Protein AF-A0A7C0XVK8-F1 (afdb_monomer_lite)

Secondary structure (DSSP, 8-state):
---HHHHHHHTHHHHHHHHHHHHTTTGGGGSHHHHHHHSSS------TT-TTTTS-HHHHHHHTSGGGEEEETTEEEEHHHHHHHSSS--S-HHHHHHHHHHHHHHHHH--S--BPPPGGG-EEEPTTS-EEEE--HHHHHHHHHHHHHHHHHHHHHHHTTSS-HHHHHHHHHHHHHHHHTTSBSS-SBTGGGSBHHHHHHHHHHHHHHHHHHHHTT----TTS--EEEEEEE--HHHHHHT-SSHHHHHHHHHHHHHHHHHHHIIIIIIS-S--EEEEETTEEEEEEE-BTBHHHHHHHHHHHHHHHHHHHHHTT----EEEEPPPBSSGGGHHHHHHHHHHHHTSTTPPPEEEETTEEEEE-PPPP-PPP-TTEEE-TTTSSSEEETT-SS-HHHHHTTSSHHHHHHH-TTS---GGGTS-TTS-----------HHHHTSTTGGGS--S-HHHHHHSHHHHTS-HHHHHHH------S-S--

pLDDT: mean 87.34, std 14.13, range [29.09, 98.75]

Foldseek 3Di:
DDALLVLLLVLQQLLLLLLLLLLCQQLLLLALVVLCCQAPNNNDDDDSLPCVVPADPLLLVLQPDPSQWRDFPPAIDGSNCLNNPLVHDDPHPLSLLLVLLLVLLVVVLDDDFWAGHHSVFFFQAAPVRHGPGTDDNVVSNVLSVVLSVQSSVLSVCVVVVVDDSLRSSVSNLVSCCVNQVRGAPDRTPPSRNCTSSNSSNSSSQLSSLASSLVSSPDDDDSVDRKWKKKKKWWLLVVQLVLDPDPLLSVLSQVLLVQLVVVLQCVDCRSRNQGHWPDDDSTITMTIGHDNDVSSVSVSVVSLVVSQVSSCVSVVLLIAIEMEIADIDSHPLSVLVVVVLSVVVNVPNHDQHFYYYNSHTDDGDDRDDADDADPQWDAASRSSGHIDGPPDNGDPVSVVSNPDPVVVCVVPVPDDPDQQVQADPVRDDDDDDDDDPCSCVSSCNVVVVDCSDDPVCVCPDPVNVPDDPVVVVVVPPPPPPPPPPD

Sequence (485 aa):
MCGEINKIKNNKEAILTGEIGALLHDIGKCHPDFIKKNSIEHIENFDHANIDEFLKPDLVSLIKHNKFDIKIDTKTTNIYRLITKHHNKTNNEIIKLLKKCDQKDSADDKGVVRKKQSIENTTISSPFGYTKEKIDLNCLQKRFGDLEDSLIGLFRNYVSETVDIGCFRETLINNLKITFSHALGETRIPANDVTLWDHSYSTASLFKSILAAIVCGANMDSQNLNWRIFGICWDGMEFINRGRKIAEIQARSEVIGNIKRELKKKFENEIPAGNVIYEDTNGIYFTFPNLNDKSKELAKECAKEALEIMYKISDSELWPFFTLSKVSKTMTIISGELKFAIDKRKIPKMTPTLFIEGEPKEFFDNPEFLKPKDKQDICPVCKIRAKSIDGEMCKICWNRREGRLNEWLSKEETTIWIDEVADINNRVSLISLNFNLDRWLDGTMIGTIYSQSFEDWINGDRYNNKTVSNILRDKNIKQGKHLYE

Structure (mmCIF, N/CA/C/O backbone):
data_AF-A0A7C0XVK8-F1
#
_entry.id   AF-A0A7C0XVK8-F1
#
loop_
_atom_site.group_PDB
_atom_site.id
_atom_site.type_symbol
_atom_site.label_atom_id
_atom_site.label_alt_id
_atom_site.label_comp_id
_atom_site.label_asym_id
_atom_site.label_entity_id
_atom_site.label_seq_id
_atom_site.pdbx_PDB_ins_code
_atom_site.Cartn_x
_atom_site.Cartn_y
_atom_site.Cartn_z
_atom_site.occupancy
_atom_site.B_iso_or_equiv
_atom_site.auth_seq_id
_atom_site.auth_comp_id
_atom_site.auth_asym_id
_atom_site.auth_atom_id
_atom_site.pdbx_PDB_model_num
ATOM 1 N N . MET A 1 1 ? 4.995 -29.210 -6.203 1.00 41.75 1 MET A N 1
ATOM 2 C CA . MET A 1 1 ? 4.694 -28.313 -5.064 1.00 41.75 1 MET A CA 1
ATOM 3 C C . MET A 1 1 ? 4.166 -27.012 -5.631 1.00 41.75 1 MET A C 1
ATOM 5 O O . MET A 1 1 ? 4.788 -26.485 -6.539 1.00 41.75 1 MET A O 1
ATOM 9 N N . CYS A 1 2 ? 3.007 -26.545 -5.171 1.00 57.00 2 CYS A N 1
ATOM 10 C CA . CYS A 1 2 ? 2.464 -25.254 -5.591 1.00 57.00 2 CYS A CA 1
ATOM 11 C C . CYS A 1 2 ? 3.292 -24.139 -4.924 1.00 57.00 2 CYS A C 1
ATOM 13 O O . CYS A 1 2 ? 3.458 -24.195 -3.704 1.00 57.00 2 CYS A O 1
ATOM 15 N N . GLY A 1 3 ? 3.840 -23.199 -5.706 1.00 83.44 3 GLY A N 1
ATOM 16 C CA . GLY A 1 3 ? 4.640 -22.068 -5.204 1.00 83.44 3 GLY A CA 1
ATOM 17 C C . GLY A 1 3 ? 3.875 -21.197 -4.202 1.00 83.44 3 GLY A C 1
ATOM 18 O O . GLY A 1 3 ? 2.644 -21.273 -4.113 1.00 83.44 3 GLY A O 1
ATOM 19 N N . GLU A 1 4 ? 4.588 -20.381 -3.425 1.00 91.19 4 GLU A N 1
ATOM 20 C CA . GLU A 1 4 ? 3.964 -19.567 -2.370 1.00 91.19 4 GLU A CA 1
ATOM 21 C C . GLU A 1 4 ? 3.025 -18.500 -2.970 1.00 91.19 4 GLU A C 1
ATOM 23 O O . GLU A 1 4 ? 1.946 -18.275 -2.415 1.00 91.19 4 GLU A O 1
ATOM 28 N N . ILE A 1 5 ? 3.329 -17.953 -4.161 1.00 95.00 5 ILE A N 1
ATOM 29 C CA . ILE A 1 5 ? 2.398 -17.089 -4.913 1.00 95.00 5 ILE A CA 1
ATOM 30 C C . ILE A 1 5 ? 1.041 -17.769 -5.116 1.00 95.00 5 ILE A C 1
ATOM 32 O O . ILE A 1 5 ? -0.000 -17.137 -4.937 1.00 95.00 5 ILE A O 1
ATOM 36 N N . ASN A 1 6 ? 1.019 -19.052 -5.483 1.00 95.06 6 ASN A N 1
ATOM 37 C CA . ASN A 1 6 ? -0.235 -19.733 -5.798 1.00 95.06 6 ASN A CA 1
ATOM 38 C C . ASN A 1 6 ? -1.092 -19.962 -4.552 1.00 95.06 6 ASN A C 1
ATOM 40 O O . ASN A 1 6 ? -2.315 -19.887 -4.638 1.00 95.06 6 ASN A O 1
ATOM 44 N N . LYS A 1 7 ? -0.484 -20.190 -3.382 1.00 95.06 7 LYS A N 1
ATOM 45 C CA . LYS A 1 7 ? -1.244 -20.267 -2.124 1.00 95.06 7 LYS A CA 1
ATOM 46 C C . LYS A 1 7 ? -1.905 -18.934 -1.789 1.00 95.06 7 LYS A C 1
ATOM 48 O O . LYS A 1 7 ? -3.070 -18.929 -1.393 1.00 95.06 7 LYS A O 1
ATOM 53 N N . ILE A 1 8 ? -1.191 -17.824 -1.992 1.00 96.94 8 ILE A N 1
ATOM 54 C CA . ILE A 1 8 ? -1.725 -16.471 -1.794 1.00 96.94 8 ILE A CA 1
ATOM 55 C C . ILE A 1 8 ? -2.854 -16.197 -2.799 1.00 96.94 8 ILE A C 1
ATOM 57 O O . ILE A 1 8 ? -3.941 -15.803 -2.383 1.00 96.94 8 ILE A O 1
ATOM 61 N N . LYS A 1 9 ? -2.652 -16.484 -4.095 1.00 96.81 9 LYS A N 1
ATOM 62 C CA . LYS A 1 9 ? -3.680 -16.337 -5.147 1.00 96.81 9 LYS A CA 1
ATOM 63 C C . LYS A 1 9 ? -4.944 -17.147 -4.832 1.00 96.81 9 LYS A C 1
ATOM 65 O O . LYS A 1 9 ? -6.046 -16.610 -4.894 1.00 96.81 9 LYS A O 1
ATOM 70 N N . ASN A 1 10 ? -4.791 -18.409 -4.429 1.00 96.00 10 ASN A N 1
ATOM 71 C CA . ASN A 1 10 ? -5.917 -19.297 -4.117 1.00 96.00 10 ASN A CA 1
ATOM 72 C C . ASN A 1 10 ? -6.716 -18.860 -2.880 1.00 96.00 10 ASN A C 1
ATOM 74 O O . ASN A 1 10 ? -7.867 -19.254 -2.735 1.00 96.00 10 ASN A O 1
ATOM 78 N N . ASN A 1 11 ? -6.124 -18.053 -1.995 1.00 96.31 11 ASN A N 1
ATOM 79 C CA . ASN A 1 11 ? -6.784 -17.504 -0.808 1.00 96.31 11 ASN A CA 1
ATOM 80 C C . ASN A 1 11 ? -7.012 -15.986 -0.919 1.00 96.31 11 ASN A C 1
ATOM 82 O O . ASN A 1 11 ? -7.228 -15.318 0.097 1.00 96.31 11 ASN A O 1
ATOM 86 N N . LYS A 1 12 ? -6.971 -15.431 -2.140 1.00 96.88 12 LYS A N 1
ATOM 87 C CA . LYS A 1 12 ? -7.089 -13.992 -2.406 1.00 96.88 12 LYS A CA 1
ATOM 88 C C . LYS A 1 12 ? -8.309 -13.375 -1.721 1.00 96.88 12 LYS A C 1
ATOM 90 O O . LYS A 1 12 ? -8.164 -12.382 -1.017 1.00 96.88 12 LYS A O 1
ATOM 95 N N . GLU A 1 13 ? -9.489 -13.968 -1.893 1.00 96.50 13 GLU A N 1
ATOM 96 C CA . GLU A 1 13 ? -10.739 -13.459 -1.310 1.00 96.50 13 GLU A CA 1
ATOM 97 C C . GLU A 1 13 ? -10.668 -13.337 0.215 1.00 96.50 13 GLU A C 1
ATOM 99 O O . GLU A 1 13 ? -11.035 -12.301 0.768 1.00 96.50 13 GLU A O 1
ATOM 104 N N . ALA A 1 14 ? -10.141 -14.354 0.901 1.00 97.19 14 ALA A N 1
ATOM 105 C CA . ALA A 1 14 ? -10.031 -14.350 2.357 1.00 97.19 14 ALA A CA 1
ATOM 106 C C . ALA A 1 14 ? -9.040 -13.286 2.857 1.00 97.19 14 ALA A C 1
ATOM 108 O O . ALA A 1 14 ? -9.320 -12.598 3.841 1.00 97.19 14 ALA A O 1
ATOM 109 N N . ILE A 1 15 ? -7.904 -13.117 2.168 1.00 98.00 15 ILE A N 1
ATOM 110 C CA . ILE A 1 15 ? -6.899 -12.099 2.508 1.00 98.00 15 ILE A CA 1
ATOM 111 C C . ILE A 1 15 ? -7.470 -10.694 2.307 1.00 98.00 15 ILE A C 1
ATOM 113 O O . ILE A 1 15 ? -7.361 -9.859 3.204 1.00 98.00 15 ILE A O 1
ATOM 117 N N . LEU A 1 16 ? -8.099 -10.436 1.156 1.00 98.44 16 LEU A N 1
ATOM 118 C CA . LEU A 1 16 ? -8.665 -9.124 0.845 1.00 98.44 16 LEU A CA 1
ATOM 119 C C . LEU A 1 16 ? -9.849 -8.784 1.751 1.00 98.44 16 LEU A C 1
ATOM 121 O O . LEU A 1 16 ? -9.925 -7.667 2.249 1.00 98.44 16 LEU A O 1
ATOM 125 N N . THR A 1 17 ? -10.722 -9.745 2.055 1.00 98.25 17 THR A N 1
ATOM 126 C CA . THR A 1 17 ? -11.820 -9.549 3.021 1.00 98.25 17 THR A CA 1
ATOM 127 C C . THR A 1 17 ? -11.281 -9.225 4.417 1.00 98.25 17 THR A C 1
ATOM 129 O O . THR A 1 17 ? -11.821 -8.366 5.117 1.00 98.25 17 THR A O 1
ATOM 132 N N . GLY A 1 18 ? -10.180 -9.865 4.821 1.00 98.12 18 GLY A N 1
ATOM 133 C CA . GLY A 1 18 ? -9.483 -9.542 6.062 1.00 98.12 18 GLY A CA 1
ATOM 134 C C . GLY A 1 18 ? -8.869 -8.142 6.072 1.00 98.12 18 GLY A C 1
ATOM 135 O O . GLY A 1 18 ? -9.018 -7.430 7.063 1.00 98.12 18 GLY A O 1
ATOM 136 N N . GLU A 1 19 ? -8.236 -7.718 4.977 1.00 98.56 19 GLU A N 1
ATOM 137 C CA . GLU A 1 19 ? -7.753 -6.340 4.814 1.00 98.56 19 GLU A CA 1
ATOM 138 C C . GLU A 1 19 ? -8.901 -5.330 4.904 1.00 98.56 19 GLU A C 1
ATOM 140 O O . GLU A 1 19 ? -8.790 -4.360 5.642 1.00 98.56 19 GLU A O 1
ATOM 145 N N . ILE A 1 20 ? -10.012 -5.568 4.205 1.00 98.50 20 ILE A N 1
ATOM 146 C CA . ILE A 1 20 ? -11.214 -4.724 4.253 1.00 98.50 20 ILE A CA 1
ATOM 147 C C . ILE A 1 20 ? -11.709 -4.581 5.696 1.00 98.50 20 ILE A C 1
ATOM 149 O O . ILE A 1 20 ? -11.998 -3.475 6.149 1.00 98.50 20 ILE A O 1
ATOM 153 N N . GLY A 1 21 ? -11.774 -5.688 6.441 1.00 98.00 21 GLY A N 1
ATOM 154 C CA . GLY A 1 21 ? -12.158 -5.649 7.849 1.00 98.00 21 GLY A CA 1
ATOM 155 C C . GLY A 1 21 ? -11.179 -4.870 8.724 1.00 98.00 21 GLY A C 1
ATOM 156 O O . GLY A 1 21 ? -11.612 -4.182 9.643 1.00 98.00 21 GLY A O 1
ATOM 157 N N . ALA A 1 22 ? -9.881 -4.925 8.421 1.00 98.12 22 ALA A N 1
ATOM 158 C CA . ALA A 1 22 ? -8.871 -4.114 9.094 1.00 98.12 22 ALA A CA 1
ATOM 159 C C . ALA A 1 22 ? -8.945 -2.629 8.705 1.00 98.12 22 ALA A C 1
ATOM 161 O O . ALA A 1 22 ? -8.764 -1.779 9.564 1.00 98.12 22 ALA A O 1
ATOM 162 N N . LEU A 1 23 ? -9.274 -2.286 7.459 1.00 98.38 23 LEU A N 1
ATOM 163 C CA . LEU A 1 23 ? -9.490 -0.894 7.044 1.00 98.38 23 LEU A CA 1
ATOM 164 C C . LEU A 1 23 ? -10.691 -0.262 7.762 1.00 98.38 23 LEU A C 1
ATOM 166 O O . LEU A 1 23 ? -10.685 0.931 8.039 1.00 98.38 23 LEU A O 1
ATOM 170 N N . LEU A 1 24 ? -11.712 -1.064 8.074 1.00 98.19 24 LEU A N 1
ATOM 171 C CA . LEU A 1 24 ? -12.942 -0.616 8.731 1.00 98.19 24 LEU A CA 1
ATOM 172 C C . LEU A 1 24 ? -12.918 -0.749 10.259 1.00 98.19 24 LEU A C 1
ATOM 174 O O . LEU A 1 24 ? -13.870 -0.310 10.901 1.00 98.19 24 LEU A O 1
ATOM 178 N N . HIS A 1 25 ? -11.881 -1.359 10.848 1.00 97.06 25 HIS A N 1
ATOM 179 C CA . HIS A 1 25 ? -11.897 -1.779 12.257 1.00 97.06 25 HIS A CA 1
ATOM 180 C C . HIS A 1 25 ? -12.178 -0.635 13.240 1.00 97.06 25 HIS A C 1
ATOM 182 O O . HIS A 1 25 ? -12.825 -0.860 14.259 1.00 97.06 25 HIS A O 1
ATOM 188 N N . ASP A 1 26 ? -11.758 0.575 12.872 1.00 96.31 26 ASP A N 1
ATOM 189 C CA . ASP A 1 26 ? -11.858 1.800 13.658 1.00 96.31 26 ASP A CA 1
ATOM 190 C C . ASP A 1 26 ? -12.790 2.849 13.033 1.00 96.31 26 ASP A C 1
ATOM 192 O O . ASP A 1 26 ? -12.706 4.039 13.343 1.00 96.31 26 ASP A O 1
ATOM 196 N N . ILE A 1 27 ? -13.723 2.432 12.167 1.00 97.50 27 ILE A N 1
ATOM 197 C CA . ILE A 1 27 ? -14.662 3.341 11.486 1.00 97.50 27 ILE A CA 1
ATOM 198 C C . ILE A 1 27 ? -15.409 4.276 12.450 1.00 97.50 27 ILE A C 1
ATOM 200 O O . ILE A 1 27 ? -15.668 5.431 12.111 1.00 97.50 27 ILE A O 1
ATOM 204 N N . GLY A 1 28 ? -15.693 3.825 13.677 1.00 96.69 28 GLY A N 1
ATOM 205 C CA . GLY A 1 28 ? -16.339 4.646 14.698 1.00 96.69 28 GLY A CA 1
ATOM 206 C C . GLY A 1 28 ? -15.525 5.865 15.140 1.00 96.69 28 GLY A C 1
ATOM 207 O O . GLY A 1 28 ? -16.117 6.833 15.608 1.00 96.69 28 GLY A O 1
ATOM 208 N N . LYS A 1 29 ? -14.198 5.893 14.944 1.00 95.62 29 LYS A N 1
ATOM 209 C CA . LYS A 1 29 ? -13.375 7.087 15.220 1.00 95.62 29 LYS A CA 1
ATOM 210 C C . LYS A 1 29 ? -13.734 8.274 14.320 1.00 95.62 29 LYS A C 1
ATOM 212 O O . LYS A 1 29 ? -13.421 9.414 14.652 1.00 95.62 29 LYS A O 1
ATOM 217 N N . CYS A 1 30 ? -14.408 8.017 13.198 1.00 96.44 30 CYS A N 1
ATOM 218 C CA . CYS A 1 30 ? -14.928 9.050 12.311 1.00 96.44 30 CYS A CA 1
ATOM 219 C C . CYS A 1 30 ? -16.222 9.705 12.837 1.00 96.44 30 CYS A C 1
ATOM 221 O O . CYS A 1 30 ? -16.607 10.765 12.346 1.00 96.44 30 CYS A O 1
ATOM 223 N N . HIS A 1 31 ? -16.895 9.109 13.828 1.00 97.06 31 HIS A N 1
ATOM 224 C CA . HIS A 1 31 ? -18.078 9.701 14.446 1.00 97.06 31 HIS A CA 1
ATOM 225 C C . HIS A 1 31 ? -17.675 10.883 15.353 1.00 97.06 31 HIS A C 1
ATOM 227 O O . HIS A 1 31 ? -16.741 10.736 16.149 1.00 97.06 31 HIS A O 1
ATOM 233 N N . PRO A 1 32 ? -18.367 12.039 15.319 1.00 95.94 32 PRO A N 1
ATOM 234 C CA . PRO A 1 32 ? -18.020 13.205 16.142 1.00 95.94 32 PRO A CA 1
ATOM 235 C C . PRO A 1 32 ? -17.933 12.926 17.645 1.00 95.94 32 PRO A C 1
ATOM 237 O O . PRO A 1 32 ? -17.120 13.534 18.345 1.00 95.94 32 PRO A O 1
ATOM 240 N N . ASP A 1 33 ? -18.725 11.982 18.151 1.00 96.25 33 ASP A N 1
ATOM 241 C CA . ASP A 1 33 ? -18.710 11.622 19.573 1.00 96.25 33 ASP A CA 1
ATOM 242 C C . ASP A 1 33 ? -17.394 10.967 20.010 1.00 96.25 33 ASP A C 1
ATOM 244 O O . ASP A 1 33 ? -17.030 11.045 21.185 1.00 96.25 33 ASP A O 1
ATOM 248 N N . PHE A 1 34 ? -16.608 10.416 19.077 1.00 95.56 34 PHE A N 1
ATOM 249 C CA . PHE A 1 34 ? -15.243 9.989 19.374 1.00 95.56 34 PHE A CA 1
ATOM 250 C C . PHE A 1 34 ? -14.368 11.169 19.817 1.00 95.56 34 PHE A C 1
ATOM 252 O O . PHE A 1 34 ? -13.600 11.045 20.776 1.00 95.56 34 PHE A O 1
ATOM 259 N N . ILE A 1 35 ? -14.512 12.335 19.179 1.00 94.62 35 ILE A N 1
ATOM 260 C CA . ILE A 1 35 ? -13.813 13.559 19.589 1.00 94.62 35 ILE A CA 1
ATOM 261 C C . ILE A 1 35 ? -14.375 14.050 20.924 1.00 94.62 35 ILE A C 1
ATOM 263 O O . ILE A 1 35 ? -13.594 14.296 21.842 1.00 94.62 35 ILE A O 1
ATOM 267 N N . LYS A 1 36 ? -15.706 14.119 21.076 1.00 94.44 36 LYS A N 1
ATOM 268 C CA . LYS A 1 36 ? -16.350 14.590 22.321 1.00 94.44 36 LYS A CA 1
ATOM 269 C C . LYS A 1 36 ? -15.955 13.765 23.549 1.00 94.44 36 LYS A C 1
ATOM 271 O O . LYS A 1 36 ? -15.743 14.326 24.622 1.00 94.44 36 LYS A O 1
ATOM 276 N N . LYS A 1 37 ? -15.812 12.446 23.395 1.00 94.06 37 LYS A N 1
ATOM 277 C CA . LYS A 1 37 ? -15.318 11.546 24.448 1.00 94.06 37 LYS A CA 1
ATOM 278 C C . LYS A 1 37 ? -13.866 11.834 24.822 1.00 94.06 37 LYS A C 1
ATOM 280 O O . LYS A 1 37 ? -13.499 11.838 25.995 1.00 94.06 37 LYS A O 1
ATOM 285 N N . ASN A 1 38 ? -13.008 12.017 23.821 1.00 91.69 38 ASN A N 1
ATOM 286 C CA . ASN A 1 38 ? -11.565 12.135 24.035 1.00 91.69 38 ASN A CA 1
ATOM 287 C C . ASN A 1 38 ? -11.089 13.577 24.280 1.00 91.69 38 ASN A C 1
ATOM 289 O O . ASN A 1 38 ? -9.888 13.789 24.483 1.00 91.69 38 ASN A O 1
ATOM 293 N N . SER A 1 39 ? -12.000 14.548 24.282 1.00 92.94 39 SER A N 1
ATOM 294 C CA . SER A 1 39 ? -11.688 15.953 24.506 1.00 92.94 39 SER A CA 1
ATOM 295 C C . SER A 1 39 ? -11.357 16.271 25.969 1.00 92.94 39 SER A C 1
ATOM 297 O O . SER A 1 39 ? -11.414 15.407 26.856 1.00 92.94 39 SER A O 1
ATOM 299 N N . ILE A 1 40 ? -10.972 17.525 26.221 1.00 92.12 40 ILE A N 1
ATOM 300 C CA . ILE A 1 40 ? -10.773 18.067 27.575 1.00 92.12 40 ILE A CA 1
ATOM 301 C C . ILE A 1 40 ? -12.084 18.022 28.370 1.00 92.12 40 ILE A C 1
ATOM 303 O O . ILE A 1 40 ? -12.074 17.668 29.545 1.00 92.12 40 ILE A O 1
ATOM 307 N N . GLU A 1 41 ? -13.195 18.357 27.722 1.00 93.06 41 GLU A N 1
ATOM 308 C CA . GLU A 1 41 ? -14.519 18.475 28.330 1.00 93.06 41 GLU A CA 1
ATOM 309 C C . GLU A 1 41 ? -15.157 17.115 28.640 1.00 93.06 41 GLU A C 1
ATOM 311 O O . GLU A 1 41 ? -15.927 17.019 29.590 1.00 93.06 41 GLU A O 1
ATOM 316 N N . HIS A 1 42 ? -14.822 16.067 27.873 1.00 86.62 42 HIS A N 1
ATOM 317 C CA . HIS A 1 42 ? -15.294 14.693 28.089 1.00 86.62 42 HIS A CA 1
ATOM 318 C C . HIS A 1 42 ? -16.832 14.602 28.202 1.00 86.62 42 HIS A C 1
ATOM 320 O O . HIS A 1 42 ? -17.391 14.102 29.181 1.00 86.62 42 HIS A O 1
ATOM 326 N N . ILE A 1 43 ? -17.532 15.116 27.190 1.00 85.06 43 ILE A N 1
ATOM 327 C CA . ILE A 1 43 ? -18.987 15.335 27.265 1.00 85.06 43 ILE A CA 1
ATOM 328 C C . ILE A 1 43 ? -19.788 14.056 26.974 1.00 85.06 43 ILE A C 1
ATOM 330 O O . ILE A 1 43 ? -20.928 13.944 27.407 1.00 85.06 43 ILE A O 1
ATOM 334 N N . GLU A 1 44 ? -19.194 13.071 26.295 1.00 83.12 44 GLU A N 1
ATOM 335 C CA . GLU A 1 44 ? -19.902 11.870 25.832 1.00 83.12 44 GLU A CA 1
ATOM 336 C C . GLU A 1 44 ? -19.184 10.573 26.201 1.00 83.12 44 GLU A C 1
ATOM 338 O O . GLU A 1 44 ? -17.953 10.480 26.149 1.00 83.12 44 GLU A O 1
ATOM 343 N N . ASN A 1 45 ? -19.960 9.534 26.512 1.00 88.62 45 ASN A N 1
ATOM 344 C CA . ASN A 1 45 ? -19.441 8.174 26.592 1.00 88.62 45 ASN A CA 1
ATOM 345 C C . ASN A 1 45 ? -19.762 7.438 25.290 1.00 88.62 45 ASN A C 1
ATOM 347 O O . ASN A 1 45 ? -20.905 7.078 25.044 1.00 88.62 45 ASN A O 1
ATOM 351 N N . PHE A 1 46 ? -18.739 7.198 24.475 1.00 93.06 46 PHE A N 1
ATOM 352 C CA . PHE A 1 46 ? -18.897 6.617 23.143 1.00 93.06 46 PHE A CA 1
ATOM 353 C C . PHE A 1 46 ? -18.035 5.363 22.964 1.00 93.06 46 PHE A C 1
ATOM 355 O O . PHE A 1 46 ? -16.824 5.394 23.217 1.00 93.06 46 PHE A O 1
ATOM 362 N N . ASP A 1 47 ? -18.619 4.255 22.514 1.00 93.00 47 ASP A N 1
ATOM 363 C CA . ASP A 1 47 ? -17.864 3.064 22.119 1.00 93.00 47 ASP A CA 1
ATOM 364 C C . ASP A 1 47 ? -17.772 2.959 20.594 1.00 93.00 47 ASP A C 1
ATOM 366 O O . ASP A 1 47 ? -18.650 2.417 19.933 1.00 93.00 47 ASP A O 1
ATOM 370 N N . HIS A 1 48 ? -16.659 3.440 20.037 1.00 93.12 48 HIS A N 1
ATOM 371 C CA . HIS A 1 48 ? -16.381 3.369 18.600 1.00 93.12 48 HIS A CA 1
ATOM 372 C C . HIS A 1 48 ? -16.365 1.950 18.006 1.00 93.12 48 HIS A C 1
ATOM 374 O O . HIS A 1 48 ? -16.492 1.817 16.790 1.00 93.12 48 HIS A O 1
ATOM 380 N N . ALA A 1 49 ? -16.234 0.898 18.824 1.00 94.75 49 ALA A N 1
ATOM 381 C CA . ALA A 1 49 ? -16.331 -0.479 18.349 1.00 94.75 49 ALA A CA 1
ATOM 382 C C . ALA A 1 49 ? -17.784 -0.987 18.294 1.00 94.75 49 ALA A C 1
ATOM 384 O O . ALA A 1 49 ? -18.044 -2.000 17.643 1.00 94.75 49 ALA A O 1
ATOM 385 N N . ASN A 1 50 ? -18.738 -0.313 18.944 1.00 95.00 50 ASN A N 1
ATOM 386 C CA . ASN A 1 50 ? -20.143 -0.717 18.991 1.00 95.00 50 ASN A CA 1
ATOM 387 C C . ASN A 1 50 ? -20.950 -0.138 17.821 1.00 95.00 50 ASN A C 1
ATOM 389 O O . ASN A 1 50 ? -21.844 0.689 17.986 1.00 95.00 50 ASN A O 1
ATOM 393 N N . ILE A 1 51 ? -20.609 -0.579 16.611 1.00 96.75 51 ILE A N 1
ATOM 394 C CA . ILE A 1 51 ? -21.171 -0.028 15.372 1.00 96.75 51 ILE A CA 1
ATOM 395 C C . ILE A 1 51 ? -22.694 -0.158 15.237 1.00 96.75 51 ILE A C 1
ATOM 397 O O . ILE A 1 51 ? -23.284 0.592 14.467 1.00 96.75 51 ILE A O 1
ATOM 401 N N . ASP A 1 52 ? -23.339 -1.072 15.966 1.00 97.06 52 ASP A N 1
ATOM 402 C CA . ASP A 1 52 ? -24.798 -1.229 15.953 1.00 97.06 52 ASP A CA 1
ATOM 403 C C . ASP A 1 52 ? -25.542 -0.022 16.550 1.00 97.06 52 ASP A C 1
ATOM 405 O O . ASP A 1 52 ? -26.719 0.162 16.251 1.00 97.06 52 ASP A O 1
ATOM 409 N N . GLU A 1 53 ? -24.883 0.788 17.386 1.00 96.19 53 GLU A N 1
ATOM 410 C CA . GLU A 1 53 ? -25.514 1.940 18.046 1.00 96.19 53 GLU A CA 1
ATOM 411 C C . GLU A 1 53 ? -25.544 3.201 17.180 1.00 96.19 53 GLU A C 1
ATOM 413 O O . GLU A 1 53 ? -26.422 4.040 17.373 1.00 96.19 53 GLU A O 1
ATOM 418 N N . PHE A 1 54 ? -24.602 3.352 16.243 1.00 96.06 54 PHE A N 1
ATOM 419 C CA . PHE A 1 54 ? -24.416 4.613 15.517 1.00 96.06 54 PHE A CA 1
ATOM 420 C C . PHE A 1 54 ? -24.354 4.487 13.993 1.00 96.06 54 PHE A C 1
ATOM 422 O O . PHE A 1 54 ? -24.589 5.486 13.319 1.00 96.06 54 PHE A O 1
ATOM 429 N N . LEU A 1 55 ? -24.041 3.313 13.427 1.00 97.75 55 LEU A N 1
ATOM 430 C CA . LEU A 1 55 ? -24.109 3.136 11.974 1.00 97.75 55 LEU A CA 1
ATOM 431 C C . LEU A 1 55 ? -25.551 2.911 11.514 1.00 97.75 55 LEU A C 1
ATOM 433 O O . LEU A 1 55 ? -26.358 2.284 12.206 1.00 97.75 55 LEU A O 1
ATOM 437 N N . LYS A 1 56 ? -25.853 3.330 10.284 1.00 98.25 56 LYS A N 1
ATOM 438 C CA . LYS A 1 56 ? -27.114 3.024 9.600 1.00 98.25 56 LYS A CA 1
ATOM 439 C C . LYS A 1 56 ? -27.391 1.508 9.646 1.00 98.25 56 LYS A C 1
ATOM 441 O O . LYS A 1 56 ? -26.534 0.725 9.219 1.00 98.25 56 LYS A O 1
ATOM 446 N N . PRO A 1 57 ? -28.591 1.066 10.079 1.00 98.00 57 PRO A N 1
ATOM 447 C CA . PRO A 1 57 ? -28.920 -0.359 10.204 1.00 98.00 57 PRO A CA 1
ATOM 448 C C . PRO A 1 57 ? -28.693 -1.169 8.919 1.00 98.00 57 PRO A C 1
ATOM 450 O O . PRO A 1 57 ? -28.204 -2.298 8.974 1.00 98.00 57 PRO A O 1
ATOM 453 N N . ASP A 1 58 ? -28.973 -0.568 7.759 1.00 97.81 58 ASP A N 1
ATOM 454 C CA . ASP A 1 58 ? -28.711 -1.153 6.439 1.00 97.81 58 ASP A CA 1
ATOM 455 C C . ASP A 1 58 ? -27.228 -1.498 6.243 1.00 97.81 58 ASP A C 1
ATOM 457 O O . ASP A 1 58 ? -26.900 -2.591 5.774 1.00 97.81 58 ASP A O 1
ATOM 461 N N . LEU A 1 59 ? -26.323 -0.594 6.634 1.00 98.25 59 LEU A N 1
ATOM 462 C CA . LEU A 1 59 ? -24.881 -0.810 6.538 1.00 98.25 59 LEU A CA 1
ATOM 463 C C . LEU A 1 59 ? -24.431 -1.925 7.484 1.00 98.25 59 LEU A C 1
ATOM 465 O O . LEU A 1 59 ? -23.692 -2.820 7.077 1.00 98.25 59 LEU A O 1
ATOM 469 N N . VAL A 1 60 ? -24.920 -1.923 8.725 1.00 98.00 60 VAL A N 1
ATOM 470 C CA . VAL A 1 60 ? -24.612 -2.972 9.710 1.00 98.00 60 VAL A CA 1
ATOM 471 C C . VAL A 1 60 ? -25.069 -4.345 9.211 1.00 98.00 60 VAL A C 1
ATOM 473 O O . VAL A 1 60 ? -24.325 -5.323 9.320 1.00 98.00 60 VAL A O 1
ATOM 476 N N . SER A 1 61 ? -26.266 -4.429 8.623 1.00 97.94 61 SER A N 1
ATOM 477 C CA . SER A 1 61 ? -26.784 -5.662 8.022 1.00 97.94 61 SER A CA 1
ATOM 478 C C . SER A 1 61 ? -25.891 -6.159 6.882 1.00 97.94 61 SER A C 1
ATOM 480 O O . SER A 1 61 ? -25.594 -7.352 6.804 1.00 97.94 61 SER A O 1
ATOM 482 N N . LEU A 1 62 ? -25.416 -5.256 6.021 1.00 98.06 62 LEU A N 1
ATOM 483 C CA . LEU A 1 62 ? -24.497 -5.590 4.931 1.00 98.06 62 LEU A CA 1
ATOM 484 C C . LEU A 1 62 ? -23.124 -6.048 5.443 1.00 98.06 62 LEU A C 1
ATOM 486 O O . LEU A 1 62 ? -22.582 -7.027 4.935 1.00 98.06 62 LEU A O 1
ATOM 490 N N . ILE A 1 63 ? -22.582 -5.407 6.481 1.00 97.50 63 ILE A N 1
ATOM 491 C CA . ILE A 1 63 ? -21.314 -5.797 7.122 1.00 97.50 63 ILE A CA 1
ATOM 492 C C . ILE A 1 63 ? -21.401 -7.205 7.743 1.00 97.50 63 ILE A C 1
ATOM 494 O O . ILE A 1 63 ? -20.410 -7.939 7.767 1.00 97.50 63 ILE A O 1
ATOM 498 N N . LYS A 1 64 ? -22.581 -7.603 8.237 1.00 97.25 64 LYS A N 1
ATOM 499 C CA . LYS A 1 64 ? -22.853 -8.944 8.789 1.00 97.25 64 LYS A CA 1
ATOM 500 C C . LYS A 1 64 ? -23.094 -10.015 7.718 1.00 97.25 64 LYS A C 1
ATOM 502 O O . LYS A 1 64 ? -23.249 -11.184 8.072 1.00 97.25 64 LYS A O 1
ATOM 507 N N . HIS A 1 65 ? -23.149 -9.648 6.439 1.00 97.19 65 HIS A N 1
ATOM 508 C CA . HIS A 1 65 ? -23.443 -10.584 5.358 1.00 97.19 65 HIS A CA 1
ATOM 509 C C . HIS A 1 65 ? -22.363 -11.679 5.244 1.00 97.19 65 HIS A C 1
ATOM 511 O O . HIS A 1 65 ? -21.168 -11.406 5.342 1.00 97.19 65 HIS A O 1
ATOM 517 N N . ASN A 1 66 ? -22.776 -12.923 4.981 1.00 95.00 66 ASN A N 1
ATOM 518 C CA . ASN A 1 66 ? -21.898 -14.107 4.970 1.00 95.00 66 ASN A CA 1
ATOM 519 C C . ASN A 1 66 ? -20.769 -14.059 3.919 1.00 95.00 66 ASN A C 1
ATOM 521 O O . ASN A 1 66 ? -19.739 -14.705 4.087 1.00 95.00 66 ASN A O 1
ATOM 525 N N . LYS A 1 67 ? -20.924 -13.265 2.853 1.00 94.56 67 LYS A N 1
ATOM 526 C CA . LYS A 1 67 ? -19.855 -12.981 1.874 1.00 94.56 67 LYS A CA 1
ATOM 527 C C . LYS A 1 67 ? -18.615 -12.329 2.480 1.00 94.56 67 LYS A C 1
ATOM 529 O O . LYS A 1 67 ? -17.556 -12.365 1.866 1.00 94.56 67 LYS A O 1
ATOM 534 N N . PHE A 1 68 ? -18.745 -11.749 3.667 1.00 95.75 68 PHE A N 1
ATOM 535 C CA . PHE A 1 68 ? -17.643 -11.153 4.409 1.00 95.75 68 PHE A CA 1
ATOM 536 C C . PHE A 1 68 ? -17.109 -12.067 5.520 1.00 95.75 68 PHE A C 1
ATOM 538 O O . PHE A 1 68 ? -16.377 -11.610 6.407 1.00 95.75 68 PHE A O 1
ATOM 545 N N . ASP A 1 69 ? -17.461 -13.355 5.484 1.00 95.56 69 ASP A N 1
ATOM 546 C CA . ASP A 1 69 ? -16.828 -14.373 6.311 1.00 95.56 69 ASP A CA 1
ATOM 547 C C . ASP A 1 69 ? -15.397 -14.628 5.829 1.00 95.56 69 ASP A C 1
ATOM 549 O O . ASP A 1 69 ? -15.125 -14.898 4.662 1.00 95.56 69 ASP A O 1
ATOM 553 N N . ILE A 1 70 ? -14.463 -14.598 6.770 1.00 95.44 70 ILE A N 1
ATOM 554 C CA . ILE A 1 70 ? -13.048 -14.866 6.545 1.00 95.44 70 ILE A CA 1
ATOM 555 C C . ILE A 1 70 ? -12.773 -16.274 7.051 1.00 95.44 70 ILE A C 1
ATOM 557 O O . ILE A 1 70 ? -12.880 -16.542 8.252 1.00 95.44 70 ILE A O 1
ATOM 561 N N . LYS A 1 71 ? -12.402 -17.167 6.134 1.00 93.25 71 LYS A N 1
ATOM 562 C CA . LYS A 1 71 ? -12.020 -18.551 6.431 1.00 93.25 71 LYS A CA 1
ATOM 563 C C . LYS A 1 71 ? -10.578 -18.756 5.995 1.00 93.25 71 LYS A C 1
ATOM 565 O O . LYS A 1 71 ? -10.283 -18.716 4.806 1.00 93.25 71 LYS A O 1
ATOM 570 N N . ILE A 1 72 ? -9.682 -18.926 6.961 1.00 86.62 72 ILE A N 1
ATOM 571 C CA . ILE A 1 72 ? -8.257 -19.161 6.713 1.00 86.62 72 ILE A CA 1
ATOM 572 C C . ILE A 1 72 ? -7.839 -20.357 7.559 1.00 86.62 72 ILE A C 1
ATOM 574 O O . ILE A 1 72 ? -7.868 -20.289 8.791 1.00 86.62 72 ILE A O 1
ATOM 578 N N . ASP A 1 73 ? -7.447 -21.443 6.891 1.00 79.75 73 ASP A N 1
ATOM 579 C CA . ASP A 1 73 ? -7.166 -22.732 7.531 1.00 79.75 73 ASP A CA 1
ATOM 580 C C . ASP A 1 73 ? -8.370 -23.195 8.389 1.00 79.75 73 ASP A C 1
ATOM 582 O O . ASP A 1 73 ? -9.499 -23.242 7.899 1.00 79.75 73 ASP A O 1
ATOM 586 N N . THR A 1 74 ? -8.174 -23.494 9.673 1.00 78.75 74 THR A N 1
ATOM 587 C CA . THR A 1 74 ? -9.229 -23.915 10.612 1.00 78.75 74 THR A CA 1
ATOM 588 C C . THR A 1 74 ? -9.931 -22.740 11.303 1.00 78.75 74 THR A C 1
ATOM 590 O O . THR A 1 74 ? -10.829 -22.935 12.125 1.00 78.75 74 THR A O 1
ATOM 593 N N . LYS A 1 75 ? -9.526 -21.501 11.001 1.00 84.31 75 LYS A N 1
ATOM 594 C CA . LYS A 1 75 ? -9.949 -20.291 11.714 1.00 84.31 75 LYS A CA 1
ATOM 595 C C . LYS A 1 75 ? -11.008 -19.546 10.908 1.00 84.31 75 LYS A C 1
ATOM 597 O O . LYS A 1 75 ? -10.833 -19.286 9.719 1.00 84.31 75 LYS A O 1
ATOM 602 N N . THR A 1 76 ? -12.085 -19.148 11.582 1.00 91.81 76 THR A N 1
ATOM 603 C CA . THR A 1 76 ? -13.193 -18.406 10.971 1.00 91.81 76 THR A CA 1
ATOM 604 C C . THR A 1 76 ? -13.499 -17.123 11.736 1.00 91.81 76 THR A C 1
ATOM 606 O O . THR A 1 76 ? -13.475 -17.084 12.968 1.00 91.81 76 THR A O 1
ATOM 609 N N . THR A 1 77 ? -13.767 -16.040 11.018 1.00 94.94 77 THR A N 1
ATOM 610 C CA . THR A 1 77 ? -14.264 -14.767 11.562 1.00 94.94 77 THR A CA 1
ATOM 611 C C . THR A 1 77 ? -15.041 -14.031 10.468 1.00 94.94 77 THR A C 1
ATOM 613 O O . THR A 1 77 ? -15.293 -14.607 9.418 1.00 94.94 77 THR A O 1
ATOM 616 N N . ASN A 1 78 ? -15.426 -12.779 10.690 1.00 95.75 78 ASN A N 1
ATOM 617 C CA . ASN A 1 78 ? -15.973 -11.896 9.664 1.00 95.75 78 ASN A CA 1
ATOM 618 C C . ASN A 1 78 ? -15.610 -10.435 9.959 1.00 95.75 78 ASN A C 1
ATOM 620 O O . ASN A 1 78 ? -15.095 -10.130 11.042 1.00 95.75 78 ASN A O 1
ATOM 624 N N . ILE A 1 79 ? -15.889 -9.543 9.006 1.00 96.69 79 ILE A N 1
ATOM 625 C CA . ILE A 1 79 ? -15.645 -8.098 9.144 1.00 96.69 79 ILE A CA 1
ATOM 626 C C . ILE A 1 79 ? -16.315 -7.538 10.403 1.00 96.69 79 ILE A C 1
ATOM 628 O O . ILE A 1 79 ? -15.658 -6.873 11.200 1.00 96.69 79 ILE A O 1
ATOM 632 N N . TYR A 1 80 ? -17.591 -7.863 10.634 1.00 97.44 80 TYR A N 1
ATOM 633 C CA . TYR A 1 80 ? -18.338 -7.382 11.801 1.00 97.44 80 TYR A CA 1
ATOM 634 C C . TYR A 1 80 ? -17.611 -7.662 13.129 1.00 97.44 80 TYR A C 1
ATOM 636 O O . TYR A 1 80 ? -17.524 -6.800 14.004 1.00 97.44 80 TYR A O 1
ATOM 644 N N . ARG A 1 81 ? -17.044 -8.863 13.296 1.00 96.50 81 ARG A N 1
ATOM 645 C CA . ARG A 1 81 ? -16.295 -9.231 14.506 1.00 96.50 81 ARG A CA 1
ATOM 646 C C . ARG A 1 81 ? -14.913 -8.590 14.574 1.00 96.50 81 ARG A C 1
ATOM 648 O O . ARG A 1 81 ? -14.447 -8.345 15.686 1.00 96.50 81 ARG A O 1
ATOM 655 N N . LEU A 1 82 ? -14.259 -8.339 13.437 1.00 96.69 82 LEU A N 1
ATOM 656 C CA . LEU A 1 82 ? -13.007 -7.574 13.410 1.00 96.69 82 LEU A CA 1
ATOM 657 C C . LEU A 1 82 ? -13.236 -6.159 13.956 1.00 96.69 82 LEU A C 1
ATOM 659 O O . LEU A 1 82 ? -12.456 -5.711 14.787 1.00 96.69 82 LEU A O 1
ATOM 663 N N . ILE A 1 83 ? -14.358 -5.527 13.608 1.00 96.38 83 ILE A N 1
ATOM 664 C CA . ILE A 1 83 ? -14.741 -4.210 14.132 1.00 96.38 83 ILE A CA 1
ATOM 665 C C . ILE A 1 83 ? -15.173 -4.303 15.606 1.00 96.38 83 ILE A C 1
ATOM 667 O O . ILE A 1 83 ? -14.593 -3.671 16.474 1.00 96.38 83 ILE A O 1
ATOM 671 N N . THR A 1 84 ? -16.131 -5.159 15.956 1.00 95.62 84 THR A N 1
ATOM 672 C CA . THR A 1 84 ? -16.757 -5.117 17.298 1.00 95.62 84 THR A CA 1
ATOM 673 C C . THR A 1 84 ? -15.953 -5.773 18.425 1.00 95.62 84 THR A C 1
ATOM 675 O O . THR A 1 84 ? -16.262 -5.602 19.610 1.00 95.62 84 THR A O 1
ATOM 678 N N . LYS A 1 85 ? -14.945 -6.599 18.110 1.00 93.12 85 LYS A N 1
ATOM 679 C CA . LYS A 1 85 ? -14.225 -7.400 19.121 1.00 93.12 85 LYS A CA 1
ATOM 680 C C . LYS A 1 85 ? -12.729 -7.114 19.214 1.00 93.12 85 LYS A C 1
ATOM 682 O O . LYS A 1 85 ? -12.091 -7.736 20.065 1.00 93.12 85 LYS A O 1
ATOM 687 N N . HIS A 1 86 ? -12.163 -6.188 18.436 1.00 89.00 86 HIS A N 1
ATOM 688 C CA . HIS A 1 86 ? -10.715 -5.935 18.466 1.00 89.00 86 HIS A CA 1
ATOM 689 C C . HIS A 1 86 ? -10.215 -5.352 19.805 1.00 89.00 86 HIS A C 1
ATOM 691 O O . HIS A 1 86 ? -9.096 -5.652 20.221 1.00 89.00 86 HIS A O 1
ATOM 697 N N . HIS A 1 87 ? -11.048 -4.651 20.584 1.00 83.56 87 HIS A N 1
ATOM 698 C CA . HIS A 1 87 ? -10.677 -4.231 21.949 1.00 83.56 87 HIS A CA 1
ATOM 699 C C . HIS A 1 87 ? -10.876 -5.306 23.024 1.00 83.56 87 HIS A C 1
ATOM 701 O O . HIS A 1 87 ? -10.159 -5.329 24.031 1.00 83.56 87 HIS A O 1
ATOM 707 N N . ASN A 1 88 ? -11.787 -6.249 22.794 1.00 83.75 88 ASN A N 1
ATOM 708 C CA . ASN A 1 88 ? -12.228 -7.217 23.793 1.00 83.75 88 ASN A CA 1
ATOM 709 C C . ASN A 1 88 ? -11.258 -8.401 23.952 1.00 83.75 88 ASN A C 1
ATOM 711 O O . ASN A 1 88 ? -10.380 -8.650 23.118 1.00 83.75 88 ASN A O 1
ATOM 715 N N . LYS A 1 89 ? -11.391 -9.145 25.060 1.00 79.31 89 LYS A N 1
ATOM 716 C CA . LYS A 1 89 ? -10.770 -10.473 25.176 1.00 79.31 89 LYS A CA 1
ATOM 717 C C . LYS A 1 89 ? -11.514 -11.421 24.237 1.00 79.31 89 LYS A C 1
ATOM 719 O O . LYS A 1 89 ? -12.737 -11.492 24.260 1.00 79.31 89 LYS A O 1
ATOM 724 N N . THR A 1 90 ? -10.775 -12.140 23.404 1.00 81.75 90 THR A N 1
ATOM 725 C CA . THR A 1 90 ? -11.336 -13.052 22.406 1.00 81.75 90 THR A CA 1
ATOM 726 C C . THR A 1 90 ? -10.449 -14.280 22.282 1.00 81.75 90 THR A C 1
ATOM 728 O O . THR A 1 90 ? -9.230 -14.175 22.400 1.00 81.75 90 THR A O 1
ATOM 731 N N . ASN A 1 91 ? -11.059 -15.436 22.023 1.00 83.12 91 ASN A N 1
ATOM 732 C CA . ASN A 1 91 ? -10.344 -16.672 21.690 1.00 83.12 91 ASN A CA 1
ATOM 733 C C . ASN A 1 91 ? -10.095 -16.804 20.181 1.00 83.12 91 ASN A C 1
ATOM 735 O O . ASN A 1 91 ? -9.441 -17.743 19.746 1.00 83.12 91 ASN A O 1
ATOM 739 N N . ASN A 1 92 ? -10.613 -15.875 19.373 1.00 88.94 92 ASN A N 1
ATOM 740 C CA . ASN A 1 92 ? -10.402 -15.892 17.934 1.00 88.94 92 ASN A CA 1
ATOM 741 C C . ASN A 1 92 ? -9.005 -15.360 17.587 1.00 88.94 92 ASN A C 1
ATOM 743 O O . ASN A 1 92 ? -8.723 -14.176 17.779 1.00 88.94 92 ASN A O 1
ATOM 747 N N . GLU A 1 93 ? -8.153 -16.229 17.049 1.00 89.31 93 GLU A N 1
ATOM 748 C CA . GLU A 1 93 ? -6.770 -15.892 16.706 1.00 89.31 93 GLU A CA 1
ATOM 749 C C . GLU A 1 93 ? -6.664 -14.787 15.646 1.00 89.31 93 GLU A C 1
ATOM 751 O O . GLU A 1 93 ? -5.824 -13.906 15.782 1.00 89.31 93 GLU A O 1
ATOM 756 N N . ILE A 1 94 ? -7.544 -14.752 14.638 1.00 92.69 94 ILE A N 1
ATOM 757 C CA . ILE A 1 94 ? -7.509 -13.713 13.592 1.00 92.69 94 ILE A CA 1
ATOM 758 C C . ILE A 1 94 ? -7.765 -12.324 14.200 1.00 92.69 94 ILE A C 1
ATOM 760 O O . ILE A 1 94 ? -7.041 -11.374 13.908 1.00 92.69 94 ILE A O 1
ATOM 764 N N . ILE A 1 95 ? -8.732 -12.211 15.117 1.00 93.75 95 ILE A N 1
ATOM 765 C CA . ILE A 1 95 ? -9.015 -10.949 15.822 1.00 93.75 95 ILE A CA 1
ATOM 766 C C . ILE A 1 95 ? -7.845 -10.556 16.742 1.00 93.75 95 ILE A C 1
ATOM 768 O O . ILE A 1 95 ? -7.505 -9.376 16.828 1.00 93.75 95 ILE A O 1
ATOM 772 N N . LYS A 1 96 ? -7.184 -11.521 17.405 1.00 92.69 96 LYS A N 1
ATOM 773 C CA . LYS A 1 96 ? -5.975 -11.241 18.209 1.00 92.69 96 LYS A CA 1
ATOM 774 C C . LYS A 1 96 ? -4.841 -10.678 17.353 1.00 92.69 96 LYS A C 1
ATOM 776 O O . LYS A 1 96 ? -4.136 -9.784 17.812 1.00 92.69 96 LYS A O 1
ATOM 781 N N . LEU A 1 97 ? -4.669 -11.196 16.138 1.00 93.44 97 LEU A N 1
ATOM 782 C CA . LEU A 1 97 ? -3.656 -10.723 15.198 1.00 93.44 97 LEU A CA 1
ATOM 783 C C . LEU A 1 97 ? -3.943 -9.287 14.747 1.00 93.44 97 LEU A C 1
ATOM 785 O O . LEU A 1 97 ? -3.046 -8.455 14.840 1.00 93.44 97 LEU A O 1
ATOM 789 N N . LEU A 1 98 ? -5.190 -8.970 14.369 1.00 95.00 98 LEU A N 1
ATOM 790 C CA . LEU A 1 98 ? -5.588 -7.596 14.030 1.00 95.00 98 LEU A CA 1
ATOM 791 C C . LEU A 1 98 ? -5.330 -6.637 15.197 1.00 95.00 98 LEU A C 1
ATOM 793 O O . LEU A 1 98 ? -4.672 -5.618 15.022 1.00 95.00 98 LEU A O 1
ATOM 797 N N . LYS A 1 99 ? -5.766 -7.005 16.408 1.00 93.12 99 LYS A N 1
ATOM 798 C CA . LYS A 1 99 ? -5.520 -6.217 17.625 1.00 93.12 99 LYS A CA 1
ATOM 799 C C . LYS A 1 99 ? -4.035 -5.926 17.836 1.00 93.12 99 LYS A C 1
ATOM 801 O O . LYS A 1 99 ? -3.667 -4.884 18.363 1.00 93.12 99 LYS A O 1
ATOM 806 N N . LYS A 1 100 ? -3.163 -6.869 17.481 1.00 91.19 100 LYS A N 1
ATOM 807 C CA . LYS A 1 100 ? -1.716 -6.702 17.620 1.00 91.19 100 LYS A CA 1
ATOM 808 C C . LYS A 1 100 ? -1.126 -5.807 16.537 1.00 91.19 100 LYS A C 1
ATOM 810 O O . LYS A 1 100 ? -0.194 -5.077 16.858 1.00 91.19 100 LYS A O 1
ATOM 815 N N . CYS A 1 101 ? -1.672 -5.823 15.322 1.00 91.94 101 CYS A N 1
ATOM 816 C CA . CYS A 1 101 ? -1.353 -4.843 14.281 1.00 91.94 101 CYS A CA 1
ATOM 817 C C . CYS A 1 101 ? -1.752 -3.427 14.707 1.00 91.94 101 CYS A C 1
ATOM 819 O O . CYS A 1 101 ? -0.885 -2.562 14.717 1.00 91.94 101 CYS A O 1
ATOM 821 N N . ASP A 1 102 ? -2.994 -3.233 15.160 1.00 90.44 102 ASP A N 1
ATOM 822 C CA . ASP A 1 102 ? -3.488 -1.948 15.684 1.00 90.44 102 ASP A CA 1
ATOM 823 C C . ASP A 1 102 ? -2.595 -1.438 16.830 1.00 90.44 102 ASP A C 1
ATOM 825 O O . ASP A 1 102 ? -2.070 -0.328 16.790 1.00 90.44 102 ASP A O 1
ATOM 829 N N . GLN A 1 103 ? -2.300 -2.292 17.819 1.00 87.62 103 GLN A N 1
ATOM 830 C CA . GLN A 1 103 ? -1.403 -1.939 18.927 1.00 87.62 103 GLN A CA 1
ATOM 831 C C . GLN A 1 103 ? 0.005 -1.550 18.477 1.00 87.62 103 GLN A C 1
ATOM 833 O O . GLN A 1 103 ? 0.645 -0.742 19.148 1.00 87.62 103 GLN A O 1
ATOM 838 N N . LYS A 1 104 ? 0.512 -2.176 17.413 1.00 84.38 104 LYS A N 1
ATOM 839 C CA . LYS A 1 104 ? 1.856 -1.946 16.885 1.00 84.38 104 LYS A CA 1
ATOM 840 C C . LYS A 1 104 ? 1.946 -0.615 16.164 1.00 84.38 104 LYS A C 1
ATOM 842 O O . LYS A 1 104 ? 2.833 0.159 16.494 1.00 84.38 104 LYS A O 1
ATOM 847 N N . ASP A 1 105 ? 0.996 -0.361 15.278 1.00 79.75 105 ASP A N 1
ATOM 848 C CA . ASP A 1 105 ? 0.853 0.910 14.579 1.00 79.75 105 ASP A CA 1
ATOM 849 C C . ASP A 1 105 ? 0.677 2.058 15.577 1.00 79.75 105 ASP A C 1
ATOM 851 O O . ASP A 1 105 ? 1.515 2.949 15.682 1.00 79.75 105 ASP A O 1
ATOM 855 N N . SER A 1 106 ? -0.288 1.894 16.488 1.00 74.31 106 SER A N 1
ATOM 856 C CA . SER A 1 106 ? -0.455 2.769 17.641 1.00 74.31 106 SER A CA 1
ATOM 857 C C . SER 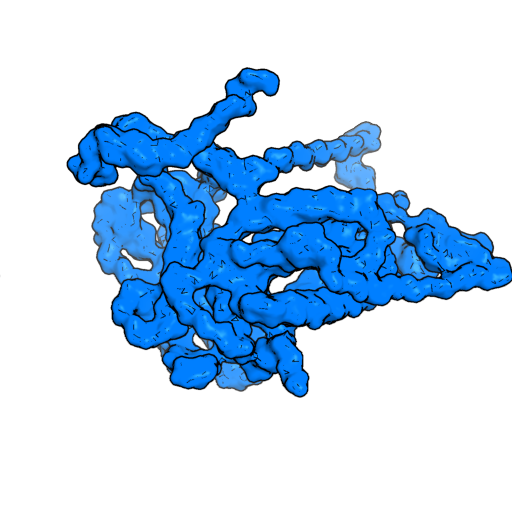A 1 106 ? 0.849 2.986 18.410 1.00 74.31 106 SER A C 1
ATOM 859 O O . SER A 1 106 ? 1.085 4.085 18.869 1.00 74.31 106 SER A O 1
ATOM 861 N N . ALA A 1 107 ? 1.664 1.967 18.685 1.00 67.88 107 ALA A N 1
ATOM 862 C CA . ALA A 1 107 ? 2.853 2.146 19.520 1.00 67.88 107 ALA A CA 1
ATOM 863 C C . ALA A 1 107 ? 3.935 2.994 18.837 1.00 67.88 107 ALA A C 1
ATOM 865 O O . ALA A 1 107 ? 4.618 3.743 19.538 1.00 67.88 107 ALA A O 1
ATOM 866 N N . ASP A 1 108 ? 4.065 2.881 17.515 1.00 59.41 108 ASP A N 1
ATOM 867 C CA . ASP A 1 108 ? 5.053 3.619 16.726 1.00 59.41 108 ASP A CA 1
ATOM 868 C C . ASP A 1 108 ? 4.719 5.131 16.696 1.00 59.41 108 ASP A C 1
ATOM 870 O O . ASP A 1 108 ? 5.627 5.956 16.803 1.00 59.41 108 ASP A O 1
ATOM 874 N N . ASP A 1 109 ? 3.432 5.499 16.722 1.00 55.62 109 ASP A N 1
ATOM 875 C CA . ASP A 1 109 ? 2.960 6.901 16.722 1.00 55.62 109 ASP A CA 1
ATOM 876 C C . ASP A 1 109 ? 2.974 7.564 18.112 1.00 55.62 109 ASP A C 1
ATOM 878 O O . ASP A 1 109 ? 2.829 8.778 18.302 1.00 55.62 109 ASP A O 1
ATOM 882 N N . LYS A 1 110 ? 3.104 6.747 19.155 1.00 59.91 110 LYS A N 1
ATOM 883 C CA . LYS A 1 110 ? 2.767 7.130 20.522 1.00 59.91 110 LYS A CA 1
ATOM 884 C C . LYS A 1 110 ? 3.976 7.684 21.278 1.00 59.91 110 LYS A C 1
ATOM 886 O O . LYS A 1 110 ? 4.528 7.036 22.166 1.00 59.91 110 LYS A O 1
ATOM 891 N N . GLY A 1 111 ? 4.2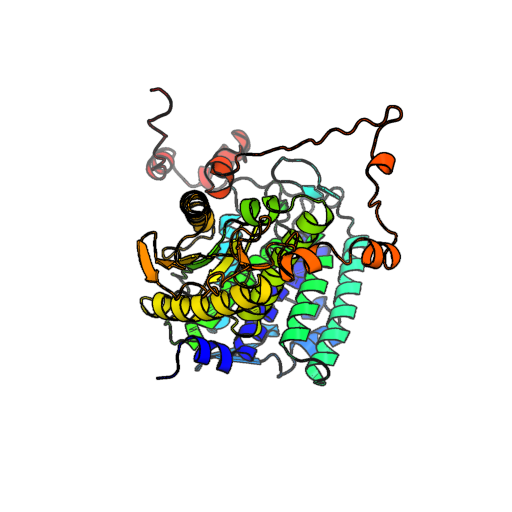85 8.958 21.019 1.00 56.75 111 GLY A N 1
ATOM 892 C CA . GLY A 1 111 ? 5.171 9.795 21.848 1.00 56.75 111 GLY A CA 1
ATOM 893 C C . GLY A 1 111 ? 4.714 9.935 23.317 1.00 56.75 111 GLY A C 1
ATOM 894 O O . GLY A 1 111 ? 3.616 9.501 23.688 1.00 56.75 111 GLY A O 1
ATOM 895 N N . VAL A 1 112 ? 5.567 10.525 24.170 1.00 56.12 112 VAL A N 1
ATOM 896 C CA . VAL A 1 112 ? 5.433 10.477 25.646 1.00 56.12 112 VAL A CA 1
ATOM 897 C C . VAL A 1 112 ? 4.425 11.485 26.214 1.00 56.12 112 VAL A C 1
ATOM 899 O O . VAL A 1 112 ? 3.782 11.170 27.212 1.00 56.12 112 VAL A O 1
ATOM 902 N N . VAL A 1 113 ? 4.215 12.641 25.577 1.00 54.22 113 VAL A N 1
ATOM 903 C CA . VAL A 1 113 ? 3.237 13.638 26.044 1.00 54.22 113 VAL A CA 1
ATOM 904 C C . VAL A 1 113 ? 2.235 13.982 24.966 1.00 54.22 113 VAL A C 1
ATOM 906 O O . VAL A 1 113 ? 2.562 14.126 23.790 1.00 54.22 113 VAL A O 1
ATOM 909 N N . ARG A 1 114 ? 0.981 14.041 25.410 1.00 71.88 114 ARG A N 1
ATOM 910 C CA . ARG A 1 114 ? -0.191 14.168 24.566 1.00 71.88 114 ARG A CA 1
ATOM 911 C C . ARG A 1 114 ? -1.224 15.039 25.251 1.00 71.88 114 ARG A C 1
ATOM 913 O O . ARG A 1 114 ? -1.843 14.616 26.228 1.00 71.88 114 ARG A O 1
ATOM 920 N N . LYS A 1 115 ? -1.415 16.246 24.727 1.00 80.81 115 LYS A N 1
ATOM 921 C CA . LYS A 1 115 ? -2.424 17.177 25.230 1.00 80.81 115 LYS A CA 1
ATOM 922 C C . LYS A 1 115 ? -3.754 16.895 24.538 1.00 80.81 115 LYS A C 1
ATOM 924 O O . LYS A 1 115 ? -3.831 16.867 23.310 1.00 80.81 115 LYS A O 1
ATOM 929 N N . LYS A 1 116 ? -4.802 16.682 25.334 1.00 88.50 116 LYS A N 1
ATOM 930 C CA . LYS A 1 116 ? -6.175 16.607 24.825 1.00 88.50 116 LYS A CA 1
ATOM 931 C C . LYS A 1 116 ? -6.570 17.935 24.188 1.00 88.50 116 LYS A C 1
ATOM 933 O O . LYS A 1 116 ? -6.177 18.997 24.666 1.00 88.50 116 LYS A O 1
ATOM 938 N N . GLN A 1 117 ? -7.348 17.861 23.120 1.00 92.00 117 GLN A N 1
ATOM 939 C CA . GLN A 1 117 ? -7.897 19.035 22.454 1.00 92.00 117 GLN A CA 1
ATOM 940 C C . GLN A 1 117 ? -9.274 19.377 23.039 1.00 92.00 117 GLN A C 1
ATOM 942 O O . GLN A 1 117 ? -9.976 18.496 23.535 1.00 92.00 117 GLN A O 1
ATOM 947 N N . SER A 1 118 ? -9.638 20.658 23.007 1.00 92.50 118 SER A N 1
ATOM 948 C CA . SER A 1 118 ? -11.006 21.103 23.296 1.00 92.50 118 SER A CA 1
ATOM 949 C C . SER A 1 118 ? -11.907 20.795 22.102 1.00 92.50 118 SER A C 1
ATOM 951 O O . SER A 1 118 ? -11.457 20.873 20.954 1.00 92.50 118 SER A O 1
ATOM 953 N N . ILE A 1 119 ? -13.180 20.497 22.356 1.00 91.56 119 ILE A N 1
ATOM 954 C CA . ILE A 1 119 ? -14.189 20.308 21.300 1.00 91.56 119 ILE A CA 1
ATOM 955 C C . ILE A 1 119 ? -14.293 21.544 20.391 1.00 91.56 119 ILE A C 1
ATOM 957 O O . ILE A 1 119 ? -14.405 21.402 19.177 1.00 91.56 119 ILE A O 1
ATOM 961 N N . GLU A 1 120 ? -14.191 22.754 20.946 1.00 89.62 120 GLU A N 1
ATOM 962 C CA . GLU A 1 120 ? -14.361 24.014 20.199 1.00 89.62 120 GLU A CA 1
ATOM 963 C C . GLU A 1 120 ? -13.188 24.328 19.251 1.00 89.62 120 GLU A C 1
ATOM 965 O O . GLU A 1 120 ? -13.299 25.132 18.312 1.00 89.62 120 GLU A O 1
ATOM 970 N N . ASN A 1 121 ? -12.040 23.691 19.494 1.00 90.62 121 ASN A N 1
ATOM 971 C CA . ASN A 1 121 ? -10.803 23.935 18.766 1.00 90.62 121 ASN A CA 1
ATOM 972 C C . ASN A 1 121 ? -10.028 22.644 18.474 1.00 90.62 121 ASN A C 1
ATOM 974 O O . ASN A 1 121 ? -8.813 22.578 18.667 1.00 90.62 121 ASN A O 1
ATOM 978 N N . THR A 1 122 ? -10.735 21.606 18.029 1.00 94.00 122 THR A N 1
ATOM 979 C CA . THR A 1 122 ? -10.093 20.372 17.570 1.00 94.00 122 THR A CA 1
ATOM 980 C C . THR A 1 122 ? -9.477 20.579 16.188 1.00 94.00 122 THR A C 1
ATOM 982 O O . THR A 1 122 ? -10.114 21.093 15.268 1.00 94.00 122 THR A O 1
ATOM 985 N N . THR A 1 123 ? -8.221 20.168 16.037 1.00 94.19 123 THR A N 1
ATOM 986 C CA . THR A 1 123 ? -7.444 20.322 14.807 1.00 94.19 123 THR A CA 1
ATOM 987 C C . THR A 1 123 ? -6.700 19.041 14.443 1.00 94.19 123 THR A C 1
ATOM 989 O O . THR A 1 123 ? -6.435 18.190 15.298 1.00 94.19 123 THR A O 1
ATOM 992 N N . ILE A 1 124 ? -6.339 18.930 13.166 1.00 92.88 124 ILE A N 1
ATOM 993 C CA . ILE A 1 124 ? -5.275 18.061 12.663 1.00 92.88 124 ILE A CA 1
ATOM 994 C C . ILE A 1 124 ? -4.023 18.932 12.577 1.00 92.88 124 ILE A C 1
ATOM 996 O O . ILE A 1 124 ? -4.003 19.945 11.868 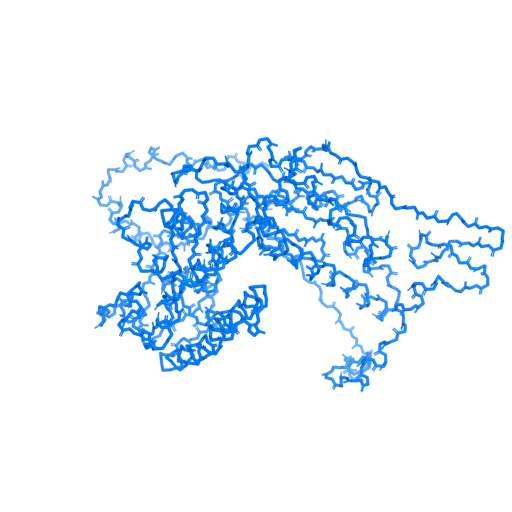1.00 92.88 124 ILE A O 1
ATOM 1000 N N . SER A 1 125 ? -2.988 18.573 13.325 1.00 88.69 125 SER A N 1
ATOM 1001 C CA . SER A 1 125 ? -1.716 19.295 13.329 1.00 88.69 125 SER A CA 1
ATOM 1002 C C . SER A 1 125 ? -0.719 18.599 12.406 1.00 88.69 125 SER A C 1
ATOM 1004 O O . SER A 1 125 ? -0.851 17.426 12.106 1.00 88.69 125 SER A O 1
ATOM 1006 N N . SER A 1 126 ? 0.266 19.326 11.899 1.00 83.25 126 SER A N 1
ATOM 1007 C CA . SER A 1 126 ? 1.408 18.731 11.202 1.00 83.25 126 SER A CA 1
ATOM 1008 C C . SER A 1 126 ? 2.467 18.270 12.212 1.00 83.25 126 SER A C 1
ATOM 1010 O O . SER A 1 126 ? 2.511 18.820 13.320 1.00 83.25 126 SER A O 1
ATOM 1012 N N . PRO A 1 127 ? 3.408 17.394 11.805 1.00 72.75 127 PRO A N 1
ATOM 1013 C CA . PRO A 1 127 ? 4.562 17.035 12.635 1.00 72.75 127 PRO A CA 1
ATOM 1014 C C . PRO A 1 127 ? 5.406 18.247 13.084 1.00 72.75 127 PRO A C 1
ATOM 1016 O O . PRO A 1 127 ? 6.175 18.161 14.037 1.00 72.75 127 PRO A O 1
ATOM 1019 N N . PHE A 1 128 ? 5.265 19.393 12.405 1.00 74.38 128 PHE A N 1
ATOM 1020 C CA . PHE A 1 128 ? 5.969 20.647 12.696 1.00 74.38 128 PHE A CA 1
ATOM 1021 C C . PHE A 1 128 ? 5.144 21.636 13.540 1.00 74.38 128 PHE A C 1
ATOM 1023 O O . PHE A 1 128 ? 5.528 22.796 13.679 1.00 74.38 128 PHE A O 1
ATOM 1030 N N . GLY A 1 129 ? 3.995 21.219 14.082 1.00 74.00 129 GLY A N 1
ATOM 1031 C CA . GLY A 1 129 ? 3.151 22.043 14.957 1.00 74.00 129 GLY A CA 1
ATOM 1032 C C . GLY A 1 129 ? 2.238 23.044 14.237 1.00 74.00 129 GLY A C 1
ATOM 1033 O O . GLY A 1 129 ? 1.495 23.773 14.889 1.00 74.00 129 GLY A O 1
ATOM 1034 N N . TYR A 1 130 ? 2.242 23.078 12.900 1.00 83.44 130 TYR A N 1
ATOM 1035 C CA . TYR A 1 130 ? 1.293 23.883 12.123 1.00 83.44 130 TYR A CA 1
ATOM 1036 C C . TYR A 1 130 ? -0.103 23.245 12.109 1.00 83.44 130 TYR A C 1
ATOM 1038 O O . TYR A 1 130 ? -0.215 22.028 11.982 1.00 83.44 130 TYR A O 1
ATOM 1046 N N . THR A 1 131 ? -1.163 24.051 12.188 1.00 88.62 131 THR A N 1
ATOM 1047 C CA . THR A 1 131 ? -2.552 23.573 12.073 1.00 88.62 131 THR A CA 1
ATOM 1048 C C . THR A 1 131 ? -2.893 23.314 10.609 1.00 88.62 131 THR A C 1
ATOM 1050 O O . THR A 1 131 ? -3.054 24.257 9.842 1.00 88.62 131 THR A O 1
ATOM 1053 N N . LYS A 1 132 ? -3.008 22.042 10.218 1.00 89.06 132 LYS A N 1
ATOM 1054 C CA . LYS A 1 132 ? -3.343 21.644 8.844 1.00 89.06 132 LYS A CA 1
ATOM 1055 C C . LYS A 1 132 ? -4.830 21.836 8.554 1.00 89.06 132 LYS A C 1
ATOM 1057 O O . LYS A 1 132 ? -5.188 22.334 7.494 1.00 89.06 132 LYS A O 1
ATOM 1062 N N . GLU A 1 133 ? -5.683 21.436 9.492 1.00 93.12 133 GLU A N 1
ATOM 1063 C CA . GLU A 1 133 ? -7.137 21.477 9.336 1.00 93.12 133 GLU A CA 1
ATOM 1064 C C . GLU A 1 133 ? -7.810 21.684 10.694 1.00 93.12 133 GLU A C 1
ATOM 1066 O O . GLU A 1 133 ? -7.418 21.066 11.685 1.00 93.12 133 GLU A O 1
ATOM 1071 N N . LYS A 1 134 ? -8.835 22.541 10.746 1.00 94.62 134 LYS A N 1
ATOM 1072 C CA . LYS A 1 134 ? -9.748 22.622 11.890 1.00 94.62 134 LYS A CA 1
ATOM 1073 C C . LYS A 1 134 ? -10.925 21.685 11.638 1.00 94.62 134 LYS A C 1
ATOM 1075 O O . LYS A 1 134 ? -11.565 21.784 10.594 1.00 94.62 134 LYS A O 1
ATOM 1080 N N . ILE A 1 135 ? -11.223 20.815 12.599 1.00 95.00 135 ILE A N 1
ATOM 1081 C CA . ILE A 1 135 ? -12.342 19.880 12.496 1.00 95.00 135 ILE A CA 1
ATOM 1082 C C . ILE A 1 135 ? -13.593 20.549 13.060 1.00 95.00 135 ILE A C 1
ATOM 1084 O O . ILE A 1 135 ? -13.689 20.806 14.258 1.00 95.00 135 ILE A O 1
ATOM 1088 N N . ASP A 1 136 ? -14.561 20.802 12.183 1.00 95.19 136 ASP A N 1
ATOM 1089 C CA . ASP A 1 136 ? -15.928 21.130 12.575 1.00 95.19 136 ASP A CA 1
ATOM 1090 C C . ASP A 1 136 ? -16.742 19.836 12.729 1.00 95.19 136 ASP A C 1
ATOM 1092 O O . ASP A 1 136 ? -16.795 19.010 11.814 1.00 95.19 136 ASP A O 1
ATOM 1096 N N . LEU A 1 137 ? -17.369 19.648 13.893 1.00 94.94 137 LEU A N 1
ATOM 1097 C CA . LEU A 1 137 ? -18.074 18.404 14.213 1.00 94.94 137 LEU A CA 1
ATOM 1098 C C . LEU A 1 137 ? -19.321 18.173 13.347 1.00 94.94 137 LEU A C 1
ATOM 1100 O O . LEU A 1 137 ? -19.640 17.019 13.063 1.00 94.94 137 LEU A O 1
ATOM 1104 N N . ASN A 1 138 ? -20.003 19.227 12.887 1.00 95.62 138 ASN A N 1
ATOM 1105 C CA . ASN A 1 138 ? -21.167 19.085 12.006 1.00 95.62 138 ASN A CA 1
ATOM 1106 C C . ASN A 1 138 ? -20.726 18.683 10.594 1.00 95.62 138 ASN A C 1
ATOM 1108 O O . ASN A 1 138 ? -21.325 17.804 9.972 1.00 95.62 138 ASN A O 1
ATOM 1112 N N . CYS A 1 139 ? -19.639 19.279 10.102 1.00 95.44 139 CYS A N 1
ATOM 1113 C CA . CYS A 1 139 ? -19.004 18.869 8.855 1.00 95.44 139 CYS A CA 1
ATOM 1114 C C . CYS A 1 139 ? -18.514 17.418 8.929 1.00 95.44 139 CYS A C 1
ATOM 1116 O O . CYS A 1 139 ? -18.732 16.661 7.984 1.00 95.44 139 CYS A O 1
ATOM 1118 N N . LEU A 1 140 ? -17.898 17.010 10.044 1.00 96.19 140 LEU A N 1
ATOM 1119 C CA . LEU A 1 140 ? -17.472 15.625 10.256 1.00 96.19 140 LEU A CA 1
ATOM 1120 C C . LEU A 1 140 ? -18.670 14.665 10.276 1.00 96.19 140 LEU A C 1
ATOM 1122 O O . LEU A 1 140 ? -18.622 13.641 9.600 1.00 96.19 140 LEU A O 1
ATOM 1126 N N . GLN A 1 141 ? -19.768 15.021 10.956 1.00 97.25 141 GLN A N 1
ATOM 1127 C CA . GLN A 1 141 ? -21.008 14.235 10.944 1.00 97.25 141 GLN A CA 1
ATOM 1128 C C . GLN A 1 141 ? -21.540 14.041 9.522 1.00 97.25 141 GLN A C 1
ATOM 1130 O O . GLN A 1 141 ? -21.924 12.934 9.149 1.00 97.25 141 GLN A O 1
ATOM 1135 N N . LYS A 1 142 ? -21.555 15.109 8.716 1.00 97.62 142 LYS A N 1
ATOM 1136 C CA . LYS A 1 142 ? -22.015 15.040 7.326 1.00 97.62 142 LYS A CA 1
ATOM 1137 C C . LYS A 1 142 ? -21.122 14.122 6.491 1.00 97.62 142 LYS A C 1
ATOM 1139 O O . LYS A 1 142 ? -21.633 13.227 5.831 1.00 97.62 142 LYS A O 1
ATOM 1144 N N . ARG A 1 143 ? -19.797 14.292 6.579 1.00 97.06 143 ARG A N 1
ATOM 1145 C CA . ARG A 1 143 ? -18.822 13.421 5.895 1.00 97.06 143 ARG A CA 1
ATOM 1146 C C . ARG A 1 143 ? -18.984 11.957 6.293 1.00 97.06 143 ARG A C 1
ATOM 1148 O O . ARG A 1 143 ? -18.827 11.076 5.452 1.00 97.06 143 ARG A O 1
ATOM 1155 N N . PHE A 1 144 ? -19.286 11.703 7.564 1.00 97.81 144 PHE A N 1
ATOM 1156 C CA . PHE A 1 144 ? -19.563 10.362 8.055 1.00 97.81 144 PHE A CA 1
ATOM 1157 C C . PHE A 1 144 ? -20.846 9.792 7.438 1.00 97.81 144 PHE A C 1
ATOM 1159 O O . PHE A 1 144 ? -20.807 8.694 6.895 1.00 97.81 144 PHE A O 1
ATOM 1166 N N . GLY A 1 145 ? -21.935 10.565 7.400 1.00 98.06 145 GLY A N 1
ATOM 1167 C CA . GLY A 1 145 ? -23.181 10.158 6.740 1.00 98.06 145 GLY A CA 1
ATOM 1168 C C . GLY A 1 145 ? -23.020 9.870 5.240 1.00 98.06 145 GLY A C 1
ATOM 1169 O O . GLY A 1 145 ? -23.522 8.848 4.765 1.00 98.06 145 GLY A O 1
ATOM 1170 N N . ASP A 1 146 ? -22.272 10.719 4.524 1.00 97.94 146 ASP A N 1
ATOM 1171 C CA . ASP A 1 146 ? -21.945 10.549 3.099 1.00 97.94 146 ASP A CA 1
ATOM 1172 C C . ASP A 1 146 ? -21.094 9.283 2.864 1.00 97.94 146 ASP A C 1
ATOM 1174 O O . ASP A 1 146 ? -21.289 8.551 1.885 1.00 97.94 146 ASP A O 1
ATOM 1178 N N . LEU A 1 147 ? -20.162 8.992 3.785 1.00 98.31 147 LEU A N 1
ATOM 1179 C CA . LEU A 1 147 ? -19.390 7.752 3.773 1.00 98.31 147 LEU A CA 1
ATOM 1180 C C . LEU A 1 147 ? -20.312 6.545 3.955 1.00 98.31 147 LEU A C 1
ATOM 1182 O O . LEU A 1 147 ? -20.207 5.598 3.181 1.00 98.31 147 LEU A O 1
ATOM 1186 N N . GLU A 1 148 ? -21.223 6.565 4.929 1.00 98.50 148 GLU A N 1
ATOM 1187 C CA . GLU A 1 148 ? -22.156 5.456 5.147 1.00 98.50 148 GLU A CA 1
ATOM 1188 C C . GLU A 1 148 ? -23.007 5.164 3.906 1.00 98.50 148 GLU A C 1
ATOM 1190 O O . GLU A 1 148 ? -23.140 4.002 3.528 1.00 98.50 148 GLU A O 1
ATOM 1195 N N . ASP A 1 149 ? -23.535 6.192 3.232 1.00 98.38 149 ASP A N 1
ATOM 1196 C CA . ASP A 1 149 ? -24.328 6.015 2.006 1.00 98.38 149 ASP A CA 1
ATOM 1197 C C . ASP A 1 149 ? -23.498 5.411 0.867 1.00 98.38 149 ASP A C 1
ATOM 1199 O O . ASP A 1 149 ? -23.934 4.472 0.190 1.00 98.38 149 ASP A O 1
ATOM 1203 N N . SER A 1 150 ? -22.263 5.890 0.707 1.00 98.12 150 SER A N 1
ATOM 1204 C CA . SER A 1 150 ? -21.314 5.359 -0.277 1.00 98.12 150 SER A CA 1
ATOM 1205 C C . SER A 1 150 ? -20.963 3.895 0.012 1.00 98.12 150 SER A C 1
ATOM 1207 O O . SER A 1 150 ? -20.937 3.062 -0.900 1.00 98.12 150 SER A O 1
ATOM 1209 N N . LEU A 1 151 ? -20.746 3.551 1.286 1.00 98.38 151 LEU A N 1
ATOM 1210 C CA . LEU A 1 151 ? -20.477 2.182 1.724 1.00 98.38 151 LEU A CA 1
ATOM 1211 C C . LEU A 1 151 ? -21.696 1.276 1.529 1.00 98.38 151 LEU A C 1
ATOM 1213 O O . LEU A 1 151 ? -21.529 0.160 1.048 1.00 98.38 151 LEU A O 1
ATOM 1217 N N . ILE A 1 152 ? -22.917 1.731 1.821 1.00 98.62 152 ILE A N 1
ATOM 1218 C CA . ILE A 1 152 ? -24.141 0.947 1.579 1.00 98.62 152 ILE A CA 1
ATOM 1219 C C . ILE A 1 152 ? -24.244 0.563 0.101 1.00 98.62 152 ILE A C 1
ATOM 1221 O O . ILE A 1 152 ? -24.453 -0.612 -0.214 1.00 98.62 152 ILE A O 1
ATOM 1225 N N . GLY A 1 153 ? -24.065 1.526 -0.809 1.00 98.00 153 GLY A N 1
ATOM 1226 C CA . GLY A 1 153 ? -24.077 1.264 -2.251 1.00 98.00 153 GLY A CA 1
ATOM 1227 C C . GLY A 1 153 ? -22.997 0.262 -2.666 1.00 98.00 153 GLY A C 1
ATOM 1228 O O . GLY A 1 153 ? -23.279 -0.715 -3.362 1.00 98.00 153 GLY A O 1
ATOM 1229 N N . LEU A 1 154 ? -21.772 0.454 -2.178 1.00 98.00 154 LEU A N 1
ATOM 1230 C CA . LEU A 1 154 ? -20.633 -0.404 -2.496 1.00 98.00 154 LEU A CA 1
ATOM 1231 C C . LEU A 1 154 ? -20.805 -1.843 -1.978 1.00 98.00 154 LEU A C 1
ATOM 1233 O O . LEU A 1 154 ? -20.575 -2.801 -2.719 1.00 98.00 154 LEU A O 1
ATOM 1237 N N . PHE A 1 155 ? -21.241 -2.012 -0.728 1.00 98.31 155 PHE A N 1
ATOM 1238 C CA . PHE A 1 155 ? -21.511 -3.322 -0.136 1.00 98.31 155 PHE A CA 1
ATOM 1239 C C . PHE A 1 155 ? -22.658 -4.036 -0.853 1.00 98.31 155 PHE A C 1
ATOM 1241 O O . PHE A 1 155 ? -22.531 -5.229 -1.126 1.00 98.31 155 PHE A O 1
ATOM 1248 N N . ARG A 1 156 ? -23.739 -3.329 -1.218 1.00 98.00 156 ARG A N 1
ATOM 1249 C CA . ARG A 1 156 ? -24.829 -3.906 -2.027 1.00 98.00 156 ARG A CA 1
ATOM 1250 C C . ARG A 1 156 ? -24.308 -4.438 -3.357 1.00 98.00 156 ARG A C 1
ATOM 1252 O O . ARG A 1 156 ? -24.590 -5.589 -3.668 1.00 98.00 156 ARG A O 1
ATOM 1259 N N . ASN A 1 157 ? -23.497 -3.655 -4.071 1.00 97.69 157 ASN A N 1
ATOM 1260 C CA . ASN A 1 157 ? -22.929 -4.053 -5.361 1.00 97.69 157 ASN A CA 1
ATOM 1261 C C . ASN A 1 157 ? -22.055 -5.311 -5.266 1.00 97.69 157 ASN A C 1
ATOM 1263 O O . ASN A 1 157 ? -22.101 -6.156 -6.157 1.00 97.69 157 ASN A O 1
ATOM 1267 N N . TYR A 1 158 ? -21.260 -5.458 -4.202 1.00 97.50 158 TYR A N 1
ATOM 1268 C CA . TYR A 1 158 ? -20.454 -6.667 -4.004 1.00 97.50 158 TYR A CA 1
ATOM 1269 C C . TYR A 1 158 ? -21.309 -7.867 -3.581 1.00 97.50 158 TYR A C 1
ATOM 1271 O O . TYR A 1 158 ? -21.150 -8.976 -4.099 1.00 97.50 158 TYR A O 1
ATOM 1279 N N . VAL A 1 159 ? -22.273 -7.654 -2.679 1.00 96.69 159 VAL A N 1
ATOM 1280 C CA . VAL A 1 159 ? -23.205 -8.706 -2.254 1.00 96.69 159 VAL A CA 1
ATOM 1281 C C . VAL A 1 159 ? -24.008 -9.244 -3.442 1.00 96.69 159 VAL A C 1
ATOM 1283 O O . VAL A 1 159 ? -24.152 -10.463 -3.558 1.00 96.69 159 VAL A O 1
ATOM 1286 N N . SER A 1 160 ? -24.439 -8.370 -4.355 1.00 96.44 160 SER A N 1
ATOM 1287 C CA . SER A 1 160 ? -25.162 -8.715 -5.586 1.00 96.44 160 SER A CA 1
ATOM 1288 C C . SER A 1 160 ? -24.282 -9.183 -6.749 1.00 96.44 160 SER A C 1
ATOM 1290 O O . SER A 1 160 ? -24.816 -9.409 -7.828 1.00 96.44 160 SER A O 1
ATOM 1292 N N . GLU A 1 161 ? -22.964 -9.326 -6.559 1.00 95.31 161 GLU A N 1
ATOM 1293 C CA . GLU A 1 161 ? -22.009 -9.788 -7.593 1.00 95.31 161 GLU A CA 1
ATOM 1294 C C . GLU A 1 161 ? -21.865 -8.852 -8.797 1.00 95.31 161 GLU A C 1
ATOM 1296 O O . GLU A 1 161 ? -21.357 -9.243 -9.845 1.00 95.31 161 GLU A O 1
ATOM 1301 N N . THR A 1 162 ? -22.256 -7.589 -8.642 1.00 96.44 162 THR A N 1
ATOM 1302 C CA . THR A 1 162 ? -22.083 -6.562 -9.677 1.00 96.44 162 THR A CA 1
ATOM 1303 C C . THR A 1 162 ? -20.618 -6.135 -9.808 1.00 96.44 162 THR A C 1
ATOM 1305 O O . THR A 1 162 ? -20.198 -5.680 -10.870 1.00 96.44 162 THR A O 1
ATOM 1308 N N . VAL A 1 163 ? -19.832 -6.267 -8.734 1.00 96.19 163 VAL A N 1
ATOM 1309 C CA . VAL A 1 163 ? -18.390 -5.972 -8.706 1.00 96.19 163 VAL A CA 1
ATOM 1310 C C . VAL A 1 163 ? -17.622 -7.113 -8.042 1.00 96.19 163 VAL A C 1
ATOM 1312 O O . VAL A 1 163 ? -18.115 -7.722 -7.093 1.00 96.19 163 VAL A O 1
ATOM 1315 N N . ASP A 1 164 ? -16.403 -7.389 -8.511 1.00 96.56 164 ASP A N 1
ATOM 1316 C CA . ASP A 1 164 ? -15.504 -8.349 -7.865 1.00 96.56 164 ASP A CA 1
ATOM 1317 C C . ASP A 1 164 ? -14.811 -7.754 -6.624 1.00 96.56 164 ASP A C 1
ATOM 1319 O O . ASP A 1 164 ? -14.807 -6.540 -6.405 1.00 96.56 164 ASP A O 1
ATOM 1323 N N . ILE A 1 165 ? -14.189 -8.613 -5.811 1.00 97.19 165 ILE A N 1
ATOM 1324 C CA . ILE A 1 165 ? -13.529 -8.220 -4.554 1.00 97.19 165 ILE A CA 1
ATOM 1325 C C . ILE A 1 165 ? -12.401 -7.197 -4.753 1.00 97.19 165 ILE A C 1
ATOM 1327 O O . ILE A 1 165 ? -12.165 -6.362 -3.882 1.00 97.19 165 ILE A O 1
ATOM 1331 N N . GLY A 1 166 ? -11.703 -7.235 -5.889 1.00 97.06 166 GLY A N 1
ATOM 1332 C CA . GLY A 1 166 ? -10.646 -6.287 -6.227 1.00 97.06 166 GLY A CA 1
ATOM 1333 C C . GLY A 1 166 ? -11.205 -4.894 -6.501 1.00 97.06 166 GLY A C 1
ATOM 1334 O O . GLY A 1 166 ? -10.723 -3.924 -5.916 1.00 97.06 166 GLY A O 1
ATOM 1335 N N . CYS A 1 167 ? -12.257 -4.802 -7.320 1.00 96.94 167 CYS A N 1
ATOM 1336 C CA . CYS A 1 167 ? -12.967 -3.544 -7.579 1.00 96.94 167 CYS A CA 1
ATOM 1337 C C . CYS A 1 167 ? -13.630 -2.988 -6.306 1.00 96.94 167 CYS A C 1
ATOM 1339 O O . CYS A 1 167 ? -13.531 -1.789 -6.019 1.00 96.94 167 CYS A O 1
ATOM 1341 N N . PHE A 1 168 ? -14.243 -3.865 -5.503 1.00 98.25 168 PHE A N 1
ATOM 1342 C CA . PHE A 1 168 ? -14.803 -3.513 -4.200 1.00 98.25 168 PHE A CA 1
ATOM 1343 C C . PHE A 1 168 ? -13.733 -2.923 -3.275 1.00 98.25 168 PHE A C 1
ATOM 1345 O O . PHE A 1 168 ? -13.918 -1.829 -2.745 1.00 98.25 168 PHE A O 1
ATOM 1352 N N . ARG A 1 169 ? -12.589 -3.606 -3.127 1.00 98.06 169 ARG A N 1
ATOM 1353 C CA . ARG A 1 169 ? -11.451 -3.151 -2.316 1.00 98.06 169 ARG A CA 1
ATOM 1354 C C . ARG A 1 169 ? -10.949 -1.777 -2.756 1.00 98.06 169 ARG A C 1
ATOM 1356 O O . ARG A 1 169 ? -10.756 -0.907 -1.912 1.00 98.06 169 ARG A O 1
ATOM 1363 N N . GLU A 1 170 ? -10.704 -1.584 -4.049 1.00 97.44 170 GLU A N 1
ATOM 1364 C CA . GLU A 1 170 ? -10.170 -0.323 -4.578 1.00 97.44 170 GLU A CA 1
ATOM 1365 C C . GLU A 1 170 ? -11.131 0.843 -4.318 1.00 97.44 170 GLU A C 1
ATOM 1367 O O . GLU A 1 170 ? -10.732 1.892 -3.808 1.00 97.44 170 GLU A O 1
ATOM 1372 N N . THR A 1 171 ? -12.419 0.630 -4.587 1.00 98.00 171 THR A N 1
ATOM 1373 C CA . THR A 1 171 ? -13.456 1.644 -4.368 1.00 98.00 171 THR A CA 1
ATOM 1374 C C . THR A 1 171 ? -13.648 1.933 -2.878 1.00 98.00 171 THR A C 1
ATOM 1376 O O . THR A 1 171 ? -13.828 3.088 -2.490 1.00 98.00 171 THR A O 1
ATOM 1379 N N . LEU A 1 172 ? -13.558 0.913 -2.020 1.00 98.50 172 LEU A N 1
ATOM 1380 C CA . LEU A 1 172 ? -13.589 1.074 -0.567 1.00 98.50 172 LEU A CA 1
ATOM 1381 C C . LEU A 1 172 ? -12.427 1.950 -0.094 1.00 98.50 172 LEU A C 1
ATOM 1383 O O . LEU A 1 172 ? -12.656 2.929 0.608 1.00 98.50 172 LEU A O 1
ATOM 1387 N N . ILE A 1 173 ? -11.198 1.625 -0.501 1.00 98.25 173 ILE A N 1
ATOM 1388 C CA . ILE A 1 173 ? -9.997 2.393 -0.151 1.00 98.25 173 ILE A CA 1
ATOM 1389 C C . ILE A 1 173 ? -10.152 3.861 -0.555 1.00 98.25 173 ILE A C 1
ATOM 1391 O O . ILE A 1 173 ? -9.849 4.740 0.248 1.00 98.25 173 ILE A O 1
ATOM 1395 N N . ASN A 1 174 ? -10.670 4.138 -1.754 1.00 97.56 174 ASN A N 1
ATOM 1396 C CA . ASN A 1 174 ? -10.878 5.509 -2.218 1.00 97.56 174 ASN A CA 1
ATOM 1397 C C . ASN A 1 174 ? -11.908 6.265 -1.362 1.00 97.56 174 ASN A C 1
ATOM 1399 O O . ASN A 1 174 ? -11.632 7.388 -0.941 1.00 97.56 174 ASN A O 1
ATOM 1403 N N . ASN A 1 175 ? -13.048 5.642 -1.041 1.00 97.81 175 ASN A N 1
ATOM 1404 C CA . ASN A 1 175 ? -14.059 6.236 -0.157 1.00 97.81 175 ASN A CA 1
ATOM 1405 C C . ASN A 1 175 ? -13.506 6.504 1.250 1.00 97.81 175 ASN A C 1
ATOM 1407 O O . ASN A 1 175 ? -13.671 7.600 1.789 1.00 97.81 175 ASN A O 1
ATOM 1411 N N . LEU A 1 176 ? -12.805 5.525 1.832 1.00 98.38 176 LEU A N 1
ATOM 1412 C CA . LEU A 1 176 ? -12.204 5.668 3.156 1.00 98.38 176 LEU A CA 1
ATOM 1413 C C . LEU A 1 176 ? -11.134 6.754 3.158 1.00 98.38 176 LEU A C 1
ATOM 1415 O O . LEU A 1 176 ? -11.143 7.593 4.048 1.00 98.38 176 LEU A O 1
ATOM 1419 N N . LYS A 1 177 ? -10.254 6.807 2.156 1.00 97.88 177 LYS A N 1
ATOM 1420 C CA . LYS A 1 177 ? -9.203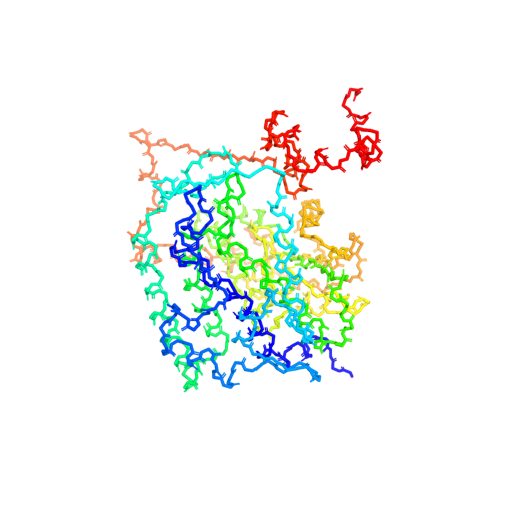 7.828 2.074 1.00 97.88 177 LYS A CA 1
ATOM 1421 C C . LYS A 1 177 ? -9.774 9.243 2.029 1.00 97.88 177 LYS A C 1
ATOM 1423 O O . LYS A 1 177 ? -9.224 10.118 2.693 1.00 97.88 177 LYS A O 1
ATOM 1428 N N . ILE A 1 178 ? -10.865 9.470 1.294 1.00 96.12 178 ILE A N 1
ATOM 1429 C CA . ILE A 1 178 ? -11.528 10.782 1.227 1.00 96.12 178 ILE A CA 1
ATOM 1430 C C . ILE A 1 178 ? -12.009 11.211 2.614 1.00 96.12 178 ILE A C 1
ATOM 1432 O O . ILE A 1 178 ? -11.712 12.323 3.035 1.00 96.12 178 ILE A O 1
ATOM 1436 N N . THR A 1 179 ? -12.715 10.347 3.342 1.00 96.31 179 THR A N 1
ATOM 1437 C CA . THR A 1 179 ? -13.320 10.732 4.626 1.00 96.31 179 THR A CA 1
ATOM 1438 C C . THR A 1 179 ? -12.341 10.639 5.797 1.00 96.31 179 THR A C 1
ATOM 1440 O O . THR A 1 179 ? -12.220 11.579 6.580 1.00 96.31 179 THR A O 1
ATOM 1443 N N . PHE A 1 180 ? -11.595 9.541 5.915 1.00 97.81 180 PHE A N 1
ATOM 1444 C CA . PHE A 1 180 ? -10.705 9.278 7.047 1.00 97.81 180 PHE A CA 1
ATOM 1445 C C . PHE A 1 180 ? -9.485 10.209 7.092 1.00 97.81 180 PHE A C 1
ATOM 1447 O O . PHE A 1 180 ? -8.929 10.401 8.171 1.00 97.81 180 PHE A O 1
ATOM 1454 N N . SER A 1 181 ? -9.093 10.836 5.974 1.00 96.12 181 SER A N 1
ATOM 1455 C CA . SER A 1 181 ? -8.037 11.867 5.971 1.00 96.12 181 SER A CA 1
ATOM 1456 C C . SER A 1 181 ? -8.437 13.145 6.724 1.00 96.12 181 SER A C 1
ATOM 1458 O O . SER A 1 181 ? -7.569 13.949 7.055 1.00 96.12 181 SER A O 1
ATOM 1460 N N . HIS A 1 182 ? -9.735 13.328 6.991 1.00 95.00 182 HIS A N 1
ATOM 1461 C CA . HIS A 1 182 ? -10.298 14.448 7.753 1.00 95.00 182 HIS A CA 1
ATOM 1462 C C . HIS A 1 182 ? -10.738 14.039 9.172 1.00 95.00 182 HIS A C 1
ATOM 1464 O O . HIS A 1 182 ? -11.344 14.834 9.891 1.00 95.00 182 HIS A O 1
ATOM 1470 N N . ALA A 1 183 ? -10.459 12.798 9.582 1.00 95.69 183 ALA A N 1
ATOM 1471 C CA . ALA A 1 183 ? -10.766 12.268 10.906 1.00 95.69 183 ALA A CA 1
ATOM 1472 C C . ALA A 1 183 ? -9.476 11.927 11.670 1.00 95.69 183 ALA A C 1
ATOM 1474 O O . ALA A 1 183 ? -8.425 11.678 11.078 1.00 95.69 183 ALA A O 1
ATOM 1475 N N . LEU A 1 184 ? -9.554 11.906 13.002 1.00 93.12 184 LEU A N 1
ATOM 1476 C CA . LEU A 1 184 ? -8.398 11.695 13.877 1.00 93.12 184 LEU A CA 1
ATOM 1477 C C . LEU A 1 184 ? -8.232 10.216 14.243 1.00 93.12 184 LEU A C 1
ATOM 1479 O O . LEU A 1 184 ? -9.140 9.615 14.817 1.00 93.12 184 LEU A O 1
ATOM 1483 N N . GLY A 1 185 ? -7.050 9.652 13.972 1.00 89.81 185 GLY A N 1
ATOM 1484 C CA . GLY A 1 185 ? -6.645 8.344 14.503 1.00 89.81 185 GLY A CA 1
ATOM 1485 C C . GLY A 1 185 ? -6.211 8.445 15.971 1.00 89.81 185 GLY A C 1
ATOM 1486 O O . GLY A 1 185 ? -6.572 7.604 16.802 1.00 89.81 185 GLY A O 1
ATOM 1487 N N . GLU A 1 186 ? -5.513 9.534 16.303 1.00 88.31 186 GLU A N 1
ATOM 1488 C CA . GLU A 1 186 ? -5.145 9.968 17.652 1.00 88.31 186 GLU A CA 1
ATOM 1489 C C . GLU A 1 186 ? -5.637 11.408 17.865 1.00 88.31 186 GLU A C 1
ATOM 1491 O O . GLU A 1 186 ? -5.408 12.293 17.047 1.00 88.31 186 GLU A O 1
ATOM 1496 N N . THR A 1 187 ? -6.349 11.667 18.964 1.00 89.88 187 THR A N 1
ATOM 1497 C CA . THR A 1 187 ? -7.003 12.971 19.182 1.00 89.88 187 THR A CA 1
ATOM 1498 C C . THR A 1 187 ? -6.110 13.997 19.869 1.00 89.88 187 THR A C 1
ATOM 1500 O O . THR A 1 187 ? -6.501 15.157 20.018 1.00 89.88 187 THR A O 1
ATOM 1503 N N . ARG A 1 188 ? -4.925 13.593 20.328 1.00 86.81 188 ARG A N 1
ATOM 1504 C CA . ARG A 1 188 ? -4.056 14.420 21.166 1.00 86.81 188 ARG A CA 1
ATOM 1505 C C . ARG A 1 188 ? -2.858 14.951 20.391 1.00 86.81 188 ARG A C 1
ATOM 1507 O O . ARG A 1 188 ? -2.167 14.192 19.722 1.00 86.81 188 ARG A O 1
ATOM 1514 N N . ILE A 1 189 ? -2.551 16.228 20.587 1.00 85.12 189 ILE A N 1
ATOM 1515 C CA . ILE A 1 189 ? -1.353 16.858 20.019 1.00 85.12 189 ILE A CA 1
ATOM 1516 C C . ILE A 1 189 ? -0.100 16.439 20.810 1.00 85.12 189 ILE A C 1
ATOM 1518 O O . ILE A 1 189 ? -0.191 16.293 22.036 1.00 85.12 189 ILE A O 1
ATOM 1522 N N . PRO A 1 190 ? 1.064 16.259 20.159 1.00 79.19 190 PRO A N 1
ATOM 1523 C CA . PRO A 1 190 ? 1.324 16.483 18.730 1.00 79.19 190 PRO A CA 1
ATOM 1524 C C . PRO A 1 190 ? 1.077 15.263 17.820 1.00 79.19 190 PRO A C 1
ATOM 1526 O O . PRO A 1 190 ? 1.343 15.360 16.635 1.00 79.19 190 PRO A O 1
ATOM 1529 N N . ALA A 1 191 ? 0.591 14.135 18.350 1.00 81.50 191 ALA A N 1
ATOM 1530 C CA . ALA A 1 191 ? 0.443 12.868 17.613 1.00 81.50 191 ALA A CA 1
ATOM 1531 C C . ALA A 1 191 ? -0.839 12.773 16.754 1.00 81.50 191 ALA A C 1
ATOM 1533 O O . ALA A 1 191 ? -1.156 11.727 16.199 1.00 81.50 191 ALA A O 1
ATOM 1534 N N . ASN A 1 192 ? -1.614 13.855 16.689 1.00 86.56 192 ASN A N 1
ATOM 1535 C CA . ASN A 1 192 ? -2.824 13.994 15.878 1.00 86.56 192 ASN A CA 1
ATOM 1536 C C . ASN A 1 192 ? -2.516 14.372 14.417 1.00 86.56 192 ASN A C 1
ATOM 1538 O O . ASN A 1 192 ? -3.431 14.737 13.678 1.00 86.56 192 ASN A O 1
ATOM 1542 N N . ASP A 1 193 ? -1.240 14.355 14.028 1.00 85.44 193 ASP A N 1
ATOM 1543 C CA . ASP A 1 193 ? -0.786 14.387 12.639 1.00 85.44 193 ASP A CA 1
ATOM 1544 C C . ASP A 1 193 ? -1.066 13.071 11.909 1.00 85.44 193 ASP A C 1
ATOM 1546 O O . ASP A 1 193 ? -1.221 13.071 10.686 1.00 85.44 193 ASP A O 1
ATOM 1550 N N . VAL A 1 194 ? -1.221 11.983 12.667 1.00 88.12 194 VAL A N 1
ATOM 1551 C CA . VAL A 1 194 ? -1.720 10.693 12.192 1.00 88.12 194 VAL A CA 1
ATOM 1552 C C . VAL A 1 194 ? -3.246 10.733 12.086 1.00 88.12 194 VAL A C 1
ATOM 1554 O O . VAL A 1 194 ? -3.985 10.736 13.082 1.00 88.12 194 VAL A O 1
ATOM 1557 N N . THR A 1 195 ? -3.738 10.758 10.848 1.00 94.06 195 THR A N 1
ATOM 1558 C CA . THR A 1 195 ? -5.176 10.715 10.567 1.00 94.06 195 THR A CA 1
ATOM 1559 C C . THR A 1 195 ? -5.732 9.305 10.767 1.00 94.06 195 THR A C 1
ATOM 1561 O O . THR A 1 195 ? -4.997 8.320 10.876 1.00 94.06 195 THR A O 1
ATOM 1564 N N . LEU A 1 196 ? -7.059 9.177 10.783 1.00 96.12 196 LEU A N 1
ATOM 1565 C CA . LEU A 1 196 ? -7.703 7.865 10.813 1.00 96.12 196 LEU A CA 1
ATOM 1566 C C . LEU A 1 196 ? -7.338 7.035 9.571 1.00 96.12 196 LEU A C 1
ATOM 1568 O O . LEU A 1 196 ? -7.274 5.807 9.653 1.00 96.12 196 LEU A O 1
ATOM 1572 N N . TRP A 1 197 ? -7.084 7.697 8.434 1.00 97.19 197 TRP A N 1
ATOM 1573 C CA . TRP A 1 197 ? -6.670 7.036 7.199 1.00 97.19 197 TRP A CA 1
ATOM 1574 C C . TRP A 1 197 ? -5.303 6.384 7.377 1.00 97.19 197 TRP A C 1
ATOM 1576 O O . TRP A 1 197 ? -5.166 5.193 7.102 1.00 97.19 197 TRP A O 1
ATOM 1586 N N . ASP A 1 198 ? -4.327 7.144 7.876 1.00 93.81 198 ASP A N 1
ATOM 1587 C CA . ASP A 1 198 ? -2.951 6.674 8.057 1.00 93.81 198 ASP A CA 1
ATOM 1588 C C . ASP A 1 198 ? -2.917 5.454 8.989 1.00 93.81 198 ASP A C 1
ATOM 1590 O O . ASP A 1 198 ? -2.394 4.399 8.620 1.00 93.81 198 ASP A O 1
ATOM 1594 N N . HIS A 1 199 ? -3.603 5.564 10.129 1.00 94.19 199 HIS A N 1
ATOM 1595 C CA . HIS A 1 199 ? -3.727 4.499 11.123 1.00 94.19 199 HIS A CA 1
ATOM 1596 C C . HIS A 1 199 ? -4.393 3.227 10.562 1.00 94.19 199 HIS A C 1
ATOM 1598 O O . HIS A 1 199 ? -3.876 2.108 10.671 1.00 94.19 199 HIS A O 1
ATOM 1604 N N . SER A 1 200 ? -5.549 3.387 9.907 1.00 96.75 200 SER A N 1
ATOM 1605 C CA . SER A 1 200 ? -6.319 2.252 9.381 1.00 96.75 200 SER A CA 1
ATOM 1606 C C . SER A 1 200 ? -5.589 1.565 8.229 1.00 96.75 200 SER A C 1
ATOM 1608 O O . SER A 1 200 ? -5.541 0.334 8.164 1.00 96.75 200 SER A O 1
ATOM 1610 N N . TYR A 1 201 ? -4.990 2.345 7.325 1.00 97.44 201 TYR A N 1
ATOM 1611 C CA . TYR A 1 201 ? -4.261 1.822 6.175 1.00 97.44 201 TYR A CA 1
ATOM 1612 C C . TYR A 1 201 ? -2.980 1.099 6.597 1.00 97.44 201 TYR A C 1
ATOM 1614 O O . TYR A 1 201 ? -2.701 0.004 6.097 1.00 97.44 201 TYR A O 1
ATOM 1622 N N . SER A 1 202 ? -2.226 1.654 7.548 1.00 94.94 202 SER A N 1
ATOM 1623 C CA . SER A 1 202 ? -1.031 1.009 8.096 1.00 94.94 202 SER A CA 1
ATOM 1624 C C . SER A 1 202 ? -1.382 -0.311 8.795 1.00 94.94 202 SER A C 1
ATOM 1626 O O . SER A 1 202 ? -0.855 -1.372 8.433 1.00 94.94 202 SER A O 1
ATOM 1628 N N . THR A 1 203 ? -2.381 -0.295 9.686 1.00 96.00 203 THR A N 1
ATOM 1629 C CA . THR A 1 203 ? -2.890 -1.498 10.367 1.00 96.00 203 THR A CA 1
ATOM 1630 C C . THR A 1 203 ? -3.327 -2.577 9.372 1.00 96.00 203 THR A C 1
ATOM 1632 O O . THR A 1 203 ? -2.927 -3.741 9.498 1.00 96.00 203 THR A O 1
ATOM 1635 N N . ALA A 1 204 ? -4.092 -2.209 8.340 1.00 98.06 204 ALA A N 1
ATOM 1636 C CA . ALA A 1 204 ? -4.547 -3.139 7.309 1.00 98.06 204 ALA A CA 1
ATOM 1637 C C . ALA A 1 204 ? -3.399 -3.714 6.465 1.00 98.06 204 ALA A C 1
ATOM 1639 O O . ALA A 1 204 ? -3.423 -4.896 6.118 1.00 98.06 204 ALA A O 1
ATOM 1640 N N . SER A 1 205 ? -2.364 -2.920 6.187 1.00 97.62 205 SER A N 1
ATOM 1641 C CA . SER A 1 205 ? -1.178 -3.338 5.428 1.00 97.62 205 SER A CA 1
ATOM 1642 C C . SER A 1 205 ? -0.350 -4.388 6.179 1.00 97.62 205 SER A C 1
ATOM 1644 O O . SER A 1 205 ? 0.038 -5.426 5.619 1.00 97.62 205 SER A O 1
ATOM 1646 N N . LEU A 1 206 ? -0.147 -4.176 7.484 1.00 95.81 206 LEU A N 1
ATOM 1647 C CA . LEU A 1 206 ? 0.488 -5.156 8.370 1.00 95.81 206 LEU A CA 1
ATOM 1648 C C . LEU A 1 206 ? -0.350 -6.432 8.476 1.00 95.81 206 LEU A C 1
ATOM 1650 O O . LEU A 1 206 ? 0.182 -7.543 8.374 1.00 95.81 206 LEU A O 1
ATOM 1654 N N . PHE A 1 207 ? -1.662 -6.276 8.654 1.00 96.62 207 PHE A N 1
ATOM 1655 C CA . PHE A 1 207 ? -2.582 -7.393 8.812 1.00 96.62 207 PHE A CA 1
ATOM 1656 C C . PHE A 1 207 ? -2.668 -8.249 7.545 1.00 96.62 207 PHE A C 1
ATOM 1658 O O . PHE A 1 207 ? -2.524 -9.467 7.639 1.00 96.62 207 PHE A O 1
ATOM 1665 N N . LYS A 1 208 ? -2.777 -7.637 6.357 1.00 97.62 208 LYS A N 1
ATOM 1666 C CA . LYS A 1 208 ? -2.721 -8.335 5.059 1.00 97.62 208 LYS A CA 1
ATOM 1667 C C . LYS A 1 208 ? -1.495 -9.238 4.966 1.00 97.62 208 LYS A C 1
ATOM 1669 O O . LYS A 1 208 ? -1.624 -10.414 4.637 1.00 97.62 208 LYS A O 1
ATOM 1674 N N . SER A 1 209 ? -0.323 -8.708 5.308 1.00 96.50 209 SER A N 1
ATOM 1675 C CA . SER A 1 209 ? 0.939 -9.455 5.237 1.00 96.50 209 SER A CA 1
ATOM 1676 C C . SER A 1 209 ? 0.956 -10.649 6.201 1.00 96.50 209 SER A C 1
ATOM 1678 O O . SER A 1 209 ? 1.523 -11.697 5.899 1.00 96.50 209 SER A O 1
ATOM 1680 N N . ILE A 1 210 ? 0.293 -10.533 7.354 1.00 95.31 210 ILE A N 1
ATOM 1681 C CA . ILE A 1 210 ? 0.113 -11.649 8.292 1.00 95.31 210 ILE A CA 1
ATOM 1682 C C . ILE A 1 210 ? -0.862 -12.688 7.737 1.00 95.31 210 ILE A C 1
ATOM 1684 O O . ILE A 1 210 ? -0.578 -13.881 7.822 1.00 95.31 210 ILE A O 1
ATOM 1688 N N . LEU A 1 211 ? -1.984 -12.274 7.145 1.00 95.75 211 LEU A N 1
ATOM 1689 C CA . LEU A 1 211 ? -2.937 -13.201 6.526 1.00 95.75 211 LEU A CA 1
ATOM 1690 C C . LEU A 1 211 ? -2.294 -13.969 5.367 1.00 95.75 211 LEU A C 1
ATOM 1692 O O . LEU A 1 211 ? -2.407 -15.195 5.315 1.00 95.75 211 LEU A O 1
ATOM 1696 N N . ALA A 1 212 ? -1.552 -13.266 4.505 1.00 95.94 212 ALA A N 1
ATOM 1697 C CA . ALA A 1 212 ? -0.745 -13.861 3.444 1.00 95.94 212 ALA A CA 1
ATOM 1698 C C . ALA A 1 212 ? 0.242 -14.892 4.007 1.00 95.94 212 ALA A C 1
ATOM 1700 O O . ALA A 1 212 ? 0.433 -15.966 3.442 1.00 95.94 212 ALA A O 1
ATOM 1701 N N . ALA A 1 213 ? 0.831 -14.612 5.168 1.00 94.81 213 ALA A N 1
ATOM 1702 C CA . ALA A 1 213 ? 1.739 -15.552 5.791 1.00 94.81 213 ALA A CA 1
ATOM 1703 C C . ALA A 1 213 ? 1.045 -16.805 6.356 1.00 94.81 213 ALA A C 1
ATOM 1705 O O . ALA A 1 213 ? 1.560 -17.919 6.217 1.00 94.81 213 ALA A O 1
ATOM 1706 N N . ILE A 1 214 ? -0.141 -16.647 6.948 1.00 93.19 214 ILE A N 1
ATOM 1707 C CA . ILE A 1 214 ? -0.929 -17.759 7.499 1.00 93.19 214 ILE A CA 1
ATOM 1708 C C . ILE A 1 214 ? -1.386 -18.709 6.391 1.00 93.19 214 ILE A C 1
ATOM 1710 O O . ILE A 1 214 ? -1.253 -19.920 6.558 1.00 93.19 214 ILE A O 1
ATOM 1714 N N . VAL A 1 215 ? -1.859 -18.199 5.247 1.00 94.00 215 VAL A N 1
ATOM 1715 C CA . VAL A 1 215 ? -2.283 -19.064 4.122 1.00 94.00 215 VAL A CA 1
ATOM 1716 C C . VAL A 1 215 ? -1.119 -19.863 3.525 1.00 94.00 215 VAL A C 1
ATOM 1718 O O . VAL A 1 215 ? -1.318 -20.936 2.958 1.00 94.00 215 VAL A O 1
ATOM 1721 N N . CYS A 1 216 ? 0.114 -19.382 3.697 1.00 92.62 216 CYS A N 1
ATOM 1722 C CA . CYS A 1 216 ? 1.329 -20.097 3.312 1.00 92.62 216 CYS A CA 1
ATOM 1723 C C . CYS A 1 216 ? 1.794 -21.132 4.358 1.00 92.62 216 CYS A C 1
ATOM 1725 O O . CYS A 1 216 ? 2.766 -21.863 4.119 1.00 92.62 216 CYS A O 1
ATOM 1727 N N . GLY A 1 217 ? 1.088 -21.237 5.488 1.00 88.62 217 GLY A N 1
ATOM 1728 C CA . GLY A 1 217 ? 1.340 -22.191 6.568 1.00 88.62 217 GLY A CA 1
ATOM 1729 C C . GLY A 1 217 ? 2.262 -21.670 7.671 1.00 88.62 217 GLY A C 1
ATOM 1730 O O . GLY A 1 217 ? 2.806 -22.474 8.429 1.00 88.62 217 GLY A O 1
ATOM 1731 N N . ALA A 1 218 ? 2.488 -20.355 7.769 1.00 87.31 218 ALA A N 1
ATOM 1732 C CA . ALA A 1 218 ? 3.257 -19.798 8.877 1.00 87.31 218 ALA A CA 1
ATOM 1733 C C . ALA A 1 218 ? 2.464 -19.903 10.189 1.00 87.31 218 ALA A C 1
ATOM 1735 O O . ALA A 1 218 ? 1.322 -19.447 10.286 1.00 87.31 218 ALA A O 1
ATOM 1736 N N . ASN A 1 219 ? 3.090 -20.471 11.222 1.00 80.06 219 ASN A N 1
ATOM 1737 C CA . ASN A 1 219 ? 2.523 -20.455 12.563 1.00 80.06 219 ASN A CA 1
ATOM 1738 C C . ASN A 1 219 ? 2.786 -19.088 13.205 1.00 80.06 219 ASN A C 1
ATOM 1740 O O . ASN A 1 219 ? 3.925 -18.761 13.539 1.00 80.06 219 ASN A O 1
ATOM 1744 N N . MET A 1 220 ? 1.734 -18.281 13.329 1.00 79.12 220 MET A N 1
ATOM 1745 C CA . MET A 1 220 ? 1.828 -16.920 13.844 1.00 79.12 220 MET A CA 1
ATOM 1746 C C . MET A 1 220 ? 1.582 -16.875 15.344 1.00 79.12 220 MET A C 1
ATOM 1748 O O . MET A 1 220 ? 0.466 -17.114 15.803 1.00 79.12 220 MET A O 1
ATOM 1752 N N . ASP A 1 221 ? 2.612 -16.485 16.091 1.00 75.56 221 ASP A N 1
ATOM 1753 C CA . ASP A 1 221 ? 2.458 -16.061 17.477 1.00 75.56 221 ASP A CA 1
ATOM 1754 C C . ASP A 1 221 ? 2.027 -14.590 17.520 1.00 75.56 221 ASP A C 1
ATOM 1756 O O . ASP A 1 221 ? 2.779 -13.687 17.147 1.00 75.56 221 ASP A O 1
ATOM 1760 N N . SER A 1 222 ? 0.817 -14.347 18.029 1.00 70.19 222 SER A N 1
ATOM 1761 C CA . SER A 1 222 ? 0.273 -13.000 18.233 1.00 70.19 222 SER A CA 1
ATOM 1762 C C . SER A 1 222 ? 1.166 -12.088 19.092 1.00 70.19 222 SER A C 1
ATOM 1764 O O . SER A 1 222 ? 1.061 -10.867 18.989 1.00 70.19 222 SER A O 1
ATOM 1766 N N . GLN A 1 223 ? 2.061 -12.627 19.928 1.00 71.25 223 GLN A N 1
ATOM 1767 C CA . GLN A 1 223 ? 2.990 -11.819 20.728 1.00 71.25 223 GLN A CA 1
ATOM 1768 C C . GLN A 1 223 ? 4.268 -11.420 19.980 1.00 71.25 223 GLN A C 1
ATOM 1770 O O . GLN A 1 223 ? 4.941 -10.469 20.385 1.00 71.25 223 GLN A O 1
ATOM 1775 N N . ASN A 1 224 ? 4.597 -12.106 18.885 1.00 79.62 224 ASN A N 1
ATOM 1776 C CA . ASN A 1 224 ? 5.868 -11.960 18.183 1.00 79.62 224 ASN A CA 1
ATOM 1777 C C . ASN A 1 224 ? 5.672 -11.792 16.670 1.00 79.62 224 ASN A C 1
ATOM 1779 O O . ASN A 1 224 ? 6.336 -12.444 15.864 1.00 79.62 224 ASN A O 1
ATOM 1783 N N . LEU A 1 225 ? 4.738 -10.914 16.295 1.00 87.75 225 LEU A N 1
ATOM 1784 C CA . LEU A 1 225 ? 4.476 -10.592 14.897 1.00 87.75 225 LEU A CA 1
ATOM 1785 C C . LEU A 1 225 ? 5.650 -9.840 14.289 1.00 87.75 225 LEU A C 1
ATOM 1787 O O . LEU A 1 225 ? 6.109 -8.831 14.830 1.00 87.75 225 LEU A O 1
ATOM 1791 N N . ASN A 1 226 ? 6.094 -10.356 13.148 1.00 89.75 226 ASN A N 1
ATOM 1792 C CA . ASN A 1 226 ? 7.180 -9.797 12.375 1.00 89.75 226 ASN A CA 1
ATOM 1793 C C . ASN A 1 226 ? 6.786 -9.718 10.902 1.00 89.75 226 ASN A C 1
ATOM 1795 O O . ASN A 1 226 ? 6.054 -10.570 10.392 1.00 89.75 226 ASN A O 1
ATOM 1799 N N . TRP A 1 227 ? 7.369 -8.749 10.212 1.00 92.00 227 TRP A N 1
ATOM 1800 C CA . TRP A 1 227 ? 7.165 -8.502 8.792 1.00 92.00 227 TRP A CA 1
ATOM 1801 C C . TRP A 1 227 ? 8.508 -8.314 8.094 1.00 92.00 227 TRP A C 1
ATOM 1803 O O . TRP A 1 227 ? 9.566 -8.226 8.731 1.00 92.00 227 TRP A O 1
ATOM 1813 N N . ARG A 1 228 ? 8.459 -8.259 6.770 1.00 95.94 228 ARG A N 1
ATOM 1814 C CA . ARG A 1 228 ? 9.552 -7.792 5.920 1.00 95.94 228 ARG A CA 1
ATOM 1815 C C . ARG A 1 228 ? 9.038 -6.673 5.018 1.00 95.94 228 ARG A C 1
ATOM 1817 O O . ARG A 1 228 ? 7.832 -6.451 4.927 1.00 95.94 228 ARG A O 1
ATOM 1824 N N . ILE A 1 229 ? 9.954 -5.987 4.354 1.00 97.75 229 ILE A N 1
ATOM 1825 C CA . ILE A 1 229 ? 9.664 -5.036 3.286 1.00 97.75 229 ILE A CA 1
ATOM 1826 C C . ILE A 1 229 ? 10.224 -5.610 1.993 1.00 97.75 229 ILE A C 1
ATOM 1828 O O . ILE A 1 229 ? 11.372 -6.061 1.962 1.00 97.75 229 ILE A O 1
ATOM 1832 N N . PHE A 1 230 ? 9.403 -5.602 0.948 1.00 98.50 230 PHE A N 1
ATOM 1833 C CA . PHE A 1 230 ? 9.819 -5.943 -0.404 1.00 98.50 230 PHE A CA 1
ATOM 1834 C C . PHE A 1 230 ? 9.912 -4.668 -1.238 1.00 98.50 230 PHE A C 1
ATOM 1836 O O . PHE A 1 230 ? 8.903 -4.000 -1.473 1.00 98.50 230 PHE A O 1
ATOM 1843 N N . GLY A 1 231 ? 11.130 -4.309 -1.631 1.00 98.44 231 GLY A N 1
ATOM 1844 C CA . GLY A 1 231 ? 11.421 -3.142 -2.453 1.00 98.44 231 GLY A CA 1
ATOM 1845 C C . GLY A 1 231 ? 11.599 -3.525 -3.916 1.00 98.44 231 GLY A C 1
ATOM 1846 O O . GLY A 1 231 ? 12.303 -4.482 -4.234 1.00 98.44 231 GLY A O 1
ATOM 1847 N N . ILE A 1 232 ? 11.007 -2.744 -4.812 1.00 98.62 232 ILE A N 1
ATOM 1848 C CA . ILE A 1 232 ? 11.254 -2.794 -6.254 1.00 98.62 232 ILE A CA 1
ATOM 1849 C C . ILE A 1 232 ? 11.843 -1.441 -6.628 1.00 98.62 232 ILE A C 1
ATOM 1851 O O . ILE A 1 232 ? 11.178 -0.418 -6.477 1.00 98.62 232 ILE A O 1
ATOM 1855 N N . CYS A 1 233 ? 13.101 -1.430 -7.055 1.00 97.69 233 CYS A N 1
ATOM 1856 C CA . CYS A 1 233 ? 13.906 -0.219 -7.180 1.00 97.69 233 CYS A CA 1
ATOM 1857 C C . CYS A 1 233 ? 14.533 -0.108 -8.571 1.00 97.69 233 CYS A C 1
ATOM 1859 O O . CYS A 1 233 ? 14.834 -1.112 -9.211 1.00 97.69 233 CYS A O 1
ATOM 1861 N N . TRP A 1 234 ? 14.762 1.116 -9.033 1.00 96.19 234 TRP A N 1
ATOM 1862 C CA . TRP A 1 234 ? 15.386 1.448 -10.315 1.00 96.19 234 TRP A CA 1
ATOM 1863 C C . TRP A 1 234 ? 15.957 2.875 -10.269 1.00 96.19 234 TRP A C 1
ATOM 1865 O O . TRP A 1 234 ? 15.680 3.640 -9.348 1.00 96.19 234 TRP A O 1
ATOM 1875 N N . ASP A 1 235 ? 16.746 3.272 -11.267 1.00 94.25 235 ASP A N 1
ATOM 1876 C CA . ASP A 1 235 ? 17.159 4.674 -11.418 1.00 94.25 235 ASP A CA 1
ATOM 1877 C C . ASP A 1 235 ? 16.134 5.447 -12.262 1.00 94.25 235 ASP A C 1
ATOM 1879 O O . ASP A 1 235 ? 16.222 5.542 -13.490 1.00 94.25 235 ASP A O 1
ATOM 1883 N N . GLY A 1 236 ? 15.089 5.934 -11.591 1.00 93.38 236 GLY A N 1
ATOM 1884 C CA . GLY A 1 236 ? 13.989 6.640 -12.242 1.00 93.38 236 GLY A CA 1
ATOM 1885 C C . GLY A 1 236 ? 14.380 8.042 -12.683 1.00 93.38 236 GLY A C 1
ATOM 1886 O O . GLY A 1 236 ? 13.959 8.488 -13.750 1.00 93.38 236 GLY A O 1
ATOM 1887 N N . MET A 1 237 ? 15.224 8.713 -11.897 1.00 90.38 237 MET A N 1
ATOM 1888 C CA . MET A 1 237 ? 15.726 10.046 -12.224 1.00 90.38 237 MET A CA 1
ATOM 1889 C C . MET A 1 237 ? 16.559 10.027 -13.506 1.00 90.38 237 MET A C 1
ATOM 1891 O O . MET A 1 237 ? 16.269 10.797 -14.420 1.00 90.38 237 MET A O 1
ATOM 1895 N N . GLU A 1 238 ? 17.532 9.121 -13.631 1.00 89.88 238 GLU A N 1
ATOM 1896 C CA . GLU A 1 238 ? 18.305 8.964 -14.872 1.00 89.88 238 GLU A CA 1
ATOM 1897 C C . GLU A 1 238 ? 17.404 8.556 -16.043 1.00 89.88 238 GLU A C 1
ATOM 1899 O O . GLU A 1 238 ? 17.542 9.076 -17.152 1.00 89.88 238 GLU A O 1
ATOM 1904 N N . PHE A 1 239 ? 16.438 7.658 -15.817 1.00 92.25 239 PHE A N 1
ATOM 1905 C CA . PHE A 1 239 ? 15.495 7.263 -16.860 1.00 92.25 239 PHE A CA 1
ATOM 1906 C C . PHE A 1 239 ? 14.694 8.449 -17.402 1.00 92.25 239 PHE A C 1
ATOM 1908 O O . PHE A 1 239 ? 14.565 8.560 -18.622 1.00 92.25 239 PHE A O 1
ATOM 1915 N N . ILE A 1 240 ? 14.190 9.332 -16.537 1.00 91.81 240 ILE A N 1
ATOM 1916 C CA . ILE A 1 240 ? 13.461 10.546 -16.928 1.00 91.81 240 ILE A CA 1
ATOM 1917 C C . ILE A 1 240 ? 14.401 11.551 -17.612 1.00 91.81 240 ILE A C 1
ATOM 1919 O O . ILE A 1 240 ? 14.073 12.052 -18.690 1.00 91.81 240 ILE A O 1
ATOM 1923 N N . ASN A 1 241 ? 15.593 11.781 -17.050 1.00 88.50 241 ASN A N 1
ATOM 1924 C CA . ASN A 1 241 ? 16.569 12.774 -17.523 1.00 88.50 241 ASN A CA 1
ATOM 1925 C C . ASN A 1 241 ? 17.163 12.470 -18.908 1.00 88.50 241 ASN A C 1
ATOM 1927 O O . ASN A 1 241 ? 17.763 13.341 -19.535 1.00 88.50 241 ASN A O 1
ATOM 1931 N N . ARG A 1 242 ? 16.970 11.257 -19.440 1.00 87.44 242 ARG A N 1
ATOM 1932 C CA . ARG A 1 242 ? 17.285 10.948 -20.848 1.00 87.44 242 ARG A CA 1
ATOM 1933 C C . ARG A 1 242 ? 16.353 11.637 -21.846 1.00 87.44 242 ARG A C 1
ATOM 1935 O O . ARG A 1 242 ? 16.668 11.661 -23.039 1.00 87.44 242 ARG A O 1
ATOM 1942 N N . GLY A 1 243 ? 15.209 12.153 -21.399 1.00 85.50 243 GLY A N 1
ATOM 1943 C CA . GLY A 1 243 ? 14.356 13.017 -22.207 1.00 85.50 243 GLY A CA 1
ATOM 1944 C C . GLY A 1 243 ? 15.049 14.351 -22.492 1.00 85.50 243 GLY A C 1
ATOM 1945 O O . GLY A 1 243 ? 15.465 15.052 -21.579 1.00 85.50 243 GLY A O 1
ATOM 1946 N N . ARG A 1 244 ? 15.170 14.714 -23.769 1.00 81.38 244 ARG A N 1
ATOM 1947 C CA . ARG A 1 244 ? 15.726 15.995 -24.236 1.00 81.38 244 ARG A CA 1
ATOM 1948 C C . ARG A 1 244 ? 14.655 17.067 -24.418 1.00 81.38 244 ARG A C 1
ATOM 1950 O O . ARG A 1 244 ? 14.977 18.248 -24.483 1.00 81.38 244 ARG A O 1
ATOM 1957 N N . LYS A 1 245 ? 13.392 16.659 -24.562 1.00 81.94 245 LYS A N 1
ATOM 1958 C CA . LYS A 1 245 ? 12.228 17.548 -24.685 1.00 81.94 245 LYS A CA 1
ATOM 1959 C C . LYS A 1 245 ? 11.246 17.284 -23.546 1.00 81.94 245 LYS A C 1
ATOM 1961 O O . LYS A 1 245 ? 11.141 16.151 -23.084 1.00 81.94 245 LYS A O 1
ATOM 1966 N N . ILE A 1 246 ? 10.462 18.298 -23.172 1.00 80.81 246 ILE A N 1
ATOM 1967 C CA . ILE A 1 246 ? 9.454 18.202 -22.099 1.00 80.81 246 ILE A CA 1
ATOM 1968 C C . ILE A 1 246 ? 8.484 17.033 -22.337 1.00 80.81 246 ILE A C 1
ATOM 1970 O O . ILE A 1 246 ? 8.213 16.275 -21.415 1.00 80.81 246 ILE A O 1
ATOM 1974 N N . ALA A 1 247 ? 8.032 16.831 -23.582 1.00 80.44 247 ALA A N 1
ATOM 1975 C CA . ALA A 1 247 ? 7.158 15.710 -23.934 1.00 80.44 247 ALA A CA 1
ATOM 1976 C C . ALA A 1 247 ? 7.785 14.340 -23.613 1.00 80.44 247 ALA A C 1
ATOM 1978 O O . ALA A 1 247 ? 7.126 13.480 -23.044 1.00 80.44 247 ALA A O 1
ATOM 1979 N N . GLU A 1 248 ? 9.082 14.154 -23.887 1.00 84.38 248 GLU A N 1
ATOM 1980 C CA . GLU A 1 248 ? 9.769 12.896 -23.568 1.00 84.38 248 GLU A CA 1
ATOM 1981 C C . GLU A 1 248 ? 9.927 12.698 -22.057 1.00 84.38 248 GLU A C 1
ATOM 1983 O O . GLU A 1 248 ? 9.803 11.575 -21.574 1.00 84.38 248 GLU A O 1
ATOM 1988 N N . ILE A 1 249 ? 10.226 13.774 -21.319 1.00 87.69 249 ILE A N 1
ATOM 1989 C CA . ILE A 1 249 ? 10.349 13.765 -19.853 1.00 87.69 249 ILE A CA 1
ATOM 1990 C C . ILE A 1 249 ? 9.009 13.355 -19.232 1.00 87.69 249 ILE A C 1
ATOM 1992 O O . ILE A 1 249 ? 8.972 12.463 -18.384 1.00 87.69 249 ILE A O 1
ATOM 1996 N N . GLN A 1 250 ? 7.910 13.948 -19.704 1.00 86.31 250 GLN A N 1
ATOM 1997 C CA . GLN A 1 250 ? 6.554 13.627 -19.264 1.00 86.31 250 GLN A CA 1
ATOM 1998 C C . GLN A 1 250 ? 6.189 12.172 -19.581 1.00 86.31 250 GLN A C 1
ATOM 2000 O O . GLN A 1 250 ? 5.817 11.440 -18.668 1.00 86.31 250 GLN A O 1
ATOM 2005 N N . ALA A 1 251 ? 6.396 11.714 -20.821 1.00 90.06 251 ALA A N 1
ATOM 2006 C CA . ALA A 1 251 ? 6.119 10.331 -21.215 1.00 90.06 251 ALA A CA 1
ATOM 2007 C C . ALA A 1 251 ? 6.934 9.313 -20.393 1.00 90.06 251 ALA A C 1
ATOM 2009 O O . ALA A 1 251 ? 6.443 8.250 -20.022 1.00 90.06 251 ALA A O 1
ATOM 2010 N N . ARG A 1 252 ? 8.192 9.628 -20.058 1.00 92.44 252 ARG A N 1
ATOM 2011 C CA . ARG A 1 252 ? 9.028 8.786 -19.182 1.00 92.44 252 ARG A CA 1
ATOM 2012 C C . ARG A 1 252 ? 8.531 8.784 -17.734 1.00 92.44 252 ARG A C 1
ATOM 2014 O O . ARG A 1 252 ? 8.521 7.731 -17.101 1.00 92.44 252 ARG A O 1
ATOM 2021 N N . SER A 1 253 ? 8.096 9.930 -17.217 1.00 93.56 253 SER A N 1
ATOM 2022 C CA . SER A 1 253 ? 7.452 10.006 -15.901 1.00 93.56 253 SER A CA 1
ATOM 2023 C C . SER A 1 253 ? 6.177 9.153 -15.861 1.00 93.56 253 SER A C 1
ATOM 2025 O O . SER A 1 253 ? 5.963 8.382 -14.924 1.00 93.56 253 SER A O 1
ATOM 2027 N N . GLU A 1 254 ? 5.379 9.195 -16.929 1.00 93.75 254 GLU A N 1
ATOM 2028 C CA . GLU A 1 254 ? 4.170 8.384 -17.058 1.00 93.75 254 GLU A CA 1
ATOM 2029 C C . GLU A 1 254 ? 4.475 6.883 -17.126 1.00 93.75 254 GLU A C 1
ATOM 2031 O O . GLU A 1 254 ? 3.802 6.100 -16.461 1.00 93.75 254 GLU A O 1
ATOM 2036 N N . VAL A 1 255 ? 5.532 6.464 -17.835 1.00 96.19 255 VAL A N 1
ATOM 2037 C CA . VAL A 1 255 ? 6.007 5.066 -17.819 1.00 96.19 255 VAL A CA 1
ATOM 2038 C C . VAL A 1 255 ? 6.258 4.589 -16.383 1.00 96.19 255 VAL A C 1
ATOM 2040 O O . VAL A 1 255 ? 5.808 3.503 -16.019 1.00 96.19 255 VAL A O 1
ATOM 2043 N N . ILE A 1 256 ? 6.912 5.398 -15.541 1.00 97.62 256 ILE A N 1
ATOM 2044 C CA . ILE A 1 256 ? 7.120 5.067 -14.119 1.00 97.62 256 ILE A CA 1
ATOM 2045 C C . ILE A 1 256 ? 5.782 4.989 -13.370 1.00 97.62 256 ILE A C 1
ATOM 2047 O O . ILE A 1 256 ? 5.562 4.052 -12.599 1.00 97.62 256 ILE A O 1
ATOM 2051 N N . GLY A 1 257 ? 4.873 5.939 -13.602 1.00 97.81 257 GLY A N 1
ATOM 2052 C CA . GLY A 1 257 ? 3.532 5.928 -13.010 1.00 97.81 257 GLY A CA 1
ATOM 2053 C C . GLY A 1 257 ? 2.726 4.676 -13.376 1.00 97.81 257 GLY A C 1
ATOM 2054 O O . GLY A 1 257 ? 2.110 4.057 -12.505 1.00 97.81 257 GLY A O 1
ATOM 2055 N N . ASN A 1 258 ? 2.778 4.260 -14.641 1.00 98.38 258 ASN A N 1
ATOM 2056 C CA . ASN A 1 258 ? 2.101 3.070 -15.151 1.00 98.38 258 ASN A CA 1
ATOM 2057 C C . ASN A 1 258 ? 2.717 1.784 -14.581 1.00 98.38 258 ASN A C 1
ATOM 2059 O O . ASN A 1 258 ? 1.974 0.897 -14.165 1.00 98.38 258 ASN A O 1
ATOM 2063 N N . ILE A 1 259 ? 4.049 1.711 -14.456 1.00 98.62 259 ILE A N 1
ATOM 2064 C CA . ILE A 1 259 ? 4.728 0.610 -13.754 1.00 98.62 259 ILE A CA 1
ATOM 2065 C C . ILE A 1 259 ? 4.205 0.487 -12.324 1.00 98.62 259 ILE A C 1
ATOM 2067 O O . ILE A 1 259 ? 3.746 -0.582 -11.936 1.00 98.62 259 ILE A O 1
ATOM 2071 N N . LYS A 1 260 ? 4.210 1.573 -11.543 1.00 98.69 260 LYS A N 1
ATOM 2072 C CA . LYS A 1 260 ? 3.728 1.541 -10.153 1.00 98.69 260 LYS A CA 1
ATOM 2073 C C . LYS A 1 260 ? 2.272 1.086 -10.050 1.00 98.69 260 LYS A C 1
ATOM 2075 O O . LYS A 1 260 ? 1.952 0.294 -9.167 1.00 98.69 260 LYS A O 1
ATOM 2080 N N . ARG A 1 261 ? 1.398 1.552 -10.951 1.00 98.44 261 ARG A N 1
ATOM 2081 C CA . ARG A 1 261 ? -0.022 1.161 -10.987 1.00 98.44 261 ARG A CA 1
ATOM 2082 C C . ARG A 1 261 ? -0.188 -0.340 -11.232 1.00 98.44 261 ARG A C 1
ATOM 2084 O O . ARG A 1 261 ? -0.914 -0.997 -10.489 1.00 98.44 261 ARG A O 1
ATOM 2091 N N . GLU A 1 262 ? 0.533 -0.890 -12.206 1.00 98.69 262 GLU A N 1
ATOM 2092 C CA . GLU A 1 262 ? 0.487 -2.326 -12.507 1.00 98.69 262 GLU A CA 1
ATOM 2093 C C . GLU A 1 262 ? 1.134 -3.174 -11.402 1.00 98.69 262 GLU A C 1
ATOM 2095 O O . GLU A 1 262 ? 0.610 -4.232 -11.061 1.00 98.69 262 GLU A O 1
ATOM 2100 N N . LEU A 1 263 ? 2.207 -2.696 -10.761 1.00 98.75 263 LEU A N 1
ATOM 2101 C CA . LEU A 1 263 ? 2.804 -3.367 -9.599 1.00 98.75 263 LEU A CA 1
ATOM 2102 C C . LEU A 1 263 ? 1.845 -3.391 -8.397 1.00 98.75 263 LEU A C 1
ATOM 2104 O O . LEU A 1 263 ? 1.719 -4.427 -7.747 1.00 98.75 263 LEU A O 1
ATOM 2108 N N . LYS A 1 264 ? 1.119 -2.297 -8.122 1.00 98.62 264 LYS A N 1
ATOM 2109 C CA . LYS A 1 264 ? 0.068 -2.265 -7.087 1.00 98.62 264 LYS A CA 1
ATOM 2110 C C . LYS A 1 264 ? -1.051 -3.250 -7.403 1.00 98.62 264 LYS A C 1
ATOM 2112 O O . LYS A 1 264 ? -1.418 -4.060 -6.556 1.00 98.62 264 LYS A O 1
ATOM 2117 N N . LYS A 1 265 ? -1.552 -3.252 -8.640 1.00 98.19 265 LYS A N 1
ATOM 2118 C CA . LYS A 1 265 ? -2.564 -4.220 -9.084 1.00 98.19 265 LYS A CA 1
ATOM 2119 C C . LYS A 1 265 ? -2.079 -5.664 -8.902 1.00 98.19 265 LYS A C 1
ATOM 2121 O O . LYS A 1 265 ? -2.817 -6.496 -8.368 1.00 98.19 265 LYS A O 1
ATOM 2126 N N . LYS A 1 266 ? -0.824 -5.946 -9.267 1.00 98.56 266 LYS A N 1
ATOM 2127 C CA . LYS A 1 266 ? -0.208 -7.268 -9.120 1.00 98.56 266 LYS A CA 1
ATOM 2128 C C . LYS A 1 266 ? -0.072 -7.687 -7.652 1.00 98.56 266 LYS A C 1
ATOM 2130 O O . LYS A 1 266 ? -0.527 -8.773 -7.311 1.00 98.56 266 LYS A O 1
ATOM 2135 N N . PHE A 1 267 ? 0.518 -6.866 -6.784 1.00 98.50 267 PHE A N 1
ATOM 2136 C CA . PHE A 1 267 ? 0.924 -7.292 -5.431 1.00 98.50 267 PHE A CA 1
ATOM 2137 C C . PHE A 1 267 ? -0.028 -6.901 -4.295 1.00 98.50 267 PHE A C 1
ATOM 2139 O O . PHE A 1 267 ? 0.084 -7.437 -3.192 1.00 98.50 267 PHE A O 1
ATOM 2146 N N . GLU A 1 268 ? -0.988 -6.010 -4.540 1.00 98.50 268 GLU A N 1
ATOM 2147 C CA . GLU A 1 268 ? -2.025 -5.701 -3.553 1.00 98.50 268 GLU A CA 1
ATOM 2148 C C . GLU A 1 268 ? -3.331 -6.457 -3.801 1.00 98.50 268 GLU A C 1
ATOM 2150 O O . GLU A 1 268 ? -4.077 -6.674 -2.844 1.00 98.50 268 GLU A O 1
ATOM 2155 N N . ASN A 1 269 ? -3.611 -6.845 -5.055 1.00 98.06 269 ASN A N 1
ATOM 2156 C CA . ASN A 1 269 ? -4.878 -7.458 -5.470 1.00 98.06 269 ASN A CA 1
ATOM 2157 C C . ASN A 1 269 ? -4.712 -8.853 -6.095 1.00 98.06 269 ASN A C 1
ATOM 2159 O O . ASN A 1 269 ? -5.342 -9.792 -5.620 1.00 98.06 269 ASN A O 1
ATOM 2163 N N . GLU A 1 270 ? -3.920 -9.033 -7.158 1.00 97.94 270 GLU A N 1
ATOM 2164 C CA . GLU A 1 270 ? -3.778 -10.358 -7.800 1.00 97.94 270 GLU A CA 1
ATOM 2165 C C . GLU A 1 270 ? -3.044 -11.361 -6.900 1.00 97.94 270 GLU A C 1
ATOM 2167 O O . GLU A 1 270 ? -3.479 -12.500 -6.747 1.00 97.94 270 GLU A O 1
ATOM 2172 N N . ILE A 1 271 ? -1.953 -10.918 -6.283 1.00 97.81 271 ILE A N 1
ATOM 2173 C CA . ILE A 1 271 ? -1.131 -11.650 -5.323 1.00 97.81 271 ILE A CA 1
ATOM 2174 C C . ILE A 1 271 ? -1.092 -10.789 -4.066 1.00 97.81 271 ILE A C 1
ATOM 2176 O O . ILE A 1 271 ? -0.121 -10.060 -3.903 1.00 97.81 271 ILE A O 1
ATOM 2180 N N . PRO A 1 272 ? -2.127 -10.798 -3.206 1.00 97.75 272 PRO A N 1
ATOM 2181 C CA . PRO A 1 272 ? -2.228 -9.886 -2.062 1.00 97.75 272 PRO A CA 1
ATOM 2182 C C . PRO A 1 272 ? -1.217 -10.223 -0.950 1.00 97.75 272 PRO A C 1
ATOM 2184 O O . PRO A 1 272 ? -1.584 -10.617 0.154 1.00 97.75 272 PRO A O 1
ATOM 2187 N N . ALA A 1 273 ? 0.074 -10.084 -1.243 1.00 96.81 273 ALA A N 1
ATOM 2188 C CA . ALA A 1 273 ? 1.179 -10.336 -0.328 1.00 96.81 273 ALA A CA 1
ATOM 2189 C C . ALA A 1 273 ? 1.356 -9.175 0.659 1.00 96.81 273 ALA A C 1
ATOM 2191 O O . ALA A 1 273 ? 1.765 -9.393 1.797 1.00 96.81 273 ALA A O 1
ATOM 2192 N N . GLY A 1 274 ? 1.015 -7.955 0.247 1.00 97.31 274 GLY A N 1
ATOM 2193 C CA . GLY A 1 274 ? 1.104 -6.767 1.085 1.00 97.31 274 GLY A CA 1
ATOM 2194 C C . GLY A 1 274 ? 0.575 -5.524 0.384 1.00 97.31 274 GLY A C 1
ATOM 2195 O O . GLY A 1 274 ? -0.075 -5.625 -0.653 1.00 97.31 274 GLY A O 1
ATOM 2196 N N . ASN A 1 275 ? 0.832 -4.363 0.977 1.00 98.31 275 ASN A N 1
ATOM 2197 C CA . ASN A 1 275 ? 0.405 -3.060 0.471 1.00 98.31 275 ASN A CA 1
ATOM 2198 C C . ASN A 1 275 ? 1.594 -2.124 0.336 1.00 98.31 275 ASN A C 1
ATOM 2200 O O . ASN A 1 275 ? 2.566 -2.243 1.089 1.00 98.31 275 ASN A O 1
ATOM 2204 N N . VAL A 1 276 ? 1.499 -1.172 -0.589 1.00 98.19 276 VAL A N 1
ATOM 2205 C CA . VAL A 1 276 ? 2.492 -0.108 -0.709 1.00 98.19 276 VAL A CA 1
ATOM 2206 C C . VAL A 1 276 ? 2.450 0.778 0.526 1.00 98.19 276 VAL A C 1
ATOM 2208 O O . VAL A 1 276 ? 1.402 1.310 0.885 1.00 98.19 276 VAL A O 1
ATOM 2211 N N . ILE A 1 277 ? 3.617 0.965 1.128 1.00 95.06 277 ILE A N 1
ATOM 2212 C CA . ILE A 1 277 ? 3.848 1.839 2.289 1.00 95.06 277 ILE A CA 1
ATOM 2213 C C . ILE A 1 277 ? 4.715 3.047 1.938 1.00 95.06 277 ILE A C 1
ATOM 2215 O O . ILE A 1 277 ? 4.728 4.033 2.666 1.00 95.06 277 ILE A O 1
ATOM 2219 N N . TYR A 1 278 ? 5.448 2.972 0.827 1.00 95.38 278 TYR A N 1
ATOM 2220 C CA . TYR A 1 278 ? 6.273 4.059 0.324 1.00 95.38 278 TYR A CA 1
ATOM 2221 C C . TYR A 1 278 ? 6.521 3.885 -1.172 1.00 95.38 278 TYR A C 1
ATOM 2223 O O . TYR A 1 278 ? 6.760 2.776 -1.654 1.00 95.38 278 TYR A O 1
ATOM 2231 N N . GLU A 1 279 ? 6.514 4.992 -1.905 1.00 96.12 279 GLU A N 1
ATOM 2232 C CA . GLU A 1 279 ? 6.938 5.038 -3.298 1.00 96.12 279 GLU A CA 1
ATOM 2233 C C . GLU A 1 279 ? 7.497 6.420 -3.641 1.00 96.12 279 GLU A C 1
ATOM 2235 O O . GLU A 1 279 ? 6.987 7.444 -3.192 1.00 96.12 279 GLU A O 1
ATOM 2240 N N . ASP A 1 280 ? 8.520 6.454 -4.487 1.00 94.25 280 ASP A N 1
ATOM 2241 C CA . ASP A 1 280 ? 9.124 7.672 -5.028 1.00 94.25 280 ASP A CA 1
ATOM 2242 C C . ASP A 1 280 ? 9.449 7.458 -6.513 1.00 94.25 280 ASP A C 1
ATOM 2244 O O . ASP A 1 280 ? 9.112 6.426 -7.092 1.00 94.25 280 ASP A O 1
ATOM 2248 N N . THR A 1 281 ? 10.078 8.415 -7.186 1.00 93.44 281 THR A N 1
ATOM 2249 C CA . THR A 1 281 ? 10.440 8.277 -8.611 1.00 93.44 281 THR A CA 1
ATOM 2250 C C . THR A 1 281 ? 11.277 7.024 -8.919 1.00 93.44 281 THR A C 1
ATOM 2252 O O . THR A 1 281 ? 11.305 6.564 -10.059 1.00 93.44 281 THR A O 1
ATOM 2255 N N . ASN A 1 282 ? 11.944 6.451 -7.920 1.00 95.06 282 ASN A N 1
ATOM 2256 C CA . ASN A 1 282 ? 12.986 5.447 -8.073 1.00 95.06 282 ASN A CA 1
ATOM 2257 C C . ASN A 1 282 ? 12.631 4.079 -7.489 1.00 95.06 282 ASN A C 1
ATOM 2259 O O . ASN A 1 282 ? 13.417 3.140 -7.605 1.00 95.06 282 ASN A O 1
ATOM 2263 N N . GLY A 1 283 ? 11.493 3.947 -6.825 1.00 96.38 283 GLY A N 1
ATOM 2264 C CA . GLY A 1 283 ? 11.095 2.668 -6.280 1.00 96.38 283 GLY A CA 1
ATOM 2265 C C . GLY A 1 283 ? 9.720 2.670 -5.644 1.00 96.38 283 GLY A C 1
ATOM 2266 O O . GLY A 1 283 ? 9.081 3.705 -5.440 1.00 96.38 283 GLY A O 1
ATOM 2267 N N . ILE A 1 284 ? 9.273 1.463 -5.334 1.00 98.56 284 ILE A N 1
ATOM 2268 C CA . ILE A 1 284 ? 8.020 1.169 -4.651 1.00 98.56 284 ILE A CA 1
ATOM 2269 C C . ILE A 1 284 ? 8.259 0.042 -3.646 1.00 98.56 284 ILE A C 1
ATOM 2271 O O . ILE A 1 284 ? 8.957 -0.929 -3.944 1.00 98.56 284 ILE A O 1
ATOM 2275 N N . TYR A 1 285 ? 7.716 0.197 -2.442 1.00 98.38 285 TYR A N 1
ATOM 2276 C CA . TYR A 1 285 ? 8.016 -0.661 -1.300 1.00 98.38 285 TYR A CA 1
ATOM 2277 C C . TYR A 1 285 ? 6.722 -1.161 -0.682 1.00 98.38 285 TYR A C 1
ATOM 2279 O O . TYR A 1 285 ? 5.842 -0.372 -0.327 1.00 98.38 285 TYR A O 1
ATOM 2287 N N . PHE A 1 286 ? 6.635 -2.478 -0.540 1.00 98.50 286 PHE A N 1
ATOM 2288 C CA . PHE A 1 286 ? 5.473 -3.177 -0.018 1.00 98.50 286 PHE A CA 1
ATOM 2289 C C . PHE A 1 286 ? 5.774 -3.745 1.366 1.00 98.50 286 PHE A C 1
ATOM 2291 O O . PHE A 1 286 ? 6.881 -4.238 1.611 1.00 98.50 286 PHE A O 1
ATOM 2298 N N . THR A 1 287 ? 4.777 -3.765 2.254 1.00 97.69 287 THR A N 1
ATOM 2299 C CA . THR A 1 287 ? 4.797 -4.736 3.357 1.00 97.69 287 THR A CA 1
ATOM 2300 C C . THR A 1 287 ? 4.887 -6.150 2.782 1.00 97.69 287 THR A C 1
ATOM 2302 O O . THR A 1 287 ? 4.423 -6.414 1.673 1.00 97.69 287 THR A O 1
ATOM 2305 N N . PHE A 1 288 ? 5.500 -7.075 3.513 1.00 97.69 288 PHE A N 1
ATOM 2306 C CA . PHE A 1 288 ? 5.739 -8.417 2.998 1.00 97.69 288 PHE A CA 1
ATOM 2307 C C . PHE A 1 288 ? 5.666 -9.480 4.103 1.00 97.69 288 PHE A C 1
ATOM 2309 O O . PHE A 1 288 ? 6.117 -9.231 5.231 1.00 97.69 288 PHE A O 1
ATOM 2316 N N . PRO A 1 289 ? 5.121 -10.679 3.813 1.00 95.81 289 PRO A N 1
ATOM 2317 C CA . PRO A 1 289 ? 4.974 -11.740 4.799 1.00 95.81 289 PRO A CA 1
ATOM 2318 C C . PRO A 1 289 ? 6.333 -12.288 5.249 1.00 95.81 289 PRO A C 1
ATOM 2320 O O . PRO A 1 289 ? 7.229 -12.566 4.444 1.00 95.81 289 PRO A O 1
ATOM 2323 N N . ASN A 1 290 ? 6.458 -12.530 6.555 1.00 93.94 290 ASN A N 1
ATOM 2324 C CA . ASN A 1 290 ? 7.547 -13.326 7.106 1.00 93.94 290 ASN A CA 1
ATOM 2325 C C . ASN A 1 290 ? 7.139 -14.810 7.167 1.00 93.94 290 ASN A C 1
ATOM 2327 O O . ASN A 1 290 ? 6.287 -15.198 7.962 1.00 93.94 290 ASN A O 1
ATOM 2331 N N . LEU A 1 291 ? 7.775 -15.632 6.335 1.00 92.38 291 LEU A N 1
ATOM 2332 C CA . LEU A 1 291 ? 7.552 -17.068 6.149 1.00 92.38 291 LEU A CA 1
ATOM 2333 C C . LEU A 1 291 ? 8.805 -17.883 6.511 1.00 92.38 291 LEU A C 1
ATOM 2335 O O . LEU A 1 291 ? 9.009 -18.985 5.995 1.00 92.38 291 LEU A O 1
ATOM 2339 N N . ASN A 1 292 ? 9.686 -17.323 7.346 1.00 87.31 292 ASN A N 1
ATOM 2340 C CA . ASN A 1 292 ? 11.036 -17.841 7.572 1.00 87.31 292 ASN A CA 1
ATOM 2341 C C . ASN A 1 292 ? 11.788 -17.960 6.229 1.00 87.31 292 ASN A C 1
ATOM 2343 O O . ASN A 1 292 ? 11.768 -17.022 5.430 1.00 87.31 292 ASN A O 1
ATOM 2347 N N . ASP A 1 293 ? 12.426 -19.097 5.940 1.00 85.38 293 ASP A N 1
ATOM 2348 C CA . ASP A 1 293 ? 13.189 -19.279 4.698 1.00 85.38 293 ASP A CA 1
ATOM 2349 C C . ASP A 1 293 ? 12.342 -19.171 3.425 1.00 85.38 293 ASP A C 1
ATOM 2351 O O . ASP A 1 293 ? 12.841 -18.725 2.393 1.00 85.38 293 ASP A O 1
ATOM 2355 N N . LYS A 1 294 ? 11.039 -19.463 3.501 1.00 92.88 294 LYS A N 1
ATOM 2356 C CA . LYS A 1 294 ? 10.130 -19.361 2.350 1.00 92.88 294 LYS A CA 1
ATOM 2357 C C . LYS A 1 294 ? 9.858 -17.921 1.912 1.00 92.88 294 LYS A C 1
ATOM 2359 O O . LYS A 1 294 ? 9.403 -17.717 0.791 1.00 92.88 294 LYS A O 1
ATOM 2364 N N . SER A 1 295 ? 10.164 -16.915 2.742 1.00 94.12 295 SER A N 1
ATOM 2365 C CA . SER A 1 295 ? 10.062 -15.509 2.318 1.00 94.12 295 SER A CA 1
ATOM 2366 C C . SER A 1 295 ? 11.006 -15.214 1.159 1.00 94.12 295 SER A C 1
ATOM 2368 O O . SER A 1 295 ? 10.689 -14.374 0.323 1.00 94.12 295 SER A O 1
ATOM 2370 N N . LYS A 1 296 ? 12.150 -15.906 1.105 1.00 94.50 296 LYS A N 1
ATOM 2371 C CA . LYS A 1 296 ? 13.151 -15.745 0.047 1.00 94.50 296 LYS A CA 1
ATOM 2372 C C . LYS A 1 296 ? 12.607 -16.258 -1.287 1.00 94.50 296 LYS A C 1
ATOM 2374 O O . LYS A 1 296 ? 12.672 -15.542 -2.279 1.00 94.50 296 LYS A O 1
ATOM 2379 N N . GLU A 1 297 ? 11.996 -17.443 -1.276 1.00 94.94 297 GLU A N 1
ATOM 2380 C CA . GLU A 1 297 ? 11.355 -18.026 -2.462 1.00 94.94 297 GLU A CA 1
ATOM 2381 C C . GLU A 1 297 ? 10.175 -17.177 -2.941 1.00 94.94 297 GLU A C 1
ATOM 2383 O O . GLU A 1 297 ? 10.105 -16.843 -4.121 1.00 94.94 297 GLU A O 1
ATOM 2388 N N . LEU A 1 298 ? 9.302 -16.728 -2.031 1.00 96.75 298 LEU A N 1
ATOM 2389 C CA . LEU A 1 298 ? 8.201 -15.836 -2.400 1.00 96.75 298 LEU A CA 1
ATOM 2390 C C . LEU A 1 298 ? 8.716 -14.518 -3.005 1.00 96.75 298 LEU A C 1
ATOM 2392 O O . LEU A 1 298 ? 8.189 -14.065 -4.015 1.00 96.75 298 LEU A O 1
ATOM 2396 N N . ALA A 1 299 ? 9.756 -13.908 -2.427 1.00 97.88 299 ALA A N 1
ATOM 2397 C CA . ALA A 1 299 ? 10.345 -12.681 -2.967 1.00 97.88 299 ALA A CA 1
ATOM 2398 C C . ALA A 1 299 ? 10.978 -12.898 -4.349 1.00 97.88 299 ALA A C 1
ATOM 2400 O O . ALA A 1 299 ? 10.872 -12.026 -5.207 1.00 97.88 299 ALA A O 1
ATOM 2401 N N . LYS A 1 300 ? 11.590 -14.063 -4.590 1.00 97.25 300 LYS A N 1
ATOM 2402 C CA . LYS A 1 300 ? 12.105 -14.458 -5.907 1.00 97.25 300 LYS A CA 1
ATOM 2403 C C . LYS A 1 300 ? 10.981 -14.610 -6.930 1.00 97.25 300 LYS A C 1
ATOM 2405 O O . LYS A 1 300 ? 11.116 -14.109 -8.043 1.00 97.25 300 LYS A O 1
ATOM 2410 N N . GLU A 1 301 ? 9.880 -15.267 -6.571 1.00 97.00 301 GLU A N 1
ATOM 2411 C CA . GLU A 1 301 ? 8.703 -15.381 -7.439 1.00 97.00 301 GLU A CA 1
ATOM 2412 C C . GLU A 1 301 ? 8.102 -13.990 -7.744 1.00 97.00 301 GLU A C 1
ATOM 2414 O O . GLU A 1 301 ? 7.853 -13.668 -8.907 1.00 97.00 301 GLU A O 1
ATOM 2419 N N . CYS A 1 302 ? 7.956 -13.120 -6.736 1.00 98.12 302 CYS A N 1
ATOM 2420 C CA . CYS A 1 302 ? 7.459 -11.751 -6.920 1.00 98.12 302 CYS A CA 1
ATOM 2421 C C . CYS A 1 302 ? 8.407 -10.883 -7.762 1.00 98.12 302 CYS A C 1
ATOM 2423 O O . CYS A 1 302 ? 7.948 -10.104 -8.592 1.00 98.12 302 CYS A O 1
ATOM 2425 N N . ALA A 1 303 ? 9.724 -11.020 -7.592 1.00 98.44 303 ALA A N 1
ATOM 2426 C CA . ALA A 1 303 ? 10.713 -10.299 -8.390 1.00 98.44 303 ALA A CA 1
ATOM 2427 C C . ALA A 1 303 ? 10.611 -10.644 -9.884 1.00 98.44 303 ALA A C 1
ATOM 2429 O O . ALA A 1 303 ? 10.730 -9.748 -10.716 1.00 98.44 303 ALA A O 1
ATOM 2430 N N . LYS A 1 304 ? 10.314 -11.905 -10.233 1.00 97.62 304 LYS A N 1
ATOM 2431 C CA . LYS A 1 304 ? 10.070 -12.313 -11.630 1.00 97.62 304 LYS A CA 1
ATOM 2432 C C . LYS A 1 304 ? 8.838 -11.626 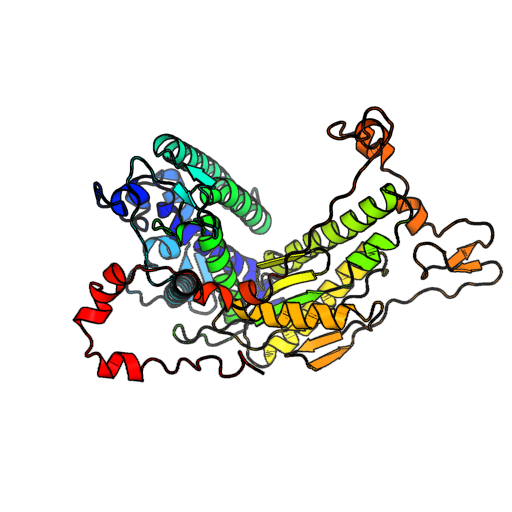-12.218 1.00 97.62 304 LYS A C 1
ATOM 2434 O O . LYS A 1 304 ? 8.937 -11.005 -13.270 1.00 97.62 304 LYS A O 1
ATOM 2439 N N . GLU A 1 305 ? 7.711 -11.663 -11.507 1.00 98.12 305 GLU A N 1
ATOM 2440 C CA . GLU A 1 305 ? 6.469 -10.995 -11.935 1.00 98.12 305 GLU A CA 1
ATOM 2441 C C . GLU A 1 305 ? 6.669 -9.474 -12.084 1.00 98.12 305 GLU A C 1
ATOM 2443 O O . GLU A 1 305 ? 6.201 -8.862 -13.044 1.00 98.12 305 GLU A O 1
ATOM 2448 N N . ALA A 1 306 ? 7.410 -8.855 -11.158 1.00 98.38 306 ALA A N 1
ATOM 2449 C CA . ALA A 1 306 ? 7.751 -7.438 -11.229 1.00 98.38 306 ALA A CA 1
ATOM 2450 C C . ALA A 1 306 ? 8.651 -7.120 -12.433 1.00 98.38 306 ALA A C 1
ATOM 2452 O O . ALA A 1 306 ? 8.423 -6.127 -13.125 1.00 98.38 306 ALA A O 1
ATOM 2453 N N . LEU A 1 307 ? 9.654 -7.960 -12.702 1.00 98.12 307 LEU A N 1
ATOM 2454 C CA . LEU A 1 307 ? 10.576 -7.795 -13.823 1.00 98.12 307 LEU A CA 1
ATOM 2455 C C . LEU A 1 307 ? 9.837 -7.816 -15.165 1.00 98.12 307 LEU A C 1
ATOM 2457 O O . LEU A 1 307 ? 10.058 -6.936 -15.996 1.00 98.12 307 LEU A O 1
ATOM 2461 N N . GLU A 1 308 ? 8.918 -8.766 -15.348 1.00 97.62 308 GLU A N 1
ATOM 2462 C CA . GLU A 1 308 ? 8.094 -8.873 -16.557 1.00 97.62 308 GLU A CA 1
ATOM 2463 C C . GLU A 1 308 ? 7.248 -7.612 -16.788 1.00 97.62 308 GLU A C 1
ATOM 2465 O O . GLU A 1 308 ? 7.236 -7.066 -17.896 1.00 97.62 308 GLU A O 1
ATOM 2470 N N . ILE A 1 309 ? 6.591 -7.101 -15.739 1.00 98.38 309 ILE A N 1
ATOM 2471 C CA . ILE A 1 309 ? 5.823 -5.845 -15.787 1.00 98.38 309 ILE A CA 1
ATOM 2472 C C . ILE A 1 309 ? 6.729 -4.683 -16.202 1.00 98.38 309 ILE A C 1
ATOM 2474 O O . ILE A 1 309 ? 6.391 -3.909 -17.102 1.00 98.38 309 ILE A O 1
ATOM 2478 N N . MET A 1 310 ? 7.895 -4.564 -15.569 1.00 97.38 310 MET A N 1
ATOM 2479 C CA . MET A 1 310 ? 8.819 -3.463 -15.824 1.00 97.38 310 MET A CA 1
ATOM 2480 C C . MET A 1 310 ? 9.389 -3.501 -17.238 1.00 97.38 310 MET A C 1
ATOM 2482 O O . MET A 1 310 ? 9.433 -2.462 -17.900 1.00 97.38 310 MET A O 1
ATOM 2486 N N . TYR A 1 311 ? 9.782 -4.669 -17.739 1.00 96.00 311 TYR A N 1
ATOM 2487 C CA . TYR A 1 311 ? 10.265 -4.811 -19.112 1.00 96.00 311 TYR A CA 1
ATOM 2488 C C . TYR A 1 311 ? 9.173 -4.530 -20.130 1.00 96.00 311 TYR A C 1
ATOM 2490 O O . TYR A 1 311 ? 9.404 -3.764 -21.066 1.00 96.00 311 TYR A O 1
ATOM 2498 N N . LYS A 1 312 ? 7.964 -5.043 -19.910 1.00 96.69 312 LYS A N 1
ATOM 2499 C CA . LYS A 1 312 ? 6.834 -4.786 -20.801 1.00 96.69 312 LYS A CA 1
ATOM 2500 C C . LYS A 1 312 ? 6.504 -3.295 -20.904 1.00 96.69 312 LYS A C 1
ATOM 2502 O O . LYS A 1 312 ? 6.341 -2.793 -22.009 1.00 96.69 312 LYS A O 1
ATOM 2507 N N . ILE A 1 313 ? 6.403 -2.587 -19.778 1.00 97.19 313 ILE A N 1
ATOM 2508 C CA . ILE A 1 313 ? 5.933 -1.188 -19.763 1.00 97.19 313 ILE A CA 1
ATOM 2509 C C . ILE A 1 313 ? 7.049 -0.203 -20.130 1.00 97.19 313 ILE A C 1
ATOM 2511 O O . ILE A 1 313 ? 6.793 0.808 -20.776 1.00 97.19 313 ILE A O 1
ATOM 2515 N N . SER A 1 314 ? 8.297 -0.479 -19.738 1.00 94.56 314 SER A N 1
ATOM 2516 C CA . SER A 1 314 ? 9.432 0.405 -20.047 1.00 94.56 314 SER A CA 1
ATOM 2517 C C . SER A 1 314 ? 10.077 0.146 -21.410 1.00 94.56 314 SER A C 1
ATOM 2519 O O . SER A 1 314 ? 11.073 0.801 -21.750 1.00 94.56 314 SER A O 1
ATOM 2521 N N . ASP A 1 315 ? 9.549 -0.813 -22.176 1.00 93.94 315 ASP A N 1
ATOM 2522 C CA . ASP A 1 315 ? 10.174 -1.366 -23.379 1.00 93.94 315 ASP A CA 1
ATOM 2523 C C . ASP A 1 315 ? 11.595 -1.897 -23.087 1.00 93.94 315 ASP A C 1
ATOM 2525 O O . ASP A 1 315 ? 12.527 -1.698 -23.873 1.00 93.94 315 ASP A O 1
ATOM 2529 N N . SER A 1 316 ? 11.784 -2.501 -21.913 1.00 93.31 316 SER A N 1
ATOM 2530 C CA . SER A 1 316 ? 13.066 -2.989 -21.385 1.00 93.31 316 SER A CA 1
ATOM 2531 C C . SER A 1 316 ? 14.132 -1.909 -21.140 1.00 93.31 316 SER A C 1
ATOM 2533 O O . SER A 1 316 ? 15.321 -2.203 -21.020 1.00 93.31 316 SER A O 1
ATOM 2535 N N . GLU A 1 317 ? 13.751 -0.631 -21.073 1.00 92.81 317 GLU A N 1
ATOM 2536 C CA . GLU A 1 317 ? 14.704 0.462 -20.843 1.00 92.81 317 GLU A CA 1
ATOM 2537 C C . GLU A 1 317 ? 15.039 0.688 -19.366 1.00 92.81 317 GLU A C 1
ATOM 2539 O O . GLU A 1 317 ? 16.132 1.178 -19.071 1.00 92.81 317 GLU A O 1
ATOM 2544 N N . LEU A 1 318 ? 14.128 0.333 -18.453 1.00 92.25 318 LEU A N 1
ATOM 2545 C CA . LEU A 1 318 ? 14.356 0.379 -17.008 1.00 92.25 318 LEU A CA 1
ATOM 2546 C C . LEU A 1 318 ? 14.929 -0.951 -16.516 1.00 92.25 318 LEU A C 1
ATOM 2548 O O . LEU A 1 318 ? 14.398 -2.016 -16.818 1.00 92.25 318 LEU A O 1
ATOM 2552 N N . TRP A 1 319 ? 16.015 -0.867 -15.748 1.00 93.31 319 TRP A N 1
ATOM 2553 C CA . TRP A 1 319 ? 16.750 -2.016 -15.222 1.00 93.31 319 TRP A CA 1
ATOM 2554 C C . TRP A 1 319 ? 16.562 -2.056 -13.706 1.00 93.31 319 TRP A C 1
ATOM 2556 O O . TRP A 1 319 ? 17.196 -1.265 -13.001 1.00 93.31 319 TRP A O 1
ATOM 2566 N N . PRO A 1 320 ? 15.641 -2.893 -13.201 1.00 96.31 320 PRO A N 1
ATOM 2567 C CA . PRO A 1 320 ? 15.330 -2.901 -11.785 1.00 96.31 320 PRO A CA 1
ATOM 2568 C C . PRO A 1 320 ? 16.289 -3.746 -10.968 1.00 96.31 320 PRO A C 1
ATOM 2570 O O . PRO A 1 320 ? 16.982 -4.623 -11.473 1.00 96.31 320 PRO A O 1
ATOM 2573 N N . PHE A 1 321 ? 16.226 -3.542 -9.664 1.00 97.94 321 PHE A N 1
ATOM 2574 C CA . PHE A 1 321 ? 16.669 -4.494 -8.665 1.00 97.94 321 PHE A CA 1
ATOM 2575 C C . PHE A 1 321 ? 15.651 -4.572 -7.542 1.00 97.94 321 PHE A C 1
ATOM 2577 O O . PHE A 1 321 ? 14.796 -3.699 -7.381 1.00 97.94 321 PHE A O 1
ATOM 2584 N N . PHE A 1 322 ? 15.746 -5.636 -6.765 1.00 98.56 322 PHE A N 1
ATOM 2585 C CA . PHE A 1 322 ? 14.753 -5.979 -5.765 1.00 98.56 322 PHE A CA 1
ATOM 2586 C C . PHE A 1 322 ? 15.428 -6.102 -4.410 1.00 98.56 322 PHE A C 1
ATOM 2588 O O . PHE A 1 322 ? 16.570 -6.558 -4.325 1.00 98.56 322 PHE A O 1
ATOM 2595 N N . THR A 1 323 ? 14.732 -5.715 -3.350 1.00 98.38 323 THR A N 1
ATOM 2596 C CA . THR A 1 323 ? 15.219 -5.888 -1.984 1.00 98.38 323 THR A CA 1
ATOM 2597 C C . THR A 1 323 ? 14.205 -6.656 -1.158 1.00 98.38 323 THR A C 1
ATOM 2599 O O . THR A 1 323 ? 12.996 -6.474 -1.292 1.00 98.38 323 THR A O 1
ATOM 2602 N N . LEU A 1 324 ? 14.700 -7.540 -0.302 1.00 98.19 324 LEU A N 1
ATOM 2603 C CA . LEU A 1 324 ? 13.936 -8.135 0.778 1.00 98.19 324 LEU A CA 1
ATOM 2604 C C . LEU A 1 324 ? 14.642 -7.798 2.088 1.00 98.19 324 LEU A C 1
ATOM 2606 O O . LEU A 1 324 ? 15.743 -8.295 2.357 1.00 98.19 324 LEU A O 1
ATOM 2610 N N . SER A 1 325 ? 13.988 -6.979 2.907 1.00 97.31 325 SER A N 1
ATOM 2611 C CA . SER A 1 325 ? 14.551 -6.525 4.175 1.00 97.31 325 SER A CA 1
ATOM 2612 C C . SER A 1 325 ? 14.793 -7.681 5.139 1.00 97.31 325 SER A C 1
ATOM 2614 O O . SER A 1 325 ? 14.181 -8.750 5.027 1.00 97.31 325 SER A O 1
ATOM 2616 N N . LYS A 1 326 ? 15.606 -7.442 6.175 1.00 94.75 326 LYS A N 1
ATOM 2617 C CA . LYS A 1 326 ? 15.632 -8.322 7.356 1.00 94.75 326 LYS A CA 1
ATOM 2618 C C . LYS A 1 326 ? 14.252 -8.375 8.019 1.00 94.75 326 LYS A C 1
ATOM 2620 O O . LYS A 1 326 ? 13.407 -7.501 7.816 1.00 94.75 326 LYS A O 1
ATOM 2625 N N . VAL A 1 327 ? 14.035 -9.407 8.826 1.00 93.31 327 VAL A N 1
ATOM 2626 C CA . VAL A 1 327 ? 12.826 -9.533 9.649 1.00 93.31 327 VAL A CA 1
ATOM 2627 C C . VAL A 1 327 ? 12.763 -8.365 10.635 1.00 93.31 327 VAL A C 1
ATOM 2629 O O . VAL A 1 327 ? 13.752 -8.071 11.309 1.00 93.31 327 VAL A O 1
ATOM 2632 N N . SER A 1 328 ? 11.607 -7.710 10.731 1.00 89.56 328 SER A N 1
ATOM 2633 C CA . SER A 1 328 ? 11.401 -6.573 11.627 1.00 89.56 328 SER A CA 1
ATOM 2634 C C . SER A 1 328 ? 10.082 -6.649 12.382 1.00 89.56 328 SER A C 1
ATOM 2636 O O . SER A 1 328 ? 9.098 -7.211 11.908 1.00 89.56 328 SER A O 1
ATOM 2638 N N . LYS A 1 329 ? 10.082 -6.021 13.558 1.00 85.88 329 LYS A N 1
ATOM 2639 C CA . LYS A 1 329 ? 8.916 -5.773 14.417 1.00 85.88 329 LYS A CA 1
ATOM 2640 C C . LYS A 1 329 ? 8.360 -4.357 14.284 1.00 85.88 329 LYS A C 1
ATOM 2642 O O . LYS A 1 329 ? 7.434 -4.026 15.028 1.00 85.88 329 LYS A O 1
ATOM 2647 N N . THR A 1 330 ? 8.988 -3.532 13.450 1.00 81.62 330 THR A N 1
ATOM 2648 C CA . THR A 1 330 ? 8.689 -2.112 13.233 1.00 81.62 330 THR A CA 1
ATOM 2649 C C . THR A 1 330 ? 8.828 -1.785 11.750 1.00 81.62 330 THR A C 1
ATOM 2651 O O . THR A 1 330 ? 9.631 -2.408 11.040 1.00 81.62 330 THR A O 1
ATOM 2654 N N . MET A 1 331 ? 8.095 -0.774 11.291 1.00 80.62 331 MET A N 1
ATOM 2655 C CA . MET A 1 331 ? 8.162 -0.320 9.898 1.00 80.62 331 MET A CA 1
ATOM 2656 C C . MET A 1 331 ? 9.354 0.598 9.607 1.00 80.62 331 MET A C 1
ATOM 2658 O O . MET A 1 331 ? 9.758 0.736 8.454 1.00 80.62 331 MET A O 1
ATOM 2662 N N . THR A 1 332 ? 10.015 1.118 10.646 1.00 81.94 332 THR A N 1
ATOM 2663 C CA . THR A 1 332 ? 11.215 1.974 10.545 1.00 81.94 332 THR A CA 1
ATOM 2664 C C . THR A 1 332 ? 12.402 1.319 9.835 1.00 81.94 332 THR A C 1
ATOM 2666 O O . THR A 1 332 ? 13.310 2.014 9.377 1.00 81.94 332 THR A O 1
ATOM 2669 N N . ILE A 1 333 ? 12.386 -0.009 9.668 1.00 87.69 333 ILE A N 1
ATOM 2670 C CA . ILE A 1 333 ? 13.358 -0.738 8.846 1.00 87.69 333 ILE A CA 1
ATOM 2671 C C . ILE A 1 333 ? 13.425 -0.223 7.399 1.00 87.69 333 ILE A C 1
ATOM 2673 O O . ILE A 1 333 ? 14.478 -0.335 6.771 1.00 87.69 333 ILE A O 1
ATOM 2677 N N . ILE A 1 334 ? 12.353 0.405 6.902 1.00 90.25 334 ILE A N 1
ATOM 2678 C CA . ILE A 1 334 ? 12.312 1.006 5.567 1.00 90.25 334 ILE A CA 1
ATOM 2679 C C . ILE A 1 334 ? 13.444 2.011 5.336 1.00 90.25 334 ILE A C 1
ATOM 2681 O O . ILE A 1 334 ? 13.996 2.060 4.246 1.00 90.25 334 ILE A O 1
ATOM 2685 N N . SER A 1 335 ? 13.862 2.750 6.366 1.00 88.44 335 SER A N 1
ATOM 2686 C CA . SER A 1 335 ? 14.970 3.712 6.276 1.00 88.44 335 SER A CA 1
ATOM 2687 C C . SER A 1 335 ? 16.287 3.061 5.829 1.00 88.44 335 SER A C 1
ATOM 2689 O O . SER A 1 335 ? 17.016 3.618 5.005 1.00 88.44 335 SER A O 1
ATOM 2691 N N . GLY A 1 336 ? 16.571 1.852 6.324 1.00 90.31 336 GLY A N 1
ATOM 2692 C CA . GLY A 1 336 ? 17.736 1.067 5.924 1.00 90.31 336 GLY A CA 1
ATOM 2693 C C . GLY A 1 336 ? 17.639 0.584 4.478 1.00 90.31 336 GLY A C 1
ATOM 2694 O O . GLY A 1 336 ? 18.618 0.675 3.739 1.00 90.31 336 GLY A O 1
ATOM 2695 N N . GLU A 1 337 ? 16.451 0.143 4.058 1.00 93.75 337 GLU A N 1
ATOM 2696 C CA . GLU A 1 337 ? 16.193 -0.274 2.674 1.00 93.75 337 GLU A CA 1
ATOM 2697 C C . GLU A 1 337 ? 16.332 0.899 1.695 1.00 93.75 337 GLU A C 1
ATOM 2699 O O . GLU A 1 337 ? 16.955 0.752 0.645 1.00 93.75 337 GLU A O 1
ATOM 2704 N N . LEU A 1 338 ? 15.833 2.085 2.061 1.00 92.56 338 LEU A N 1
ATOM 2705 C CA . LEU A 1 338 ? 15.958 3.299 1.253 1.00 92.56 338 LEU A CA 1
ATOM 2706 C C . LEU A 1 338 ? 17.424 3.709 1.078 1.00 92.56 338 LEU A C 1
ATOM 2708 O O . LEU A 1 338 ? 17.847 3.966 -0.052 1.00 92.56 338 LEU A O 1
ATOM 2712 N N . LYS A 1 339 ? 18.220 3.708 2.157 1.00 91.38 339 LYS A N 1
ATOM 2713 C CA . LYS A 1 339 ? 19.672 3.968 2.088 1.00 91.38 339 LYS A CA 1
ATOM 2714 C C . LYS A 1 339 ? 20.386 2.971 1.186 1.00 91.38 339 LYS A C 1
ATOM 2716 O O . LYS A 1 339 ? 21.137 3.372 0.299 1.00 91.38 339 LYS A O 1
ATOM 2721 N N . PHE A 1 340 ? 20.104 1.683 1.360 1.00 94.00 340 PHE A N 1
ATOM 2722 C CA . PHE A 1 340 ? 20.671 0.641 0.512 1.00 94.00 340 PHE A CA 1
ATOM 2723 C C . PHE A 1 340 ? 20.311 0.856 -0.967 1.00 94.00 340 PHE A C 1
ATOM 2725 O O . PHE A 1 340 ? 21.181 0.807 -1.840 1.00 94.00 340 PHE A O 1
ATOM 2732 N N . ALA A 1 341 ? 19.046 1.163 -1.257 1.00 94.06 341 ALA A N 1
ATOM 2733 C CA . ALA A 1 341 ? 18.587 1.428 -2.612 1.00 94.06 341 ALA A CA 1
ATOM 2734 C C . ALA A 1 341 ? 19.222 2.691 -3.216 1.00 94.06 341 ALA A C 1
ATOM 2736 O O . ALA A 1 341 ? 19.500 2.703 -4.414 1.00 94.06 341 ALA A O 1
ATOM 2737 N N . ILE A 1 342 ? 19.464 3.755 -2.438 1.00 91.56 342 ILE A N 1
ATOM 2738 C CA . ILE A 1 342 ? 20.199 4.952 -2.901 1.00 91.56 342 ILE A CA 1
ATOM 2739 C C . ILE A 1 342 ? 21.587 4.559 -3.416 1.00 91.56 342 ILE A C 1
ATOM 2741 O O . ILE A 1 342 ? 21.977 4.969 -4.510 1.00 91.56 342 ILE A O 1
ATOM 2745 N N . ASP A 1 343 ? 22.322 3.738 -2.667 1.00 91.88 343 ASP A N 1
ATOM 2746 C CA . ASP A 1 343 ? 23.675 3.344 -3.056 1.00 91.88 343 ASP A CA 1
ATOM 2747 C C . ASP A 1 343 ? 23.697 2.432 -4.284 1.00 91.88 343 ASP A C 1
ATOM 2749 O O . ASP A 1 343 ? 24.531 2.624 -5.171 1.00 91.88 343 ASP A O 1
ATOM 2753 N N . LYS A 1 344 ? 22.766 1.476 -4.384 1.00 93.38 344 LYS A N 1
ATOM 2754 C CA . LYS A 1 344 ? 22.697 0.561 -5.537 1.00 93.38 344 LYS A CA 1
ATOM 2755 C C . LYS A 1 344 ? 22.263 1.247 -6.831 1.00 93.38 344 LYS A C 1
ATOM 2757 O O . LYS A 1 344 ? 22.770 0.889 -7.892 1.00 93.38 344 LYS A O 1
ATOM 2762 N N . ARG A 1 345 ? 21.408 2.273 -6.760 1.00 89.88 345 ARG A N 1
ATOM 2763 C CA . ARG A 1 345 ? 20.965 3.049 -7.936 1.00 89.88 345 ARG A CA 1
ATOM 2764 C C . ARG A 1 345 ? 22.089 3.790 -8.652 1.00 89.88 345 ARG A C 1
ATOM 2766 O O . ARG A 1 345 ? 21.953 4.070 -9.834 1.00 89.88 345 ARG A O 1
ATOM 2773 N N . LYS A 1 346 ? 23.230 4.024 -7.991 1.00 87.88 346 LYS A N 1
ATOM 2774 C CA . LYS A 1 346 ? 24.429 4.597 -8.632 1.00 87.88 346 LYS A CA 1
ATOM 2775 C C . LYS A 1 346 ? 24.974 3.728 -9.775 1.00 87.88 346 LYS A C 1
ATOM 2777 O O . LYS A 1 346 ? 25.829 4.197 -10.519 1.00 87.88 346 LYS A O 1
ATOM 2782 N N . ILE A 1 347 ? 24.510 2.480 -9.910 1.00 87.12 347 ILE A N 1
ATOM 2783 C CA . ILE A 1 347 ? 24.813 1.568 -11.018 1.00 87.12 347 ILE A CA 1
ATOM 2784 C C . ILE A 1 347 ? 23.620 1.584 -11.998 1.00 87.12 347 ILE A C 1
ATOM 2786 O O . ILE A 1 347 ? 22.656 0.847 -11.792 1.00 87.12 347 ILE A O 1
ATOM 2790 N N . PRO A 1 348 ? 23.659 2.369 -13.095 1.00 72.25 348 PRO A N 1
ATOM 2791 C CA . PRO A 1 348 ? 22.457 2.664 -13.888 1.00 72.25 348 PRO A CA 1
ATOM 2792 C C . PRO A 1 348 ? 21.900 1.475 -14.685 1.00 72.25 348 PRO A C 1
ATOM 2794 O O . PRO A 1 348 ? 20.751 1.494 -15.119 1.00 72.25 348 PRO A O 1
ATOM 2797 N N . LYS A 1 349 ? 22.734 0.463 -14.953 1.00 83.31 349 LYS A N 1
ATOM 2798 C CA . LYS A 1 349 ? 22.385 -0.757 -15.700 1.00 83.31 349 LYS A CA 1
ATOM 2799 C C . LYS A 1 349 ? 22.941 -1.977 -14.972 1.00 83.31 349 LYS A C 1
ATOM 2801 O O . LYS A 1 349 ? 23.873 -2.626 -15.440 1.00 83.31 349 LYS A O 1
ATOM 2806 N N . MET A 1 350 ? 22.424 -2.223 -13.776 1.00 89.19 350 MET A N 1
ATOM 2807 C CA . MET A 1 350 ? 22.752 -3.419 -13.008 1.00 89.19 350 MET A CA 1
ATOM 2808 C C . MET A 1 350 ? 21.931 -4.599 -13.526 1.00 89.19 350 MET A C 1
ATOM 2810 O O . MET A 1 350 ? 20.730 -4.444 -13.737 1.00 89.19 350 MET A O 1
ATOM 2814 N N . THR A 1 351 ? 22.559 -5.768 -13.694 1.00 93.62 351 THR A N 1
ATOM 2815 C CA . THR A 1 351 ? 21.818 -7.018 -13.923 1.00 93.62 351 THR A CA 1
ATOM 2816 C C . THR A 1 351 ? 20.719 -7.135 -12.870 1.00 93.62 351 THR A C 1
ATOM 2818 O O . THR A 1 351 ? 21.042 -6.982 -11.684 1.00 93.62 351 THR A O 1
ATOM 2821 N N . PRO A 1 352 ? 19.448 -7.375 -13.240 1.00 97.12 352 PRO A N 1
ATOM 2822 C CA . PRO A 1 352 ? 18.394 -7.415 -12.247 1.00 97.12 352 PRO A CA 1
ATOM 2823 C C . PRO A 1 352 ? 18.717 -8.448 -11.179 1.00 97.12 352 PRO A C 1
ATOM 2825 O O . PRO A 1 352 ? 19.021 -9.603 -11.468 1.00 97.12 352 PRO A O 1
ATOM 2828 N N . THR A 1 353 ? 18.719 -7.990 -9.934 1.00 97.88 353 THR A N 1
ATOM 2829 C CA . THR A 1 353 ? 19.231 -8.756 -8.800 1.00 97.88 353 THR A CA 1
ATOM 2830 C C . THR A 1 353 ? 18.267 -8.621 -7.636 1.00 97.88 353 THR A C 1
ATOM 2832 O O . THR A 1 353 ? 17.832 -7.512 -7.321 1.00 97.88 353 THR A O 1
ATOM 2835 N N . LEU A 1 354 ? 17.950 -9.736 -6.980 1.00 98.44 354 LEU A N 1
ATOM 2836 C CA . LEU A 1 354 ? 17.289 -9.739 -5.680 1.00 98.44 354 LEU A CA 1
ATOM 2837 C C . LEU A 1 354 ? 18.352 -9.739 -4.581 1.00 98.44 354 LEU A C 1
ATOM 2839 O O . LEU A 1 354 ? 19.097 -10.709 -4.407 1.00 98.44 354 LEU A O 1
ATOM 2843 N N . PHE A 1 355 ? 18.387 -8.648 -3.827 1.00 98.25 355 PHE A N 1
ATOM 2844 C CA . PHE A 1 355 ? 19.167 -8.516 -2.609 1.00 98.25 355 PHE A CA 1
ATOM 2845 C C . PHE A 1 355 ? 18.316 -8.939 -1.419 1.00 98.25 355 PHE A C 1
ATOM 2847 O O . PHE A 1 355 ? 17.210 -8.439 -1.227 1.00 98.25 355 PHE A O 1
ATOM 2854 N N . ILE A 1 356 ? 18.830 -9.843 -0.597 1.00 97.19 356 ILE A N 1
ATOM 2855 C CA . ILE A 1 356 ? 18.175 -10.258 0.642 1.00 97.19 356 ILE A CA 1
ATOM 2856 C C . ILE A 1 356 ? 19.093 -9.859 1.778 1.00 97.19 356 ILE A C 1
ATOM 2858 O O . ILE A 1 356 ? 20.226 -10.332 1.848 1.00 97.19 356 ILE A O 1
ATOM 2862 N N . GLU A 1 357 ? 18.601 -8.983 2.653 1.00 95.69 357 GLU A N 1
ATOM 2863 C CA . GLU A 1 357 ? 19.371 -8.479 3.797 1.00 95.69 357 GLU A CA 1
ATOM 2864 C C . GLU A 1 357 ? 20.694 -7.815 3.366 1.00 95.69 357 GLU A C 1
ATOM 2866 O O . GLU A 1 357 ? 21.711 -7.930 4.041 1.00 95.69 357 GLU A O 1
ATOM 2871 N N . GLY A 1 358 ? 20.674 -7.124 2.219 1.00 94.31 358 GLY A N 1
ATOM 2872 C CA . GLY A 1 358 ? 21.825 -6.419 1.639 1.00 94.31 358 GLY A CA 1
ATOM 2873 C C . GLY A 1 358 ? 22.715 -7.267 0.723 1.00 94.31 358 GLY A C 1
ATOM 2874 O O . GLY A 1 358 ? 23.495 -6.710 -0.052 1.00 94.31 358 GLY A O 1
ATOM 2875 N N . GLU A 1 359 ? 22.556 -8.590 0.736 1.00 96.31 359 GLU A N 1
ATOM 2876 C CA . GLU A 1 359 ? 23.399 -9.521 -0.016 1.00 96.31 359 GLU A CA 1
ATOM 2877 C C . GLU A 1 359 ? 22.731 -9.969 -1.324 1.00 96.31 359 GLU A C 1
ATOM 2879 O O . GLU A 1 359 ? 21.552 -10.333 -1.301 1.00 96.31 359 GLU A O 1
ATOM 2884 N N . PRO A 1 360 ? 23.444 -10.004 -2.466 1.00 96.75 360 PRO A N 1
ATOM 2885 C CA . PRO A 1 360 ? 22.887 -10.515 -3.716 1.00 96.75 360 PRO A CA 1
ATOM 2886 C C . PRO A 1 360 ? 22.622 -12.022 -3.589 1.00 96.75 360 PRO A C 1
ATOM 2888 O O . PRO A 1 360 ? 23.524 -12.785 -3.237 1.00 96.75 360 PRO A O 1
ATOM 2891 N N . LYS A 1 361 ? 21.384 -12.460 -3.850 1.00 95.81 361 LYS A N 1
ATOM 2892 C CA . LYS A 1 361 ? 20.990 -13.880 -3.739 1.00 95.81 361 LYS A CA 1
ATOM 2893 C C . LYS A 1 361 ? 20.497 -14.495 -5.038 1.00 95.81 361 LYS A C 1
ATOM 2895 O O . LYS A 1 361 ? 20.726 -15.679 -5.244 1.00 95.81 361 LYS A O 1
ATOM 2900 N N . GLU A 1 362 ? 19.847 -13.715 -5.894 1.00 95.81 362 GLU A N 1
ATOM 2901 C CA . GLU A 1 362 ? 19.328 -14.188 -7.179 1.00 95.81 362 GLU A CA 1
ATOM 2902 C C . GLU A 1 362 ? 19.617 -13.150 -8.261 1.00 95.81 362 GLU A C 1
ATOM 2904 O O . GLU A 1 362 ? 19.410 -11.957 -8.036 1.00 95.81 362 GLU A O 1
ATOM 2909 N N . PHE A 1 363 ? 20.049 -13.617 -9.430 1.00 96.69 363 PHE A N 1
ATOM 2910 C CA . PHE A 1 363 ? 20.199 -12.813 -10.639 1.00 96.69 363 PHE A CA 1
ATOM 2911 C C . PHE A 1 363 ? 19.138 -13.247 -11.647 1.00 96.69 363 PHE A C 1
ATOM 2913 O O . PHE A 1 363 ? 18.889 -14.442 -11.801 1.00 96.69 363 PHE A O 1
ATOM 2920 N N . PHE A 1 364 ? 18.527 -12.285 -12.327 1.00 96.38 364 PHE A N 1
ATOM 2921 C CA . PHE A 1 364 ? 17.552 -12.537 -13.382 1.00 96.38 364 PHE A CA 1
ATOM 2922 C C . PHE A 1 364 ? 18.122 -12.150 -14.744 1.00 96.38 364 PHE A C 1
ATOM 2924 O O . PHE A 1 364 ? 19.144 -11.464 -14.839 1.00 96.38 364 PHE A O 1
ATOM 2931 N N . ASP A 1 365 ? 17.442 -12.596 -15.795 1.00 93.75 365 ASP A N 1
ATOM 2932 C CA . ASP A 1 365 ? 17.882 -12.368 -17.161 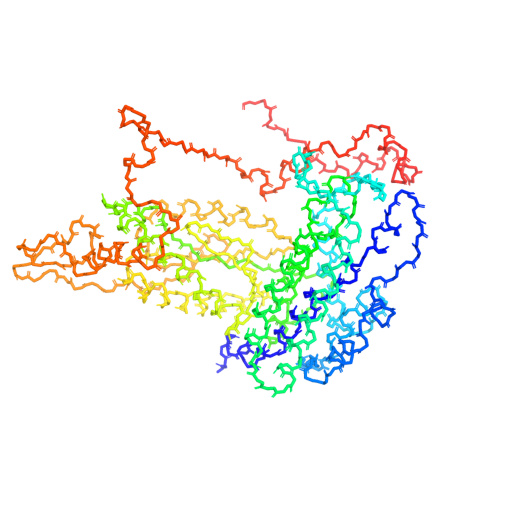1.00 93.75 365 ASP A CA 1
ATOM 2933 C C . ASP A 1 365 ? 17.884 -10.881 -17.509 1.00 93.75 365 ASP A C 1
ATOM 2935 O O . ASP A 1 365 ? 16.949 -10.131 -17.219 1.00 93.75 365 ASP A O 1
ATOM 2939 N N . ASN A 1 366 ? 18.967 -10.469 -18.162 1.00 92.31 366 ASN A N 1
ATOM 2940 C CA . ASN A 1 366 ? 19.061 -9.145 -18.748 1.00 92.31 366 ASN A CA 1
ATOM 2941 C C . ASN A 1 366 ? 18.114 -9.037 -19.946 1.00 92.31 366 ASN A C 1
ATOM 2943 O O . ASN A 1 366 ? 17.879 -10.028 -20.640 1.00 92.31 366 ASN A O 1
ATOM 2947 N N . PRO A 1 367 ? 17.627 -7.828 -20.261 1.00 88.31 367 PRO A N 1
ATOM 2948 C CA . PRO A 1 367 ? 16.817 -7.660 -21.443 1.00 88.31 367 PRO A CA 1
ATOM 2949 C C . PRO A 1 367 ? 17.680 -7.840 -22.693 1.00 88.31 367 PRO A C 1
ATOM 2951 O O . PRO A 1 367 ? 18.778 -7.284 -22.802 1.00 88.31 367 PRO A O 1
ATOM 2954 N N . GLU A 1 368 ? 17.169 -8.601 -23.656 1.00 85.88 368 GLU A N 1
ATOM 2955 C CA . GLU A 1 368 ? 17.840 -8.803 -24.933 1.00 85.88 368 GLU A CA 1
ATOM 2956 C C . GLU A 1 368 ? 17.574 -7.631 -25.880 1.00 85.88 368 GLU A C 1
ATOM 2958 O O . GLU A 1 368 ? 16.434 -7.222 -26.108 1.00 85.88 368 GLU A O 1
ATOM 2963 N N . PHE A 1 369 ? 18.642 -7.105 -26.481 1.00 82.88 369 PHE A N 1
ATOM 2964 C CA . PHE A 1 369 ? 18.546 -6.075 -27.511 1.00 82.88 369 PHE A CA 1
ATOM 2965 C C . PHE A 1 369 ? 19.163 -6.565 -28.808 1.00 82.88 369 PHE A C 1
ATOM 2967 O O . PHE A 1 369 ? 20.267 -7.113 -28.831 1.00 82.88 369 PHE A O 1
ATOM 2974 N N . LEU A 1 370 ? 18.461 -6.301 -29.911 1.00 81.06 370 LEU A N 1
ATOM 2975 C CA . LEU A 1 370 ? 19.000 -6.528 -31.242 1.00 81.06 370 LEU A CA 1
ATOM 2976 C C . LEU A 1 370 ? 20.235 -5.649 -31.439 1.00 81.06 370 LEU A C 1
ATOM 2978 O O . LEU A 1 370 ? 20.167 -4.422 -31.322 1.00 81.06 370 LEU A O 1
ATOM 2982 N N . LYS A 1 371 ? 21.360 -6.290 -31.761 1.00 82.25 371 LYS A N 1
ATOM 2983 C CA . LYS A 1 371 ? 22.567 -5.578 -32.177 1.00 82.25 371 LYS A CA 1
ATOM 2984 C C . LYS A 1 371 ? 22.274 -4.815 -33.477 1.00 82.25 371 LYS A C 1
ATOM 2986 O O . LYS A 1 371 ? 21.560 -5.356 -34.329 1.00 82.25 371 LYS A O 1
ATOM 2991 N N . PRO A 1 372 ? 22.808 -3.592 -33.646 1.00 82.94 372 PRO A N 1
ATOM 2992 C CA . PRO A 1 372 ? 22.701 -2.876 -34.911 1.00 82.94 372 PRO A CA 1
ATOM 2993 C C . PRO A 1 372 ? 23.219 -3.743 -36.064 1.00 82.94 372 PRO A C 1
ATOM 2995 O O . PRO A 1 372 ? 24.278 -4.362 -35.946 1.00 82.94 372 PRO A O 1
ATOM 2998 N N . LYS A 1 373 ? 22.451 -3.818 -37.153 1.00 88.44 373 LYS A N 1
ATOM 2999 C CA . LYS A 1 373 ? 22.870 -4.450 -38.415 1.00 88.44 373 LYS A CA 1
ATOM 3000 C C . LYS A 1 373 ? 23.554 -3.426 -39.329 1.00 88.44 373 LYS A C 1
ATOM 3002 O O . LYS A 1 373 ? 23.621 -2.243 -38.996 1.00 88.44 373 LYS A O 1
ATOM 3007 N N . ASP A 1 374 ? 24.007 -3.862 -40.506 1.00 85.00 374 ASP A N 1
ATOM 3008 C CA . ASP A 1 374 ? 24.500 -2.951 -41.545 1.00 85.00 374 ASP A CA 1
ATOM 3009 C C . ASP A 1 374 ? 23.477 -1.838 -41.824 1.00 85.00 374 ASP A C 1
ATOM 3011 O O . ASP A 1 374 ? 22.281 -2.094 -41.980 1.00 85.00 374 ASP A O 1
ATOM 3015 N N . LYS A 1 375 ? 23.963 -0.591 -41.878 1.00 88.00 375 LYS A N 1
ATOM 3016 C CA . LYS A 1 375 ? 23.170 0.651 -41.991 1.00 88.00 375 LYS A CA 1
ATOM 3017 C C . LYS A 1 375 ? 22.312 1.019 -40.769 1.00 88.00 375 LYS A C 1
ATOM 3019 O O . LYS A 1 375 ? 21.369 1.804 -40.890 1.00 88.00 375 LYS A O 1
ATOM 3024 N N . GLN A 1 376 ? 22.644 0.505 -39.588 1.00 91.44 376 GLN A N 1
ATOM 3025 C CA . GLN A 1 376 ? 22.033 0.912 -38.323 1.00 91.44 376 GLN A CA 1
ATOM 3026 C C . GLN A 1 376 ? 23.079 1.387 -37.313 1.00 91.44 376 GLN A C 1
ATOM 3028 O O . GLN A 1 376 ? 24.200 0.888 -37.271 1.00 91.44 376 GLN A O 1
ATOM 3033 N N . ASP A 1 377 ? 22.684 2.317 -36.452 1.00 91.12 377 ASP A N 1
ATOM 3034 C CA . ASP A 1 377 ? 23.449 2.797 -35.299 1.00 91.12 377 ASP A CA 1
ATOM 3035 C C . ASP A 1 377 ? 22.574 2.787 -34.029 1.00 91.12 377 ASP A C 1
ATOM 3037 O O . ASP A 1 377 ? 21.397 2.412 -34.049 1.00 91.12 377 ASP A O 1
ATOM 3041 N N . ILE A 1 378 ? 23.156 3.137 -32.878 1.00 91.31 378 ILE A N 1
ATOM 3042 C CA . ILE A 1 378 ? 22.442 3.157 -31.593 1.00 91.31 378 ILE A CA 1
ATOM 3043 C C . ILE A 1 378 ? 21.688 4.481 -31.446 1.00 91.31 378 ILE A C 1
ATOM 3045 O O . ILE A 1 378 ? 22.244 5.562 -31.618 1.00 91.31 378 ILE A O 1
ATOM 3049 N N . CYS A 1 379 ? 20.418 4.408 -31.048 1.00 90.56 379 CYS A N 1
ATOM 3050 C CA . CYS A 1 379 ? 19.578 5.576 -30.827 1.00 90.56 379 CYS A CA 1
ATOM 3051 C C . CYS A 1 379 ? 20.201 6.537 -29.789 1.00 90.56 379 CYS A C 1
ATOM 3053 O O . CYS A 1 379 ? 20.430 6.133 -28.644 1.00 90.56 379 CYS A O 1
ATOM 3055 N N . PRO A 1 380 ? 20.373 7.832 -30.121 1.00 88.44 380 PRO A N 1
ATOM 3056 C CA . PRO A 1 380 ? 21.051 8.801 -29.254 1.00 88.44 380 PRO A CA 1
ATOM 3057 C C . PRO A 1 380 ? 20.218 9.253 -28.039 1.00 88.44 380 PRO A C 1
ATOM 3059 O O . PRO A 1 380 ? 20.738 9.952 -27.165 1.00 88.44 380 PRO A O 1
ATOM 3062 N N . VAL A 1 381 ? 18.929 8.888 -27.986 1.00 88.12 381 VAL A N 1
ATOM 3063 C CA . VAL A 1 381 ? 18.006 9.213 -26.885 1.00 88.12 381 VAL A CA 1
ATOM 3064 C C . VAL A 1 381 ? 18.040 8.118 -25.817 1.00 88.12 381 VAL A C 1
ATOM 3066 O O . VAL A 1 381 ? 18.493 8.358 -24.704 1.00 88.12 381 VAL A O 1
ATOM 3069 N N . CYS A 1 382 ? 17.609 6.893 -26.146 1.00 88.19 382 CYS A N 1
ATOM 3070 C CA . CYS A 1 382 ? 17.609 5.794 -25.171 1.00 88.19 382 CYS A CA 1
ATOM 3071 C C . CYS A 1 382 ? 18.994 5.172 -24.941 1.00 88.19 382 CYS A C 1
ATOM 3073 O O . CYS A 1 382 ? 19.198 4.554 -23.899 1.00 88.19 382 CYS A O 1
ATOM 3075 N N . LYS A 1 383 ? 19.936 5.316 -25.889 1.00 88.06 383 LYS A N 1
ATOM 3076 C CA . LYS A 1 383 ? 21.279 4.701 -25.860 1.00 88.06 383 LYS A CA 1
ATOM 3077 C C . LYS A 1 383 ? 21.253 3.172 -25.695 1.00 88.06 383 LYS A C 1
ATOM 3079 O O . LYS A 1 383 ? 22.119 2.594 -25.035 1.00 88.06 383 LYS A O 1
ATOM 3084 N N . ILE A 1 384 ? 20.214 2.528 -26.227 1.00 88.44 384 ILE A N 1
ATOM 3085 C CA . ILE A 1 384 ? 19.990 1.079 -26.112 1.00 88.44 384 ILE A CA 1
ATOM 3086 C C . ILE A 1 384 ? 19.569 0.483 -27.458 1.00 88.44 384 ILE A C 1
ATOM 3088 O O . ILE A 1 384 ? 20.201 -0.447 -27.942 1.00 88.44 384 ILE A O 1
ATOM 3092 N N . ARG A 1 385 ? 18.511 1.015 -28.079 1.00 90.50 385 ARG A N 1
ATOM 3093 C CA . ARG A 1 385 ? 17.910 0.422 -29.284 1.00 90.50 385 ARG A CA 1
ATOM 3094 C C . ARG A 1 385 ? 18.626 0.861 -30.556 1.00 90.50 385 ARG A C 1
ATOM 3096 O O . ARG A 1 385 ? 19.031 2.017 -30.655 1.00 90.50 385 ARG A O 1
ATOM 3103 N N . ALA A 1 386 ? 18.697 -0.030 -31.542 1.00 91.38 386 ALA A N 1
ATOM 3104 C CA . ALA A 1 386 ? 19.143 0.309 -32.888 1.00 91.38 386 ALA A CA 1
ATOM 3105 C C . ALA A 1 386 ? 18.125 1.214 -33.614 1.00 91.38 386 ALA A C 1
ATOM 3107 O O . ALA A 1 386 ? 16.915 1.141 -33.370 1.00 91.38 386 ALA A O 1
ATOM 3108 N N . LYS A 1 387 ? 18.615 2.062 -34.516 1.00 91.94 387 LYS A N 1
ATOM 3109 C CA . LYS A 1 387 ? 17.826 2.851 -35.474 1.00 91.94 387 LYS A CA 1
ATOM 3110 C C . LYS A 1 387 ? 18.503 2.816 -36.852 1.00 91.94 387 LYS A C 1
ATOM 3112 O O . LYS A 1 387 ? 19.652 2.405 -36.954 1.00 91.94 387 LYS A O 1
ATOM 3117 N N . SER A 1 388 ? 17.808 3.259 -37.901 1.00 90.44 388 SER A N 1
ATOM 3118 C CA . SER A 1 388 ? 18.462 3.552 -39.189 1.00 90.44 388 SER A CA 1
ATOM 3119 C C . SER A 1 388 ? 19.470 4.692 -39.017 1.00 90.44 388 SER A C 1
ATOM 3121 O O . SER A 1 388 ? 19.179 5.627 -38.265 1.00 90.44 388 SER A O 1
ATOM 3123 N N . ILE A 1 389 ? 20.599 4.655 -39.733 1.00 88.31 389 ILE A N 1
ATOM 3124 C CA . ILE A 1 389 ? 21.586 5.753 -39.734 1.00 88.31 389 ILE A CA 1
ATOM 3125 C C . ILE A 1 389 ? 20.915 7.091 -40.075 1.00 88.31 389 ILE A C 1
ATOM 3127 O O . ILE A 1 389 ? 21.128 8.068 -39.362 1.00 88.31 389 ILE A O 1
ATOM 3131 N N . ASP A 1 390 ? 20.023 7.099 -41.069 1.00 88.19 390 ASP A N 1
ATOM 3132 C CA . ASP A 1 390 ? 19.299 8.301 -41.512 1.00 88.19 390 ASP A CA 1
ATOM 3133 C C . ASP A 1 390 ? 18.183 8.735 -40.545 1.00 88.19 390 ASP A C 1
ATOM 3135 O O . ASP A 1 390 ? 17.630 9.826 -40.660 1.00 88.19 390 ASP A O 1
ATOM 3139 N N . GLY A 1 391 ? 17.810 7.879 -39.590 1.00 85.56 391 GLY A N 1
ATOM 3140 C CA . GLY A 1 391 ? 16.798 8.207 -38.591 1.00 85.56 391 GLY A CA 1
ATOM 3141 C C . GLY A 1 391 ? 17.372 9.076 -37.473 1.00 85.56 391 GLY A C 1
ATOM 3142 O O . GLY A 1 391 ? 18.509 8.889 -37.055 1.00 85.56 391 GLY A O 1
ATOM 3143 N N . GLU A 1 392 ? 16.572 9.970 -36.893 1.00 87.62 392 GLU A N 1
ATOM 3144 C CA . GLU A 1 392 ? 17.007 10.742 -35.717 1.00 87.62 392 GLU A CA 1
ATOM 3145 C C . GLU A 1 392 ? 16.996 9.905 -34.423 1.00 87.62 392 GLU A C 1
ATOM 3147 O O . GLU A 1 392 ? 17.824 10.087 -33.526 1.00 87.62 392 GLU A O 1
ATOM 3152 N N . MET A 1 393 ? 16.046 8.971 -34.294 1.00 90.12 393 MET A N 1
ATOM 3153 C CA . MET A 1 393 ? 15.852 8.149 -33.095 1.00 90.12 393 MET A CA 1
ATOM 3154 C C . MET A 1 393 ? 15.137 6.827 -33.404 1.00 90.12 393 MET A C 1
ATOM 3156 O O . MET A 1 393 ? 14.659 6.606 -34.512 1.00 90.12 393 MET A O 1
ATOM 3160 N N . CYS A 1 394 ? 15.059 5.931 -32.415 1.00 91.19 394 CYS A N 1
ATOM 3161 C CA . CYS A 1 394 ? 14.269 4.706 -32.540 1.00 91.19 394 CYS A CA 1
ATOM 3162 C C . CYS A 1 394 ? 12.762 4.991 -32.425 1.00 91.19 394 CYS A C 1
ATOM 3164 O O . CYS A 1 394 ? 12.359 5.955 -31.773 1.00 91.19 394 CYS A O 1
ATOM 3166 N N . LYS A 1 395 ? 11.935 4.090 -32.971 1.00 90.56 395 LYS A N 1
ATOM 3167 C CA . LYS A 1 395 ? 10.465 4.193 -32.954 1.00 90.56 395 LYS A CA 1
ATOM 3168 C C . LYS A 1 395 ? 9.887 4.434 -31.554 1.00 90.56 395 LYS A C 1
ATOM 3170 O O . LYS A 1 395 ? 9.015 5.270 -31.394 1.00 90.56 395 LYS A O 1
ATOM 3175 N N . ILE A 1 396 ? 10.407 3.757 -30.529 1.00 90.81 396 ILE A N 1
ATOM 3176 C CA . ILE A 1 396 ? 9.932 3.934 -29.146 1.00 90.81 396 ILE A CA 1
ATOM 3177 C C . ILE A 1 396 ? 10.171 5.365 -28.644 1.00 90.81 396 ILE A C 1
ATOM 3179 O O . ILE A 1 396 ? 9.277 5.980 -28.074 1.00 90.81 396 ILE A O 1
ATOM 3183 N N . CYS A 1 397 ? 11.365 5.923 -28.871 1.00 89.81 397 CYS A N 1
ATOM 3184 C CA . CYS A 1 397 ? 11.654 7.306 -28.485 1.00 89.81 397 CYS A CA 1
ATOM 3185 C C . CYS A 1 397 ? 10.842 8.314 -29.303 1.00 89.81 397 CYS A C 1
ATOM 3187 O O . CYS A 1 397 ? 10.448 9.336 -28.754 1.00 89.81 397 CYS A O 1
ATOM 3189 N N . TRP A 1 398 ? 10.577 8.011 -30.577 1.00 89.00 398 TRP A N 1
ATOM 3190 C CA . TRP A 1 398 ? 9.709 8.825 -31.423 1.00 89.00 398 TRP A CA 1
ATOM 3191 C C . TRP A 1 398 ? 8.281 8.871 -30.872 1.00 89.00 398 TRP A C 1
ATOM 3193 O O . TRP A 1 398 ? 7.765 9.950 -30.607 1.00 89.00 398 TRP A O 1
ATOM 3203 N N . ASN A 1 399 ? 7.693 7.711 -30.574 1.00 88.56 399 ASN A N 1
ATOM 3204 C CA . ASN A 1 399 ? 6.341 7.617 -30.021 1.00 88.56 399 ASN A CA 1
ATOM 3205 C C . ASN A 1 399 ? 6.197 8.367 -28.687 1.00 88.56 399 ASN A C 1
ATOM 3207 O O . ASN A 1 399 ? 5.167 8.973 -28.442 1.00 88.56 399 ASN A O 1
ATOM 3211 N N . ARG A 1 400 ? 7.239 8.380 -27.841 1.00 86.25 400 ARG A N 1
ATOM 3212 C CA . ARG A 1 400 ? 7.247 9.148 -26.577 1.00 86.25 400 ARG A CA 1
ATOM 3213 C C . ARG A 1 400 ? 7.276 10.670 -26.775 1.00 86.25 400 ARG A C 1
ATOM 3215 O O . ARG A 1 400 ? 7.076 11.403 -25.813 1.00 86.25 400 ARG A O 1
ATOM 3222 N N . ARG A 1 401 ? 7.597 11.162 -27.977 1.00 81.25 401 ARG A N 1
ATOM 3223 C CA . ARG A 1 401 ? 7.494 12.592 -28.324 1.00 81.25 401 ARG A CA 1
ATOM 3224 C C . ARG A 1 401 ? 6.110 12.965 -28.822 1.00 81.25 401 ARG A C 1
ATOM 3226 O O . ARG A 1 401 ? 5.705 14.114 -28.651 1.00 81.25 401 ARG A O 1
ATOM 3233 N N . GLU A 1 402 ? 5.452 12.040 -29.505 1.00 73.50 402 GLU A N 1
ATOM 3234 C CA . GLU A 1 402 ? 4.116 12.249 -30.040 1.00 73.50 402 GLU A CA 1
ATOM 3235 C C . GLU A 1 402 ? 3.090 12.278 -28.901 1.00 73.50 402 GLU A C 1
ATOM 3237 O O . GLU A 1 402 ? 3.303 11.708 -27.837 1.00 73.50 402 GLU A O 1
ATOM 3242 N N . GLY A 1 403 ? 1.978 12.982 -29.104 1.00 68.38 403 GLY A N 1
ATOM 3243 C CA . GLY A 1 403 ? 0.840 12.926 -28.184 1.00 68.38 403 GLY A CA 1
ATOM 3244 C C . GLY A 1 403 ? 0.685 14.109 -27.233 1.00 68.38 403 GLY A C 1
ATOM 3245 O O . GLY A 1 403 ? -0.455 14.463 -26.976 1.00 68.38 403 GLY A O 1
ATOM 3246 N N . ARG A 1 404 ? 1.749 14.816 -26.810 1.00 68.19 404 ARG A N 1
ATOM 3247 C CA . ARG A 1 404 ? 1.606 15.929 -25.834 1.00 68.19 404 ARG A CA 1
ATOM 3248 C C . ARG A 1 404 ? 0.600 17.002 -26.271 1.00 68.19 404 ARG A C 1
ATOM 3250 O O . ARG A 1 404 ? -0.189 17.464 -25.457 1.00 68.19 404 ARG A O 1
ATOM 3257 N N . LEU A 1 405 ? 0.625 17.394 -27.548 1.00 69.56 405 LEU A N 1
ATOM 3258 C CA . LEU A 1 405 ? -0.337 18.362 -28.085 1.00 69.56 405 LEU A CA 1
ATOM 3259 C C . LEU A 1 405 ? -1.756 17.780 -28.132 1.00 69.56 405 LEU A C 1
ATOM 3261 O O . LEU A 1 405 ? -2.696 18.451 -27.734 1.00 69.56 405 LEU A O 1
ATOM 3265 N N . ASN A 1 406 ? -1.909 16.530 -28.575 1.00 70.44 406 ASN A N 1
ATOM 3266 C CA . ASN A 1 406 ? -3.216 15.876 -28.678 1.00 70.44 406 ASN A CA 1
ATOM 3267 C C . ASN A 1 406 ? -3.844 15.623 -27.297 1.00 70.44 406 ASN A C 1
ATOM 3269 O O . ASN A 1 406 ? -5.048 15.785 -27.132 1.00 70.44 406 ASN A O 1
ATOM 3273 N N . GLU A 1 407 ? -3.034 15.260 -26.301 1.00 69.50 407 GLU A N 1
ATOM 3274 C CA . GLU A 1 407 ? -3.461 15.115 -24.908 1.00 69.50 407 GLU A CA 1
ATOM 3275 C C . GLU A 1 407 ? -3.865 16.458 -24.309 1.00 69.50 407 GLU A C 1
ATOM 3277 O O . GLU A 1 407 ? -4.926 16.546 -23.695 1.00 69.50 407 GLU A O 1
ATOM 3282 N N . TRP A 1 408 ? -3.071 17.509 -24.529 1.00 67.00 408 TRP A N 1
ATOM 3283 C CA . TRP A 1 408 ? -3.414 18.856 -24.078 1.00 67.00 408 TRP A CA 1
ATOM 3284 C C . TRP A 1 408 ? -4.719 19.358 -24.708 1.00 67.00 408 TRP A C 1
ATOM 3286 O O . TRP A 1 408 ? -5.603 19.802 -23.985 1.00 67.00 408 TRP A O 1
ATOM 3296 N N . LEU A 1 409 ? -4.900 19.172 -26.022 1.00 71.69 409 LEU A N 1
ATOM 3297 C CA . LEU A 1 409 ? -6.155 19.486 -26.723 1.00 71.69 409 LEU A CA 1
ATOM 3298 C C . LEU A 1 409 ? -7.365 18.711 -26.168 1.00 71.69 409 LEU A C 1
ATOM 3300 O O . LEU A 1 409 ? -8.500 19.138 -26.344 1.00 71.69 409 LEU A O 1
ATOM 3304 N N . SER A 1 410 ? -7.146 17.566 -25.512 1.00 72.31 410 SER A N 1
ATOM 3305 C CA . SER A 1 410 ? -8.217 16.783 -24.880 1.00 72.31 410 SER A CA 1
ATOM 3306 C C . SER A 1 410 ? -8.522 17.194 -23.433 1.00 72.31 410 SER A C 1
ATOM 3308 O O . SER A 1 410 ? -9.569 16.813 -22.907 1.00 72.31 410 SER A O 1
ATOM 3310 N N . LYS A 1 411 ? -7.611 17.932 -22.777 1.00 65.88 411 LYS A N 1
ATOM 3311 C CA . LYS A 1 411 ? -7.669 18.338 -21.362 1.00 65.88 411 LYS A CA 1
ATOM 3312 C C . LYS A 1 411 ? -6.959 19.688 -21.168 1.00 65.88 411 LYS A C 1
ATOM 3314 O O . LYS A 1 411 ? -5.821 19.738 -20.699 1.00 65.88 411 LYS A O 1
ATOM 3319 N N . GLU A 1 412 ? -7.638 20.782 -21.514 1.00 66.06 412 GLU A N 1
ATOM 3320 C CA . GLU A 1 412 ? -7.125 22.167 -21.458 1.00 66.06 412 GLU A CA 1
ATOM 3321 C C . GLU A 1 412 ? -7.014 22.740 -20.018 1.00 66.06 412 GLU A C 1
ATOM 3323 O O . GLU A 1 412 ? -7.396 23.875 -19.755 1.00 66.06 412 GLU A O 1
ATOM 3328 N N . GLU A 1 413 ? -6.519 21.973 -19.041 1.00 63.28 413 GLU A N 1
ATOM 3329 C CA . GLU A 1 413 ? -6.465 22.418 -17.632 1.00 63.28 413 GLU A CA 1
ATOM 3330 C C . GLU A 1 413 ? -5.157 23.134 -17.251 1.00 63.28 413 GLU A C 1
ATOM 3332 O O . GLU A 1 413 ? -5.122 23.898 -16.289 1.00 63.28 413 GLU A O 1
ATOM 3337 N N . THR A 1 414 ? -4.059 22.889 -17.976 1.00 66.94 414 THR A N 1
ATOM 3338 C CA . THR A 1 414 ? -2.728 23.447 -17.664 1.00 66.94 414 THR A CA 1
ATOM 3339 C C . THR A 1 414 ? -1.987 23.852 -18.929 1.00 66.94 414 THR A C 1
ATOM 3341 O O . THR A 1 414 ? -2.196 23.264 -19.986 1.00 66.94 414 THR A O 1
ATOM 3344 N N . THR A 1 415 ? -1.105 24.848 -18.840 1.00 70.00 415 THR A N 1
ATOM 3345 C CA . THR A 1 415 ? -0.324 25.288 -19.998 1.00 70.00 415 THR A CA 1
ATOM 3346 C C . THR A 1 415 ? 0.802 24.325 -20.357 1.00 70.00 415 THR A C 1
ATOM 3348 O O . THR A 1 415 ? 1.521 23.814 -19.496 1.00 70.00 415 THR A O 1
ATOM 3351 N N . ILE A 1 416 ? 0.993 24.104 -21.658 1.00 74.38 416 ILE A N 1
ATOM 3352 C CA . ILE A 1 416 ? 2.167 23.409 -22.200 1.00 74.38 416 ILE A CA 1
ATOM 3353 C C . ILE A 1 416 ? 3.229 24.373 -22.747 1.00 74.38 416 ILE A C 1
ATOM 3355 O O . ILE A 1 416 ? 4.301 23.907 -23.160 1.00 74.38 416 ILE A O 1
ATOM 3359 N N . TRP A 1 417 ? 2.946 25.678 -22.724 1.00 78.00 417 TRP A N 1
ATOM 3360 C CA . TRP A 1 417 ? 3.748 26.746 -23.311 1.00 78.00 417 TRP A CA 1
ATOM 3361 C C . TRP A 1 417 ? 4.583 27.432 -22.233 1.00 78.00 417 TRP A C 1
ATOM 3363 O O . TRP A 1 417 ? 4.070 27.888 -21.216 1.00 78.00 417 TRP A O 1
ATOM 3373 N N . ILE A 1 418 ? 5.897 27.501 -22.452 1.00 78.88 418 ILE A N 1
ATOM 3374 C CA . ILE A 1 418 ? 6.814 28.106 -21.478 1.00 78.88 418 ILE A CA 1
ATOM 3375 C C . ILE A 1 418 ? 6.567 29.614 -21.325 1.00 78.88 418 ILE A C 1
ATOM 3377 O O . ILE A 1 418 ? 6.759 30.159 -20.244 1.00 78.88 418 ILE A O 1
ATOM 3381 N N . ASP A 1 419 ? 6.087 30.261 -22.386 1.00 81.12 419 ASP A N 1
ATOM 3382 C CA . ASP A 1 419 ? 5.823 31.700 -22.415 1.00 81.12 419 ASP A CA 1
ATOM 3383 C C . ASP A 1 419 ? 4.657 32.089 -21.496 1.00 81.12 419 ASP A C 1
ATOM 3385 O O . ASP A 1 419 ? 4.615 33.205 -20.992 1.00 81.12 419 ASP A O 1
ATOM 3389 N N . GLU A 1 420 ? 3.747 31.154 -21.203 1.00 82.88 420 GLU A N 1
ATOM 3390 C CA . GLU A 1 420 ? 2.632 31.379 -20.276 1.00 82.88 420 GLU A CA 1
ATOM 3391 C C . GLU A 1 420 ? 3.051 31.293 -18.799 1.00 82.88 420 GLU A C 1
ATOM 3393 O O . GLU A 1 420 ? 2.336 31.787 -17.928 1.00 82.88 420 GLU A O 1
ATOM 3398 N N . VAL A 1 421 ? 4.209 30.690 -18.499 1.00 83.88 421 VAL A N 1
ATOM 3399 C CA . VAL A 1 421 ? 4.795 30.658 -17.142 1.00 83.88 421 VAL A CA 1
ATOM 3400 C C . VAL A 1 421 ? 5.975 31.615 -16.977 1.00 83.88 421 VAL A C 1
ATOM 3402 O O . VAL A 1 421 ? 6.528 31.732 -15.881 1.00 83.88 421 VAL A O 1
ATOM 3405 N N . ALA A 1 422 ? 6.390 32.276 -18.055 1.00 86.69 422 ALA A N 1
ATOM 3406 C CA . ALA A 1 422 ? 7.466 33.245 -18.025 1.00 86.69 422 ALA A CA 1
ATOM 3407 C C . ALA A 1 422 ? 6.983 34.589 -17.460 1.00 86.69 422 ALA A C 1
ATOM 3409 O O . ALA A 1 422 ? 5.812 34.952 -17.563 1.00 86.69 422 ALA A O 1
ATOM 3410 N N . ASP A 1 423 ? 7.890 35.343 -16.836 1.00 88.38 423 ASP A N 1
ATOM 3411 C CA . ASP A 1 423 ? 7.585 36.715 -16.432 1.00 88.38 423 ASP A CA 1
ATOM 3412 C C . ASP A 1 423 ? 7.417 37.639 -17.655 1.00 88.38 423 ASP A C 1
ATOM 3414 O O . ASP A 1 423 ? 7.677 37.259 -18.795 1.00 88.38 423 ASP A O 1
ATOM 3418 N N . ILE A 1 424 ? 7.047 38.902 -17.418 1.00 89.94 424 ILE A N 1
ATOM 3419 C CA . ILE A 1 424 ? 6.877 39.920 -18.474 1.00 89.94 424 ILE A CA 1
ATOM 3420 C C . ILE A 1 424 ? 8.126 40.148 -19.352 1.00 89.94 424 ILE A C 1
ATOM 3422 O O . ILE A 1 424 ? 8.039 40.827 -20.371 1.00 89.94 424 ILE A O 1
ATOM 3426 N N . ASN A 1 425 ? 9.288 39.623 -18.950 1.00 91.44 425 ASN A N 1
ATOM 3427 C CA . ASN A 1 425 ? 10.554 39.704 -19.675 1.00 91.44 425 ASN A CA 1
ATOM 3428 C C . ASN A 1 425 ? 10.976 38.342 -20.265 1.00 91.44 425 ASN A C 1
ATOM 3430 O O . ASN A 1 425 ? 12.150 38.169 -20.598 1.00 91.44 425 ASN A O 1
ATOM 3434 N N . ASN A 1 426 ? 10.059 37.374 -20.379 1.00 85.62 426 ASN A N 1
ATOM 3435 C CA . ASN A 1 426 ? 10.299 36.007 -20.852 1.00 85.62 426 ASN A CA 1
ATOM 3436 C C . ASN A 1 426 ? 11.315 35.212 -20.006 1.00 85.62 426 ASN A C 1
ATOM 3438 O O . ASN A 1 426 ? 12.050 34.366 -20.525 1.00 85.62 426 ASN A O 1
ATOM 3442 N N . ARG A 1 427 ? 11.393 35.476 -18.696 1.00 88.00 427 ARG A N 1
ATOM 3443 C CA . ARG A 1 427 ? 12.293 34.761 -17.775 1.00 88.00 427 ARG A CA 1
ATOM 3444 C C . ARG A 1 427 ? 11.532 33.727 -16.960 1.00 88.00 427 ARG A C 1
ATOM 3446 O O . ARG A 1 427 ? 10.444 33.991 -16.461 1.00 88.00 427 ARG A O 1
ATOM 3453 N N . VAL A 1 428 ? 12.164 32.574 -16.755 1.00 86.12 428 VAL A N 1
ATOM 3454 C CA . VAL A 1 428 ? 11.651 31.476 -15.927 1.00 86.12 428 VAL A CA 1
ATOM 3455 C C . VAL A 1 428 ? 12.705 31.107 -14.886 1.00 86.12 428 VAL A C 1
ATOM 3457 O O . VAL A 1 428 ? 13.898 31.092 -15.189 1.00 86.12 428 VAL A O 1
ATOM 3460 N N . SER A 1 429 ? 12.272 30.792 -13.664 1.00 84.25 429 SER A N 1
ATOM 3461 C CA . SER A 1 429 ? 13.133 30.251 -12.607 1.00 84.25 429 SER A CA 1
ATOM 3462 C C . SER A 1 429 ? 12.625 28.881 -12.168 1.00 84.25 429 SER A C 1
ATOM 3464 O O . SER A 1 429 ? 11.445 28.726 -11.859 1.00 84.25 429 SER A O 1
ATOM 3466 N N . LEU A 1 430 ? 13.519 27.890 -12.129 1.00 81.56 430 LEU A N 1
ATOM 3467 C CA . LEU A 1 430 ? 13.244 26.571 -11.563 1.00 81.56 430 LEU A CA 1
ATOM 3468 C C . LEU A 1 430 ? 13.837 26.503 -10.155 1.00 81.56 430 LEU A C 1
ATOM 3470 O O . LEU A 1 430 ? 15.053 26.589 -9.985 1.00 81.56 430 LEU A O 1
ATOM 3474 N N . ILE A 1 431 ? 12.985 26.301 -9.152 1.00 83.06 431 ILE A N 1
ATOM 3475 C CA . ILE A 1 431 ? 13.406 26.121 -7.761 1.00 83.06 431 ILE A CA 1
ATOM 3476 C C . ILE A 1 431 ? 13.321 24.632 -7.424 1.00 83.06 431 ILE A C 1
ATOM 3478 O O . ILE A 1 431 ? 12.246 24.041 -7.471 1.00 83.06 431 ILE A O 1
ATOM 3482 N N . SER A 1 432 ? 14.459 24.031 -7.071 1.00 76.81 432 SER A N 1
ATOM 3483 C CA . SER A 1 432 ? 14.543 22.648 -6.595 1.00 76.81 432 SER A CA 1
ATOM 3484 C C . SER A 1 432 ? 15.069 22.631 -5.165 1.00 76.81 432 SER A C 1
ATOM 3486 O O . SER A 1 432 ? 16.133 23.180 -4.886 1.00 76.81 432 SER A O 1
ATOM 3488 N N . LEU A 1 433 ? 14.339 21.977 -4.264 1.00 78.50 433 LEU A N 1
ATOM 3489 C CA . LEU A 1 433 ? 14.694 21.821 -2.854 1.00 78.50 433 LEU A CA 1
ATOM 3490 C C . LEU A 1 433 ? 14.888 20.333 -2.552 1.00 78.50 433 LEU A C 1
ATOM 3492 O O . LEU A 1 433 ? 14.096 19.504 -2.993 1.00 78.50 433 LEU A O 1
ATOM 3496 N N . ASN A 1 434 ? 15.931 19.995 -1.793 1.00 76.06 434 ASN A N 1
ATOM 3497 C CA . ASN A 1 434 ? 16.166 18.639 -1.304 1.00 76.06 434 ASN A CA 1
ATOM 3498 C C . ASN A 1 434 ? 16.322 18.676 0.221 1.00 76.06 434 ASN A C 1
ATOM 3500 O O . ASN A 1 434 ? 17.245 19.307 0.737 1.00 76.06 434 ASN A O 1
ATOM 3504 N N . PHE A 1 435 ? 15.414 18.006 0.929 1.00 77.31 435 PHE A N 1
ATOM 3505 C CA . PHE A 1 435 ? 15.460 17.860 2.380 1.00 77.31 435 PHE A CA 1
ATOM 3506 C C . PHE A 1 435 ? 16.066 16.500 2.731 1.00 77.31 435 PHE A C 1
ATOM 3508 O O . PHE A 1 435 ? 15.524 15.460 2.362 1.00 77.31 435 PHE A O 1
ATOM 3515 N N . ASN A 1 436 ? 17.172 16.491 3.479 1.00 76.00 436 ASN A N 1
ATOM 3516 C CA . ASN A 1 436 ? 17.747 15.250 3.993 1.00 76.00 436 ASN A CA 1
ATOM 3517 C C . ASN A 1 436 ? 16.916 14.737 5.183 1.00 76.00 436 ASN A C 1
ATOM 3519 O O . ASN A 1 436 ? 17.129 15.142 6.329 1.00 76.00 436 ASN A O 1
ATOM 3523 N N . LEU A 1 437 ? 15.954 13.860 4.894 1.00 79.31 437 LEU A N 1
ATOM 3524 C CA . LEU A 1 437 ? 15.024 13.296 5.875 1.00 79.31 437 LEU A CA 1
ATOM 3525 C C . LEU A 1 437 ? 15.490 11.956 6.467 1.00 79.31 437 LEU A C 1
ATOM 3527 O O . LEU A 1 437 ? 14.745 11.347 7.230 1.00 79.31 437 LEU A O 1
ATOM 3531 N N . ASP A 1 438 ? 16.715 11.501 6.192 1.00 76.81 438 ASP A N 1
ATOM 3532 C CA . ASP A 1 438 ? 17.200 10.176 6.614 1.00 76.81 438 ASP A CA 1
ATOM 3533 C C . ASP A 1 438 ? 17.030 9.928 8.117 1.00 76.81 438 ASP A C 1
ATOM 3535 O O . ASP A 1 438 ? 16.496 8.901 8.534 1.00 76.81 438 ASP A O 1
ATOM 3539 N N . ARG A 1 439 ? 17.449 10.903 8.933 1.00 77.44 439 ARG A N 1
ATOM 3540 C CA . ARG A 1 439 ? 17.364 10.819 10.400 1.00 77.44 439 ARG A CA 1
ATOM 3541 C C . ARG A 1 439 ? 15.935 10.980 10.929 1.00 77.44 439 ARG A C 1
ATOM 3543 O O . ARG A 1 439 ? 15.686 10.718 12.100 1.00 77.44 439 ARG A O 1
ATOM 3550 N N . TRP A 1 440 ? 15.009 11.468 10.107 1.00 76.81 440 TRP A N 1
ATOM 3551 C CA . TRP A 1 440 ? 13.585 11.500 10.439 1.00 76.81 440 TRP A CA 1
ATOM 3552 C C . TRP A 1 440 ? 12.950 10.135 10.169 1.00 76.81 440 TRP A C 1
ATOM 3554 O O . TRP A 1 440 ? 12.258 9.608 11.034 1.00 76.81 440 TRP A O 1
ATOM 3564 N N . LEU A 1 441 ? 13.266 9.525 9.022 1.00 74.00 441 LEU A N 1
ATOM 3565 C CA . LEU A 1 441 ? 12.738 8.221 8.605 1.00 74.00 441 LEU A CA 1
ATOM 3566 C C . LEU A 1 441 ? 13.240 7.051 9.464 1.00 74.00 441 LEU A C 1
ATOM 3568 O O . LEU A 1 441 ? 12.515 6.077 9.655 1.00 74.00 441 LEU A O 1
ATOM 3572 N N . ASP A 1 442 ? 14.468 7.123 9.985 1.00 71.62 442 ASP A N 1
ATOM 3573 C CA . ASP A 1 442 ? 15.000 6.108 10.909 1.00 71.62 442 ASP A CA 1
ATOM 3574 C C . ASP A 1 442 ? 14.543 6.300 12.372 1.00 71.62 442 ASP A C 1
ATOM 3576 O O . ASP A 1 442 ? 14.874 5.491 13.241 1.00 71.62 442 ASP A O 1
ATOM 3580 N N . GLY A 1 443 ? 13.759 7.351 12.643 1.00 71.44 443 GLY A N 1
ATOM 3581 C CA . GLY A 1 443 ? 13.225 7.685 13.962 1.00 71.44 443 GLY A CA 1
ATOM 3582 C C . GLY A 1 443 ? 14.193 8.437 14.881 1.00 71.44 443 GLY A C 1
ATOM 3583 O O . GLY A 1 443 ? 13.785 8.867 15.963 1.00 71.44 443 GLY A O 1
ATOM 3584 N N . THR A 1 444 ? 15.449 8.664 14.475 1.00 77.69 444 THR A N 1
ATOM 3585 C CA . THR A 1 444 ? 16.455 9.345 15.308 1.00 77.69 444 THR A CA 1
ATOM 3586 C C . THR A 1 444 ? 16.011 10.754 15.702 1.00 77.69 444 THR A C 1
ATOM 3588 O O . THR A 1 444 ? 16.149 11.131 16.864 1.00 77.69 444 THR A O 1
ATOM 3591 N N . MET A 1 445 ? 15.475 11.536 14.760 1.00 74.94 445 MET A N 1
ATOM 3592 C CA . MET A 1 445 ? 14.998 12.901 15.017 1.00 74.94 445 MET A CA 1
ATOM 3593 C C . MET A 1 445 ? 13.653 12.928 15.741 1.00 74.94 445 MET A C 1
ATOM 3595 O O . MET A 1 445 ? 13.431 13.841 16.532 1.00 74.94 445 MET A O 1
ATOM 3599 N N . ILE A 1 446 ? 12.792 11.920 15.561 1.00 69.56 446 ILE A N 1
ATOM 3600 C CA . ILE A 1 446 ? 11.510 11.833 16.284 1.00 69.56 446 ILE A CA 1
ATOM 3601 C C . ILE A 1 446 ? 11.764 11.814 17.798 1.00 69.56 446 ILE A C 1
ATOM 3603 O O . ILE A 1 446 ? 11.113 12.531 18.554 1.00 69.56 446 ILE A O 1
ATOM 3607 N N . GLY A 1 447 ? 12.795 11.085 18.240 1.00 65.38 447 GLY A N 1
ATOM 3608 C CA . GLY A 1 447 ? 13.219 11.067 19.643 1.00 65.38 447 GLY A CA 1
ATOM 3609 C C . GLY A 1 447 ? 13.798 12.389 20.171 1.00 65.38 447 GLY A C 1
ATOM 3610 O O . GLY A 1 447 ? 13.940 12.535 21.383 1.00 65.38 447 GLY A O 1
ATOM 3611 N N . THR A 1 448 ? 14.135 13.344 19.297 1.00 68.75 448 THR A N 1
ATOM 3612 C CA . THR A 1 448 ? 14.640 14.675 19.691 1.00 68.75 448 THR A CA 1
ATOM 3613 C C . THR A 1 448 ? 13.537 15.716 19.856 1.00 68.75 448 THR A C 1
ATOM 3615 O O . THR A 1 448 ? 13.797 16.796 20.387 1.00 68.75 448 THR A O 1
ATOM 3618 N N . ILE A 1 449 ? 12.304 15.405 19.440 1.00 67.06 449 ILE A N 1
ATOM 3619 C CA . ILE A 1 449 ? 11.168 16.306 19.617 1.00 67.06 449 ILE A CA 1
ATOM 3620 C C . ILE A 1 449 ? 10.851 16.394 21.111 1.00 67.06 449 ILE A C 1
ATOM 3622 O O . ILE A 1 449 ? 10.515 15.398 21.761 1.00 67.06 449 ILE A O 1
ATOM 3626 N N . TYR A 1 450 ? 10.927 17.611 21.653 1.00 61.03 450 TYR A N 1
ATOM 3627 C CA . TYR A 1 450 ? 10.417 17.920 22.984 1.00 61.03 450 TYR A CA 1
ATOM 3628 C C . TYR A 1 450 ? 8.904 17.725 22.989 1.00 61.03 450 TYR A C 1
ATOM 3630 O O . TYR A 1 450 ? 8.139 18.611 22.626 1.00 61.03 450 TYR A O 1
ATOM 3638 N N . SER A 1 451 ? 8.475 16.528 23.379 1.00 59.59 451 SER A N 1
ATOM 3639 C CA . SER A 1 451 ? 7.055 16.217 23.522 1.00 59.59 451 SER A CA 1
ATOM 3640 C C . SER A 1 451 ? 6.500 16.700 24.863 1.00 59.59 451 SER A C 1
ATOM 3642 O O . SER A 1 451 ? 5.316 16.997 24.928 1.00 59.59 451 SER A O 1
ATOM 3644 N N . GLN A 1 452 ? 7.338 16.820 25.904 1.00 59.12 452 GLN A N 1
ATOM 3645 C CA . GLN A 1 452 ? 6.963 17.168 27.285 1.00 59.12 452 GLN A CA 1
ATOM 3646 C C . GLN A 1 452 ? 7.615 18.472 27.739 1.00 59.12 452 GLN A C 1
ATOM 3648 O O . GLN A 1 452 ? 8.810 18.661 27.488 1.00 59.12 452 GLN A O 1
ATOM 3653 N N . SER A 1 453 ? 6.902 19.263 28.543 1.00 66.31 453 SER A N 1
ATOM 3654 C CA . SER A 1 453 ? 7.561 20.151 29.505 1.00 66.31 453 SER A CA 1
ATOM 3655 C C . SER A 1 453 ? 8.206 19.331 30.635 1.00 66.31 453 SER A C 1
ATOM 3657 O O . SER A 1 453 ? 7.880 18.156 30.847 1.00 66.31 453 SER A O 1
ATOM 3659 N N . PHE A 1 454 ? 9.148 19.929 31.363 1.00 68.00 454 PHE A N 1
ATOM 3660 C CA . PHE A 1 454 ? 9.746 19.272 32.527 1.00 68.00 454 PHE A CA 1
ATOM 3661 C C . PHE A 1 454 ? 8.695 19.034 33.625 1.00 68.00 454 PHE A C 1
ATOM 3663 O O . PHE A 1 454 ? 8.690 17.986 34.273 1.00 68.00 454 PHE A O 1
ATOM 3670 N N . GLU A 1 455 ? 7.764 19.974 33.763 1.00 70.12 455 GLU A N 1
ATOM 3671 C CA . GLU A 1 455 ? 6.650 19.970 34.704 1.00 70.12 455 GLU A CA 1
ATOM 3672 C C . GLU A 1 455 ? 5.641 18.854 34.394 1.00 70.12 455 GLU A C 1
ATOM 3674 O O . GLU A 1 455 ? 5.194 18.148 35.296 1.00 70.12 455 GLU A O 1
ATOM 3679 N N . ASP A 1 456 ? 5.309 18.623 33.124 1.00 66.50 456 ASP A N 1
ATOM 3680 C CA . ASP A 1 456 ? 4.421 17.516 32.741 1.00 66.50 456 ASP A CA 1
ATOM 3681 C C . ASP A 1 456 ? 5.094 16.157 32.968 1.00 66.50 456 ASP A C 1
ATOM 3683 O O . ASP A 1 456 ? 4.452 15.184 33.369 1.00 66.50 456 ASP A O 1
ATOM 3687 N N . TRP A 1 457 ? 6.408 16.080 32.735 1.00 67.88 457 TRP A N 1
ATOM 3688 C CA . TRP A 1 457 ? 7.172 14.856 32.954 1.00 67.88 457 TRP A CA 1
ATOM 3689 C C . TRP A 1 457 ? 7.273 14.474 34.433 1.00 67.88 457 TRP A C 1
ATOM 3691 O O . TRP A 1 457 ? 7.079 13.303 34.768 1.00 67.88 457 TRP A O 1
ATOM 3701 N N . ILE A 1 458 ? 7.569 15.440 35.310 1.00 65.88 458 ILE A N 1
ATOM 3702 C CA . ILE A 1 458 ? 7.710 15.199 36.754 1.00 65.88 458 ILE A CA 1
ATOM 3703 C C . ILE A 1 458 ? 6.365 14.856 37.406 1.00 65.88 458 ILE A C 1
ATOM 3705 O O . ILE A 1 458 ? 6.317 14.029 38.310 1.00 65.88 458 ILE A O 1
ATOM 3709 N N . ASN A 1 459 ? 5.266 15.434 36.914 1.00 67.94 459 ASN A N 1
ATOM 3710 C CA . ASN A 1 459 ? 3.928 15.204 37.458 1.00 67.94 459 ASN A CA 1
ATOM 3711 C C . ASN A 1 459 ? 3.219 13.976 36.854 1.00 67.94 459 ASN A C 1
ATOM 3713 O O . ASN A 1 459 ? 2.126 13.622 37.292 1.00 67.94 459 ASN A O 1
ATOM 3717 N N . GLY A 1 460 ? 3.815 13.315 35.855 1.00 65.19 460 GLY A N 1
ATOM 3718 C CA . GLY A 1 460 ? 3.216 12.163 35.184 1.00 65.19 460 GLY A CA 1
ATOM 3719 C C . GLY A 1 460 ? 3.206 10.882 36.031 1.00 65.19 460 GLY A C 1
ATOM 3720 O O . GLY A 1 460 ? 4.153 10.574 36.756 1.00 65.19 460 GLY A O 1
ATOM 3721 N N . ASP A 1 461 ? 2.178 10.045 35.852 1.00 55.44 461 ASP A N 1
ATOM 3722 C CA . ASP A 1 461 ? 1.968 8.790 36.604 1.00 55.44 461 ASP A CA 1
ATOM 3723 C C . ASP A 1 461 ? 3.142 7.794 36.541 1.00 55.44 461 ASP A C 1
ATOM 3725 O O . ASP A 1 461 ? 3.318 6.959 37.434 1.00 55.44 461 ASP A O 1
ATOM 3729 N N . ARG A 1 462 ? 3.973 7.863 35.489 1.00 54.31 462 ARG A N 1
ATOM 3730 C CA . ARG A 1 462 ? 5.208 7.062 35.367 1.00 54.31 462 ARG A CA 1
ATOM 3731 C C . ARG A 1 462 ? 6.301 7.489 36.349 1.00 54.31 462 ARG A C 1
ATOM 3733 O O . ARG A 1 462 ? 7.105 6.636 36.720 1.00 54.31 462 ARG A O 1
ATOM 3740 N N . TYR A 1 463 ? 6.356 8.767 36.720 1.00 52.16 463 TYR A N 1
ATOM 3741 C CA . TYR A 1 463 ? 7.312 9.309 37.687 1.00 52.16 463 TYR A CA 1
ATOM 3742 C C . TYR A 1 463 ? 6.826 9.062 39.119 1.00 52.16 463 TYR A C 1
ATOM 3744 O O . TYR A 1 463 ? 7.581 8.545 39.938 1.00 52.16 463 TYR A O 1
ATOM 3752 N N . ASN A 1 464 ? 5.530 9.272 39.381 1.00 53.59 464 ASN A N 1
ATOM 3753 C CA . ASN A 1 464 ? 4.922 9.026 40.696 1.00 53.59 464 ASN A CA 1
ATOM 3754 C C . ASN A 1 464 ? 5.018 7.558 41.165 1.00 53.59 464 ASN A C 1
ATOM 3756 O O . ASN A 1 464 ? 4.982 7.296 42.363 1.00 53.59 464 ASN A O 1
ATOM 3760 N N . ASN A 1 465 ? 5.191 6.602 40.242 1.00 52.28 465 ASN A N 1
ATOM 3761 C CA . ASN A 1 465 ? 5.281 5.167 40.542 1.00 52.28 465 ASN A CA 1
ATOM 3762 C C . ASN A 1 465 ? 6.702 4.565 40.468 1.00 52.28 465 ASN A C 1
ATOM 3764 O O . ASN A 1 465 ? 6.853 3.349 40.621 1.00 52.28 465 ASN A O 1
ATOM 3768 N N . LYS A 1 466 ? 7.762 5.353 40.221 1.00 51.78 466 LYS A N 1
ATOM 3769 C CA . LYS A 1 466 ? 9.149 4.846 40.155 1.00 51.78 466 LYS A CA 1
ATOM 3770 C C . LYS A 1 466 ? 10.111 5.716 40.968 1.00 51.78 466 LYS A C 1
ATOM 3772 O O . LYS A 1 466 ? 10.181 6.922 40.783 1.00 51.78 466 LYS A O 1
ATOM 3777 N N . THR A 1 467 ? 10.950 5.095 41.797 1.00 55.25 467 THR A N 1
ATOM 3778 C CA . THR A 1 467 ? 12.107 5.762 42.418 1.00 55.25 467 THR A CA 1
ATOM 3779 C C . THR A 1 467 ? 13.094 6.236 41.346 1.00 55.25 467 THR A C 1
ATOM 3781 O O . THR A 1 467 ? 13.370 5.510 40.388 1.00 55.25 467 THR A O 1
ATOM 3784 N N . VAL A 1 468 ? 13.678 7.427 41.525 1.00 52.66 468 VAL A N 1
ATOM 3785 C CA . VAL A 1 468 ? 14.654 8.062 40.607 1.00 52.66 468 VAL A CA 1
ATOM 3786 C C . VAL A 1 468 ? 15.777 7.097 40.178 1.00 52.66 468 VAL A C 1
ATOM 3788 O O . VAL A 1 468 ? 16.191 7.078 39.019 1.00 52.66 468 VAL A O 1
ATOM 3791 N N . SER A 1 469 ? 16.207 6.212 41.080 1.00 49.31 469 SER A N 1
ATOM 3792 C CA . SER A 1 469 ? 17.215 5.167 40.850 1.00 49.31 469 SER A CA 1
ATOM 3793 C C . SER A 1 469 ? 16.808 4.127 39.792 1.00 49.31 469 SER A C 1
ATOM 3795 O O . SER A 1 469 ? 17.651 3.646 39.035 1.00 49.31 469 SER A O 1
ATOM 3797 N N . ASN A 1 470 ? 15.518 3.790 39.707 1.00 53.56 470 ASN A N 1
ATOM 3798 C CA . ASN A 1 470 ? 14.981 2.825 38.743 1.00 53.56 470 ASN A CA 1
ATOM 3799 C C . ASN A 1 470 ? 14.838 3.442 37.343 1.00 53.56 470 ASN A C 1
ATOM 3801 O O . ASN A 1 470 ? 15.009 2.754 36.340 1.00 53.56 470 ASN A O 1
ATOM 3805 N N . ILE A 1 471 ? 14.602 4.754 37.268 1.00 51.44 471 ILE A N 1
ATOM 3806 C CA . ILE A 1 471 ? 14.496 5.503 36.007 1.00 51.44 471 ILE A CA 1
ATOM 3807 C C . ILE A 1 471 ? 15.867 5.631 35.322 1.00 51.44 471 ILE A C 1
ATOM 3809 O O . ILE A 1 471 ? 15.959 5.545 34.097 1.00 51.44 471 ILE A O 1
ATOM 3813 N N . LEU A 1 472 ? 16.941 5.790 36.105 1.00 48.41 472 LEU A N 1
ATOM 3814 C CA . LEU A 1 472 ? 18.315 5.845 35.592 1.00 48.41 472 LEU A CA 1
ATOM 3815 C C . LEU A 1 472 ? 18.836 4.473 35.131 1.00 48.41 472 LEU A C 1
ATOM 3817 O O . LEU A 1 472 ? 19.645 4.420 34.210 1.00 48.41 472 LEU A O 1
ATOM 3821 N N . ARG A 1 473 ? 18.345 3.366 35.710 1.00 48.78 473 ARG A N 1
ATOM 3822 C CA . ARG A 1 473 ? 18.679 1.997 35.268 1.00 48.78 473 ARG A CA 1
ATOM 3823 C C . ARG A 1 473 ? 17.961 1.573 33.985 1.00 48.78 473 ARG A C 1
ATOM 3825 O O . ARG A 1 473 ? 18.566 0.890 33.166 1.00 48.78 473 ARG A O 1
ATOM 3832 N N . ASP A 1 474 ? 16.710 1.994 33.786 1.00 45.50 474 ASP A N 1
ATOM 3833 C CA . ASP A 1 474 ? 15.943 1.685 32.564 1.00 45.50 474 ASP A CA 1
ATOM 3834 C C . ASP A 1 474 ? 16.473 2.437 31.330 1.00 45.50 474 ASP A C 1
ATOM 3836 O O . ASP A 1 474 ? 16.284 2.008 30.189 1.00 45.50 474 ASP A O 1
ATOM 3840 N N . LYS A 1 475 ? 17.186 3.550 31.536 1.00 44.31 475 LYS A N 1
ATOM 3841 C CA . LYS A 1 475 ? 17.855 4.295 30.471 1.00 44.31 475 LYS A CA 1
ATOM 3842 C C . LYS A 1 475 ? 19.245 3.715 30.188 1.00 44.31 475 LYS A C 1
ATOM 3844 O O . LYS A 1 475 ? 20.253 4.391 30.362 1.00 44.31 475 LYS A O 1
ATOM 3849 N N . ASN A 1 476 ? 19.285 2.543 29.551 1.00 35.56 476 ASN A N 1
ATOM 3850 C CA . ASN A 1 476 ? 20.337 2.223 28.569 1.00 35.56 476 ASN A CA 1
ATOM 3851 C C . ASN A 1 476 ? 20.172 3.113 27.316 1.00 35.56 476 ASN A C 1
ATOM 3853 O O . ASN A 1 476 ? 20.145 2.648 26.176 1.00 35.56 476 ASN A O 1
ATOM 3857 N N . ILE A 1 477 ? 20.048 4.426 27.524 1.00 38.88 477 ILE A N 1
ATOM 3858 C CA . ILE A 1 477 ? 20.289 5.409 26.484 1.00 38.88 477 ILE A CA 1
ATOM 3859 C C . ILE A 1 477 ? 21.797 5.348 26.295 1.00 38.88 477 ILE A C 1
ATOM 3861 O O . ILE A 1 477 ? 22.553 5.881 27.105 1.00 38.88 477 ILE A O 1
ATOM 3865 N N . LYS A 1 478 ? 22.242 4.671 25.234 1.00 34.31 478 LYS A N 1
ATOM 3866 C CA . LYS A 1 478 ? 23.530 4.991 24.624 1.00 34.31 478 LYS A CA 1
ATOM 3867 C C . LYS A 1 478 ? 23.447 6.467 24.232 1.00 34.31 478 LYS A C 1
ATOM 3869 O O . LYS A 1 478 ? 23.017 6.792 23.130 1.00 34.31 478 LYS A O 1
ATOM 3874 N N . GLN A 1 479 ? 23.768 7.360 25.169 1.00 33.25 479 GLN A N 1
ATOM 3875 C CA . GLN A 1 479 ? 24.074 8.745 24.855 1.00 33.25 479 GLN A CA 1
ATOM 3876 C C . GLN A 1 479 ? 25.141 8.682 23.770 1.00 33.25 479 GLN A C 1
ATOM 3878 O O . GLN A 1 479 ? 26.131 7.960 23.916 1.00 33.25 479 GLN A O 1
ATOM 3883 N N . GLY A 1 480 ? 24.876 9.354 22.652 1.00 33.81 480 GLY A N 1
ATOM 3884 C CA . GLY A 1 480 ? 25.804 9.444 21.540 1.00 33.81 480 GLY A CA 1
ATOM 3885 C C . GLY A 1 480 ? 27.154 9.913 22.059 1.00 33.81 480 GLY A C 1
ATOM 3886 O O . GLY A 1 480 ? 27.325 11.077 22.393 1.00 33.81 480 GLY A O 1
ATOM 3887 N N . LYS A 1 481 ? 28.110 8.987 22.132 1.00 29.09 481 LYS A N 1
ATOM 3888 C CA . LYS A 1 481 ? 29.489 9.268 22.528 1.00 29.09 481 LYS A CA 1
ATOM 3889 C C . LYS A 1 481 ? 30.341 9.784 21.358 1.00 29.09 481 LYS A C 1
ATOM 3891 O O . LYS A 1 481 ? 31.554 9.775 21.458 1.00 29.09 481 LYS A O 1
ATOM 3896 N N . HIS A 1 482 ? 29.713 10.229 20.267 1.00 33.88 482 HIS A N 1
ATOM 3897 C CA . HIS A 1 482 ? 30.387 10.754 19.072 1.00 33.88 482 HIS A CA 1
ATOM 3898 C C . HIS A 1 482 ? 29.707 12.021 18.542 1.00 33.88 482 HIS A C 1
ATOM 3900 O O . HIS A 1 482 ? 29.381 12.137 17.365 1.00 33.88 482 HIS A O 1
ATOM 3906 N N . LEU A 1 483 ? 29.454 12.972 19.434 1.00 33.94 483 LEU A N 1
ATOM 3907 C CA . LEU A 1 483 ? 29.268 14.372 19.065 1.00 33.94 483 LEU A CA 1
ATOM 3908 C C . LEU A 1 483 ? 30.339 15.134 19.835 1.00 33.94 483 LEU A C 1
ATOM 3910 O O . LEU A 1 483 ? 30.093 15.497 20.973 1.00 33.94 483 LEU A O 1
ATOM 3914 N N . TYR A 1 484 ? 31.529 15.187 19.237 1.00 36.72 484 TYR A N 1
ATOM 3915 C CA . TYR A 1 484 ? 32.738 15.984 19.501 1.00 36.72 484 TYR A CA 1
ATOM 3916 C C . TYR A 1 484 ? 33.953 15.088 19.240 1.00 36.72 484 TYR A C 1
ATOM 3918 O O . TYR A 1 484 ? 34.597 14.623 20.173 1.00 36.72 484 TYR A O 1
ATOM 3926 N N . GLU A 1 485 ? 34.179 14.797 17.958 1.00 30.22 485 GLU A N 1
ATOM 3927 C CA . GLU A 1 485 ? 35.489 14.607 17.317 1.00 30.22 485 GLU A CA 1
ATOM 3928 C C . GLU A 1 485 ? 35.306 14.692 15.800 1.00 30.22 485 GLU A C 1
ATOM 3930 O O . GLU A 1 485 ? 34.355 14.048 15.290 1.00 30.22 485 GLU A O 1
#

Radius of gyration: 25.58 Å; chains: 1; bounding box: 64×68×84 Å